Protein AF-A0A954NCM0-F1 (afdb_monomer)

Secondary structure (DSSP, 8-state):
------PPPP---------PPPP--------THHHHHHHHHTTT--S-----S--S--EESS---SHHHHHHHHHH---BPEEPPTTSBS-EEEEEEEEEEEEEEEETTEEEEEEEEEEEEEEEEEEEEEEE-HHHHHHS-TTTHHHHHHHHHHEEEEEEEEEEEETTT--EEE-SS-EEEEEETT-TTB-B---HHHHHHHHTEEEEEEE--TTPPP-TGGG-EEEEEEEEEEEPTTS-TT-SS--EEEEEEEEEEEEEEETTEEEEEEEEE-TTS-EEEEPPPP---SSGGGSSEEEEEEEEEE-GGG-SEEEEEEEEEEE--SEEEEHHHHHHHHHHTT-SS-TTTTHHHHHHHHHTT-SPPP---

pLDDT: mean 81.49, std 21.38, range [25.62, 98.56]

Nearest PDB structures (foldseek):
  7wno-assembly1_X  TM=2.733E-01  e=5.184E+00  Arthrobacter globiformis
  3loy-assembly1_B  TM=1.652E-01  e=6.825E+00  Ogataea angusta

Foldseek 3Di:
DDDDDDDDDDDDDDDDDDDDDDDDDDDDDDDPVVVVVVVCVVVPPPDPPPPDPWDPFQEDAFDDQDPVSLVVLLVPFPQFAAEDDFFPFLWFQDLPDKDWDWIFDQDPNDTDTDIFIKRKIKAFAFKEAEAADPLLLVVADPVQSVVVHCDSWFKMKTKIWIWIAGPPPRQIATHQHIHIFIATLVGRGTGHDDDLANVVQRRQKGWSTFHAHPPDDDDRQSRQKTKIKHKAKAFDPPFPPPDLDGDIDIAIKIKIWGWDDDPPDIFIWIWIAGSNRFKIFTFDGDDRHNGSVSGQKYFHKHANDADPPSNGGNDIHTHDMDGHGPAMAGQVQQQVVCVVVVHPDGNRSVVNVSVVCVVVVVRPGDPDD

Structure (mmCIF, N/CA/C/O backbone):
data_AF-A0A954NCM0-F1
#
_entry.id   AF-A0A954NCM0-F1
#
loop_
_atom_site.group_PDB
_atom_site.id
_atom_site.type_symbol
_atom_site.label_atom_id
_atom_site.label_alt_id
_atom_site.label_comp_id
_atom_site.label_asym_id
_atom_site.label_entity_id
_atom_site.label_seq_id
_atom_site.pdbx_PDB_ins_code
_atom_site.Cartn_x
_atom_site.Cartn_y
_atom_site.Cartn_z
_atom_site.occupancy
_atom_site.B_iso_or_equiv
_atom_site.auth_seq_id
_atom_site.auth_comp_id
_atom_site.auth_asym_id
_atom_site.auth_atom_id
_atom_site.pdbx_PDB_model_num
ATOM 1 N N . MET A 1 1 ? -19.992 -26.447 -50.970 1.00 34.94 1 MET A N 1
ATOM 2 C CA . MET A 1 1 ? -20.204 -27.895 -50.757 1.00 34.94 1 MET A CA 1
ATOM 3 C C . MET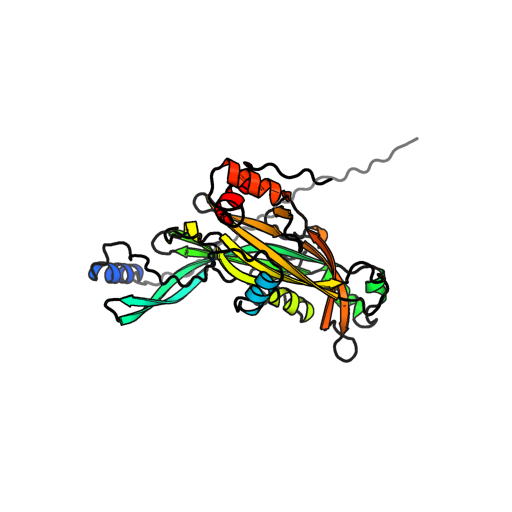 A 1 1 ? -19.363 -28.318 -49.555 1.00 34.94 1 MET A C 1
ATOM 5 O O . MET A 1 1 ? -18.172 -28.056 -49.584 1.00 34.94 1 MET A O 1
ATOM 9 N N . THR A 1 2 ? -20.029 -28.846 -48.510 1.00 35.53 2 THR A N 1
ATOM 10 C CA . THR A 1 2 ? -19.521 -29.652 -47.358 1.00 35.53 2 THR A CA 1
ATOM 11 C C . THR A 1 2 ? -18.282 -29.116 -46.613 1.00 35.53 2 THR A C 1
ATOM 13 O O . THR A 1 2 ? -17.170 -29.298 -47.083 1.00 35.53 2 THR A O 1
ATOM 16 N N . SER A 1 3 ? -18.378 -28.344 -45.519 1.00 29.38 3 SER A N 1
ATOM 17 C CA . SER A 1 3 ? -18.835 -28.668 -44.143 1.00 29.38 3 SER A CA 1
ATOM 18 C C . SER A 1 3 ? -18.188 -29.921 -43.532 1.00 29.38 3 SER A C 1
ATOM 20 O O . SER A 1 3 ? -18.550 -31.034 -43.903 1.00 29.38 3 SER A O 1
ATOM 22 N N . ALA A 1 4 ? -17.287 -29.726 -42.562 1.00 32.03 4 ALA A N 1
ATOM 23 C CA . ALA A 1 4 ? -16.857 -30.749 -41.608 1.00 32.03 4 ALA A CA 1
ATOM 24 C C . ALA A 1 4 ? -16.573 -30.094 -40.245 1.00 32.03 4 ALA A C 1
ATOM 26 O O . ALA A 1 4 ? -15.524 -29.503 -39.999 1.00 32.03 4 ALA A O 1
ATOM 27 N N . THR A 1 5 ? -17.572 -30.170 -39.374 1.00 33.75 5 THR A N 1
ATOM 28 C CA . THR A 1 5 ? -17.563 -29.792 -37.961 1.00 33.75 5 THR A CA 1
ATOM 29 C C . THR A 1 5 ? -16.962 -30.927 -37.132 1.00 33.75 5 THR A C 1
ATOM 31 O O . THR A 1 5 ? -17.543 -32.008 -37.051 1.00 33.75 5 THR A O 1
ATOM 34 N N . HIS A 1 6 ? -15.838 -30.682 -36.456 1.00 39.09 6 HIS A N 1
ATOM 35 C CA . HIS A 1 6 ? -15.326 -31.592 -35.429 1.00 39.09 6 HIS A CA 1
ATOM 36 C C . HIS A 1 6 ? -15.861 -31.195 -34.048 1.00 39.09 6 HIS A C 1
ATOM 38 O O . HIS A 1 6 ? -15.503 -30.164 -33.484 1.00 39.09 6 HIS A O 1
ATOM 44 N N . ARG A 1 7 ? -16.750 -32.041 -33.514 1.00 31.66 7 ARG A N 1
ATOM 45 C CA . ARG A 1 7 ? -17.196 -32.043 -32.115 1.00 31.66 7 ARG A CA 1
ATOM 46 C C . ARG A 1 7 ? -16.129 -32.711 -31.244 1.00 31.66 7 ARG A C 1
ATOM 48 O O . ARG A 1 7 ? -15.760 -33.851 -31.516 1.00 31.66 7 ARG A O 1
ATOM 55 N N . PHE A 1 8 ? -15.709 -32.048 -30.170 1.00 35.81 8 PHE A N 1
ATOM 56 C CA . PHE A 1 8 ? -14.968 -32.671 -29.072 1.00 35.81 8 PHE A CA 1
ATOM 57 C C . PHE A 1 8 ? -15.938 -33.121 -27.967 1.00 35.81 8 PHE A C 1
ATOM 59 O O . PHE A 1 8 ? -16.833 -32.353 -27.604 1.00 35.81 8 PHE A O 1
ATOM 66 N N . PRO A 1 9 ? -15.799 -34.344 -27.425 1.00 38.16 9 PRO A N 1
ATOM 67 C CA . PRO A 1 9 ? -16.656 -34.827 -26.355 1.00 38.16 9 PRO A CA 1
ATOM 68 C C . PRO A 1 9 ? -16.172 -34.353 -24.980 1.00 38.16 9 PRO A C 1
ATOM 70 O O . PRO A 1 9 ? -15.002 -34.462 -24.616 1.00 38.16 9 PRO A O 1
ATOM 73 N N . SER A 1 10 ? -17.135 -33.885 -24.192 1.00 35.75 10 SER A N 1
ATOM 74 C CA . SER A 1 10 ? -17.049 -33.635 -22.758 1.00 35.75 10 SER A CA 1
ATOM 75 C C . SER A 1 10 ? -16.755 -34.925 -21.984 1.00 35.75 10 SER A C 1
ATOM 77 O O . SER A 1 10 ? -17.568 -35.850 -21.990 1.00 35.75 10 SER A O 1
ATOM 79 N N . GLY A 1 11 ? -15.635 -34.961 -21.262 1.00 31.36 11 GLY A N 1
ATOM 80 C CA . GLY A 1 11 ? -15.284 -36.039 -20.339 1.00 31.36 11 GLY A CA 1
ATOM 81 C C . GLY A 1 11 ? -14.932 -35.493 -18.960 1.00 31.36 11 GLY A C 1
ATOM 82 O O . GLY A 1 11 ? -13.777 -35.187 -18.687 1.00 31.36 11 GLY A O 1
ATOM 83 N N . ARG A 1 12 ? -15.931 -35.392 -18.073 1.00 32.34 12 ARG A N 1
ATOM 84 C CA . ARG A 1 12 ? -15.729 -35.205 -16.629 1.00 32.34 12 ARG A CA 1
ATOM 85 C C . ARG A 1 12 ? -15.003 -36.432 -16.063 1.00 32.34 12 ARG A C 1
ATOM 87 O O . ARG A 1 12 ? -15.534 -37.538 -16.136 1.00 32.34 12 ARG A O 1
ATOM 94 N N . ARG A 1 13 ? -13.850 -36.241 -15.418 1.00 32.62 13 ARG A N 1
ATOM 95 C CA . ARG A 1 13 ? -13.312 -37.185 -14.424 1.00 32.62 13 ARG A CA 1
ATOM 96 C C . ARG A 1 13 ? -13.144 -36.461 -13.095 1.00 32.62 13 ARG A C 1
ATOM 98 O O . ARG A 1 13 ? -12.235 -35.663 -12.916 1.00 32.62 13 ARG A O 1
ATOM 105 N N . ALA A 1 14 ? -14.056 -36.758 -12.175 1.00 34.06 14 ALA A N 1
ATOM 106 C CA . ALA A 1 14 ? -13.925 -36.427 -10.767 1.00 34.06 14 ALA A CA 1
ATOM 107 C C . ALA A 1 14 ? -12.834 -37.318 -10.154 1.00 34.06 14 ALA A C 1
ATOM 109 O O . ALA A 1 14 ? -12.996 -38.536 -10.065 1.00 34.06 14 ALA A O 1
ATOM 110 N N . SER A 1 15 ? -11.720 -36.711 -9.752 1.00 31.41 15 SER A N 1
ATOM 111 C CA . SER A 1 15 ? -10.678 -37.372 -8.969 1.00 31.41 15 SER A CA 1
ATOM 112 C C . SER A 1 15 ? -11.069 -37.339 -7.493 1.00 31.41 15 SER A C 1
ATOM 114 O O . SER A 1 15 ? -10.966 -36.307 -6.834 1.00 31.41 15 SER A O 1
ATOM 116 N N . LYS A 1 16 ? -11.546 -38.476 -6.978 1.00 30.36 16 LYS A N 1
ATOM 117 C CA . LYS A 1 16 ? -11.738 -38.719 -5.545 1.00 30.36 16 LYS A CA 1
ATOM 118 C C . LYS A 1 16 ? -10.370 -38.960 -4.902 1.00 30.36 16 LYS A C 1
ATOM 120 O O . LYS A 1 16 ? -9.824 -40.049 -5.043 1.00 30.36 16 LYS A O 1
ATOM 125 N N . TYR A 1 17 ? -9.846 -37.986 -4.164 1.00 31.41 17 TYR A N 1
ATOM 126 C CA . TYR A 1 17 ? -8.801 -38.246 -3.174 1.00 31.41 17 TYR A CA 1
ATOM 127 C C . TYR A 1 17 ? -9.465 -38.474 -1.816 1.00 31.41 17 TYR A C 1
ATOM 129 O O . TYR A 1 17 ? -9.871 -37.542 -1.131 1.00 31.41 17 TYR A O 1
ATOM 137 N N . SER A 1 18 ? -9.615 -39.746 -1.452 1.00 29.08 18 SER A N 1
ATOM 138 C CA . SER A 1 18 ? -9.920 -40.174 -0.091 1.00 29.08 18 SER A CA 1
ATOM 139 C C . SER A 1 18 ? -8.616 -40.222 0.704 1.00 29.08 18 SER A C 1
ATOM 141 O O . SER A 1 18 ? -7.805 -41.127 0.505 1.00 29.08 18 SER A O 1
ATOM 143 N N . VAL A 1 19 ? -8.405 -39.256 1.596 1.00 32.16 19 VAL A N 1
ATOM 144 C CA . VAL A 1 19 ? -7.328 -39.315 2.589 1.00 32.16 19 VAL A CA 1
ATOM 145 C C . VAL A 1 19 ? -7.885 -39.980 3.842 1.00 32.16 19 VAL A C 1
ATOM 147 O O . VAL A 1 19 ? -8.681 -39.404 4.577 1.00 32.16 19 VAL A O 1
ATOM 150 N N . THR A 1 20 ? -7.481 -41.225 4.067 1.00 31.56 20 THR A N 1
ATOM 151 C CA . THR A 1 20 ? -7.734 -41.964 5.305 1.00 31.56 20 THR A CA 1
ATOM 152 C C . THR A 1 20 ? -6.746 -41.487 6.375 1.00 31.56 20 THR A C 1
ATOM 154 O O . THR A 1 20 ? -5.538 -41.601 6.153 1.00 31.56 20 THR A O 1
ATOM 157 N N . PRO A 1 21 ? -7.180 -40.993 7.548 1.00 31.78 21 PRO A N 1
ATOM 158 C CA . PRO A 1 21 ? -6.246 -40.680 8.620 1.00 31.78 21 PRO A CA 1
ATOM 159 C C . PRO A 1 21 ? -5.777 -41.972 9.305 1.00 31.78 21 PRO A C 1
ATOM 161 O O . PRO A 1 21 ? -6.575 -42.788 9.772 1.00 31.78 21 PRO A O 1
ATOM 164 N N . ARG A 1 22 ? -4.453 -42.155 9.378 1.00 30.08 22 ARG A N 1
ATOM 165 C CA . ARG A 1 22 ? -3.818 -43.181 10.213 1.00 30.08 22 ARG A CA 1
ATOM 166 C C . ARG A 1 22 ? -4.046 -42.850 11.691 1.00 30.08 22 ARG A C 1
ATOM 168 O O . ARG A 1 22 ? -3.637 -41.796 12.167 1.00 30.08 22 ARG A O 1
ATOM 175 N N . ARG A 1 23 ? -4.649 -43.797 12.416 1.00 31.08 23 ARG A N 1
ATOM 176 C CA . ARG A 1 23 ? -4.617 -43.884 13.883 1.00 31.08 23 ARG A CA 1
ATOM 177 C C . ARG A 1 23 ? -3.172 -44.033 14.371 1.00 31.08 23 ARG A C 1
ATOM 179 O O . ARG A 1 23 ? -2.457 -44.911 13.896 1.00 31.08 23 ARG A O 1
ATOM 186 N N . ALA A 1 24 ? -2.810 -43.251 15.382 1.00 33.38 24 ALA A N 1
ATOM 187 C CA . ALA A 1 24 ? -1.694 -43.502 16.291 1.00 33.38 24 ALA A CA 1
ATOM 188 C C . ALA A 1 24 ? -2.201 -43.352 17.746 1.00 33.38 24 ALA A C 1
ATOM 190 O O . ALA A 1 24 ? -3.268 -42.769 17.953 1.00 33.38 24 ALA A O 1
ATOM 191 N N . PRO A 1 25 ? -1.528 -43.975 18.729 1.00 34.59 25 PRO A N 1
ATOM 192 C CA . PRO A 1 25 ? -2.187 -44.612 19.862 1.00 34.59 25 PRO A CA 1
ATOM 193 C C . PRO A 1 25 ? -2.404 -43.698 21.072 1.00 34.59 25 PRO A C 1
ATOM 195 O O . PRO A 1 25 ? -1.716 -42.704 21.279 1.00 34.59 25 PRO A O 1
ATOM 198 N N . ASN A 1 26 ? -3.363 -44.125 21.894 1.00 34.56 26 ASN A N 1
ATOM 199 C CA . ASN A 1 26 ? -3.680 -43.606 23.218 1.00 34.56 26 ASN A CA 1
ATOM 200 C C . ASN A 1 26 ? -2.426 -43.463 24.096 1.00 34.56 26 ASN A C 1
ATOM 202 O O . ASN A 1 26 ? -1.798 -44.459 24.453 1.00 34.56 26 ASN A O 1
ATOM 206 N N . GLY A 1 27 ? -2.130 -42.232 24.508 1.00 30.23 27 GLY A N 1
ATOM 207 C CA . GLY A 1 27 ? -1.216 -41.909 25.597 1.00 30.23 27 GLY A CA 1
ATOM 208 C C . GLY A 1 27 ? -1.910 -40.936 26.543 1.00 30.23 27 GLY A C 1
ATOM 209 O O . GLY A 1 27 ? -2.242 -39.819 26.155 1.00 30.23 27 GLY A O 1
ATOM 210 N N . PHE A 1 28 ? -2.177 -41.391 27.765 1.00 41.56 28 PHE A N 1
ATOM 211 C CA . PHE A 1 28 ? -2.739 -40.604 28.859 1.00 41.56 28 PHE A CA 1
ATOM 212 C C . PHE A 1 28 ? -1.936 -39.313 29.084 1.00 41.56 28 PHE A C 1
ATOM 214 O O . PHE A 1 28 ? -0.751 -39.360 29.403 1.00 41.56 28 PHE A O 1
ATOM 221 N N . GLY A 1 29 ? -2.602 -38.164 28.976 1.00 31.03 29 GLY A N 1
ATOM 222 C CA . GLY A 1 29 ? -2.065 -36.858 29.344 1.00 31.03 29 GLY A CA 1
ATOM 223 C C . GLY A 1 29 ? -3.167 -36.006 29.962 1.00 31.03 29 GLY A C 1
ATOM 224 O O . GLY A 1 29 ? -4.102 -35.601 29.278 1.00 31.03 29 GLY A O 1
ATOM 225 N N . PHE A 1 30 ? -3.069 -35.768 31.270 1.00 36.75 30 PHE A N 1
ATOM 226 C CA . PHE A 1 30 ? -3.935 -34.869 32.038 1.00 36.75 30 PHE A CA 1
ATOM 227 C C . PHE A 1 30 ? -4.064 -33.478 31.375 1.00 36.75 30 PHE A C 1
ATOM 229 O O . PHE A 1 30 ? -3.100 -32.987 30.777 1.00 36.75 30 PHE A O 1
ATOM 236 N N . PRO A 1 31 ? -5.212 -32.783 31.494 1.00 36.78 31 PRO A N 1
ATOM 237 C CA . PRO A 1 31 ? -5.439 -31.545 30.764 1.00 36.78 31 PRO A CA 1
ATOM 238 C C . PRO A 1 31 ? -4.680 -30.372 31.404 1.00 36.78 31 PRO A C 1
ATOM 240 O O . PRO A 1 31 ? -5.103 -29.802 32.408 1.00 36.78 31 PRO A O 1
ATOM 243 N N . ARG A 1 32 ? -3.603 -29.919 30.747 1.00 40.22 32 ARG A N 1
ATOM 244 C CA . ARG A 1 32 ? -2.910 -28.642 31.035 1.00 40.22 32 ARG A CA 1
ATOM 245 C C . ARG A 1 32 ? -3.802 -27.393 30.896 1.00 40.22 32 ARG A C 1
ATOM 247 O O . ARG A 1 32 ? -3.394 -26.316 31.313 1.00 40.22 32 ARG A O 1
ATOM 254 N N . ARG A 1 33 ? -5.021 -27.516 30.355 1.00 39.34 33 ARG A N 1
ATOM 255 C CA . ARG A 1 33 ? -5.956 -26.393 30.144 1.00 39.34 33 ARG A CA 1
ATOM 256 C C . ARG A 1 33 ? -6.640 -25.879 31.417 1.00 39.34 33 ARG A C 1
ATOM 258 O O . ARG A 1 33 ? -7.105 -24.748 31.415 1.00 39.34 33 ARG A O 1
ATOM 265 N N . LEU A 1 34 ? -6.663 -26.648 32.508 1.00 34.34 34 LEU A N 1
ATOM 266 C CA . LEU A 1 34 ? -7.304 -26.210 33.760 1.00 34.34 34 LEU A CA 1
ATOM 267 C C . LEU A 1 34 ? -6.379 -25.407 34.690 1.00 34.34 34 LEU A C 1
ATOM 269 O O . LEU A 1 34 ? -6.869 -24.685 35.551 1.00 34.34 34 LEU A O 1
ATOM 273 N N . LEU A 1 35 ? -5.058 -25.452 34.487 1.00 30.91 35 LEU A N 1
ATOM 274 C CA . LEU A 1 35 ? -4.107 -24.703 35.321 1.00 30.91 35 LEU A CA 1
ATOM 275 C C . LEU A 1 35 ? -3.866 -23.257 34.857 1.00 30.91 35 LEU A C 1
ATOM 277 O O . LEU A 1 35 ? -3.466 -22.431 35.670 1.00 30.91 35 LEU A O 1
ATOM 281 N N . GLN A 1 36 ? -4.154 -22.916 33.596 1.00 34.28 36 GLN A N 1
ATOM 282 C CA . GLN A 1 36 ? -4.037 -21.530 33.117 1.00 34.28 36 GLN A CA 1
ATOM 283 C C . GLN A 1 36 ? -5.257 -20.672 33.478 1.00 34.28 36 GLN A C 1
ATOM 285 O O . GLN A 1 36 ? -5.088 -19.513 33.841 1.00 34.28 36 GLN A O 1
ATOM 290 N N . ALA A 1 37 ? -6.466 -21.242 33.472 1.00 33.94 37 ALA A N 1
ATOM 291 C CA . ALA A 1 37 ? -7.672 -20.522 33.887 1.00 33.94 37 ALA A CA 1
ATOM 292 C C . ALA A 1 37 ? -7.696 -20.242 35.405 1.00 33.94 37 ALA A C 1
ATOM 294 O O . ALA A 1 37 ? -8.155 -19.188 35.841 1.00 33.94 37 ALA A O 1
ATOM 295 N N . ALA A 1 38 ? -7.150 -21.154 36.217 1.00 29.25 38 ALA A N 1
ATOM 296 C CA . ALA A 1 38 ? -7.147 -21.009 37.672 1.00 29.25 38 ALA A CA 1
ATOM 297 C C . ALA A 1 38 ? -6.177 -19.925 38.178 1.00 29.25 38 ALA A C 1
ATOM 299 O O . ALA A 1 38 ? -6.487 -19.265 39.169 1.00 29.25 38 ALA A O 1
ATOM 300 N N . LEU A 1 39 ? -5.048 -19.692 37.491 1.00 30.30 39 LEU A N 1
ATOM 301 C CA . LEU A 1 39 ? -4.078 -18.660 37.886 1.00 30.30 39 LEU A CA 1
ATOM 302 C C . LEU A 1 39 ? -4.578 -17.227 37.605 1.00 30.30 39 LEU A C 1
ATOM 304 O O . LEU A 1 39 ? -4.189 -16.294 38.301 1.00 30.30 39 LEU A O 1
ATOM 308 N N . VAL A 1 40 ? -5.468 -17.050 36.622 1.00 33.03 40 VAL A N 1
ATOM 309 C CA . VAL A 1 40 ? -6.081 -15.746 36.300 1.00 33.03 40 VAL A CA 1
ATOM 310 C C . VAL A 1 40 ? -7.220 -15.411 37.275 1.00 33.03 40 VAL A C 1
ATOM 312 O O . VAL A 1 40 ? -7.366 -14.263 37.692 1.00 33.03 40 VAL A O 1
ATOM 315 N N . ALA A 1 41 ? -7.978 -16.416 37.724 1.00 30.98 41 ALA A N 1
ATOM 316 C CA . ALA A 1 41 ? -9.113 -16.222 38.629 1.00 30.98 41 ALA A CA 1
ATOM 317 C C . ALA A 1 41 ? -8.717 -15.945 40.096 1.00 30.98 41 ALA A C 1
ATOM 319 O O . ALA A 1 41 ? -9.462 -15.276 40.810 1.00 30.98 41 ALA A O 1
ATOM 320 N N . THR A 1 42 ? -7.548 -16.407 40.565 1.00 31.81 42 THR A N 1
ATOM 321 C CA . THR A 1 42 ? -7.132 -16.235 41.979 1.00 31.81 42 THR A CA 1
ATOM 322 C C . THR A 1 42 ? -6.492 -14.880 42.296 1.00 31.81 42 THR A C 1
ATOM 324 O O . THR A 1 42 ? -6.242 -14.585 43.462 1.00 31.81 42 THR A O 1
ATOM 327 N N . LEU A 1 43 ? -6.282 -14.022 41.292 1.00 33.38 43 LEU A N 1
ATOM 328 C CA . LEU A 1 43 ? -5.711 -12.679 41.457 1.00 33.38 43 LEU A CA 1
ATOM 329 C C . LEU A 1 43 ? -6.751 -11.549 41.463 1.00 33.38 43 LEU A C 1
ATOM 331 O O . LEU A 1 43 ? -6.372 -10.381 41.437 1.00 33.38 43 LEU A O 1
ATOM 335 N N . GLY A 1 44 ? -8.052 -11.859 41.488 1.00 25.62 44 GLY A N 1
ATOM 336 C CA . GLY A 1 44 ? -9.079 -10.813 41.507 1.00 25.62 44 GLY A CA 1
ATOM 337 C C . GLY A 1 44 ? -9.055 -9.915 40.261 1.00 25.62 44 GLY A C 1
ATOM 338 O O . GLY A 1 44 ? -9.477 -8.766 40.328 1.00 25.62 44 GLY A O 1
ATOM 339 N N . LEU A 1 45 ? -8.603 -10.433 39.111 1.00 35.03 45 LEU A N 1
ATOM 340 C CA . LEU A 1 45 ? -8.663 -9.768 37.797 1.00 35.03 45 LEU A CA 1
ATOM 341 C C . LEU A 1 45 ? -10.086 -9.812 37.199 1.00 35.03 45 LEU A C 1
ATOM 343 O O . LEU A 1 45 ? -10.281 -9.928 35.994 1.00 35.03 45 LEU A O 1
ATOM 347 N N . GLY A 1 46 ? -11.103 -9.739 38.059 1.00 28.47 46 GLY A N 1
ATOM 348 C CA . GLY A 1 46 ? -12.501 -9.565 37.688 1.00 28.47 46 GLY A CA 1
ATOM 349 C C . GLY A 1 46 ? -12.787 -8.088 37.474 1.00 28.47 46 GLY A C 1
ATOM 350 O O . GLY A 1 46 ? -13.456 -7.462 38.284 1.00 28.47 46 GLY A O 1
ATOM 351 N N . SER A 1 47 ? -12.197 -7.514 36.435 1.00 31.61 47 SER A N 1
ATOM 352 C CA . SER A 1 47 ? -12.486 -6.194 35.872 1.00 31.61 47 SER A CA 1
ATOM 353 C C . SER A 1 47 ? -11.648 -6.114 34.611 1.00 31.61 47 SER A C 1
ATOM 355 O O . SER A 1 47 ? -10.453 -6.395 34.681 1.00 31.61 47 SER A O 1
ATOM 357 N N . ALA A 1 48 ? -12.271 -5.772 33.481 1.00 34.34 48 ALA A N 1
ATOM 358 C CA . ALA A 1 48 ? -11.597 -5.428 32.237 1.00 34.34 48 ALA A CA 1
ATOM 359 C C . ALA A 1 48 ? -10.245 -4.775 32.541 1.00 34.34 48 ALA A C 1
ATOM 361 O O . ALA A 1 48 ? -10.217 -3.774 33.262 1.00 34.34 48 ALA A O 1
ATOM 362 N N . VAL A 1 49 ? -9.140 -5.358 32.060 1.00 36.41 49 VAL A N 1
ATOM 363 C CA . VAL A 1 49 ? -7.845 -4.675 32.096 1.00 36.41 49 VAL A CA 1
ATOM 364 C C . VAL A 1 49 ? -8.122 -3.300 31.515 1.00 36.41 49 VAL A C 1
ATOM 366 O O . VAL A 1 49 ? -8.519 -3.197 30.362 1.00 36.41 49 VAL A O 1
ATOM 369 N N . ALA A 1 50 ? -8.057 -2.255 32.339 1.00 37.31 50 ALA A N 1
ATOM 370 C CA . ALA A 1 50 ? -8.222 -0.901 31.857 1.00 37.31 50 ALA A CA 1
ATOM 371 C C . ALA A 1 50 ? -7.095 -0.706 30.842 1.00 37.31 50 ALA A C 1
ATOM 373 O O . ALA A 1 50 ? -5.923 -0.667 31.219 1.00 37.31 50 ALA A O 1
ATOM 374 N N . TRP A 1 51 ? -7.462 -0.727 29.560 1.00 47.56 51 TRP A N 1
ATOM 375 C CA . TRP A 1 51 ? -6.587 -0.639 28.399 1.00 47.56 51 TRP A CA 1
ATOM 376 C C . TRP A 1 51 ? -5.939 0.749 28.403 1.00 47.56 51 TRP A C 1
ATOM 378 O O . TRP A 1 51 ? -6.406 1.662 27.731 1.00 47.56 51 TRP A O 1
ATOM 388 N N . GLY A 1 52 ? -4.943 0.948 29.266 1.00 40.06 52 GLY A N 1
ATOM 389 C CA . GLY A 1 52 ? -4.257 2.224 29.434 1.00 40.06 52 GLY A CA 1
ATOM 390 C C . GLY A 1 52 ? -3.458 2.625 28.193 1.00 40.06 52 GLY A C 1
ATOM 391 O O . GLY A 1 52 ? -3.322 1.851 27.245 1.00 40.06 52 GLY A O 1
ATOM 392 N N . ASP A 1 53 ? -2.869 3.822 28.248 1.00 40.94 53 ASP A N 1
ATOM 393 C CA . ASP A 1 53 ? -2.128 4.545 27.191 1.00 40.94 53 ASP A CA 1
ATOM 394 C C . ASP A 1 53 ? -0.897 3.825 26.585 1.00 40.94 53 ASP A C 1
ATOM 396 O O . ASP A 1 53 ? -0.079 4.433 25.901 1.00 40.94 53 ASP A O 1
ATOM 400 N N . THR A 1 54 ? -0.716 2.530 26.837 1.00 50.97 54 THR A N 1
ATOM 401 C CA . THR A 1 54 ? 0.452 1.736 26.429 1.00 50.97 54 THR A CA 1
ATOM 402 C C . THR A 1 54 ? 0.025 0.570 25.544 1.00 50.97 54 THR A C 1
ATOM 404 O O . THR A 1 54 ? 0.225 -0.596 25.866 1.00 50.97 54 THR A O 1
ATOM 407 N N . TRP A 1 55 ? -0.582 0.877 24.398 1.00 57.81 55 TRP A N 1
ATOM 408 C CA . TRP A 1 55 ? -0.709 -0.107 23.323 1.00 57.81 55 TRP A CA 1
ATOM 409 C C . TRP A 1 55 ? 0.651 -0.274 22.623 1.00 57.81 55 TRP A C 1
ATOM 411 O O . TRP A 1 55 ? 1.313 0.731 22.354 1.00 57.81 55 TRP A O 1
ATOM 421 N N . PRO A 1 56 ? 1.075 -1.496 22.243 1.00 65.88 56 PRO A N 1
ATOM 422 C CA . PRO A 1 56 ? 2.249 -1.712 21.394 1.00 65.88 56 PRO A CA 1
ATOM 423 C C . PRO A 1 56 ? 1.941 -1.360 19.928 1.00 65.88 56 PRO A C 1
ATOM 425 O O . PRO A 1 56 ? 2.336 -2.071 19.007 1.00 65.88 56 PRO A O 1
ATOM 428 N N . VAL A 1 57 ? 1.180 -0.290 19.704 1.00 77.12 57 VAL A N 1
ATOM 429 C CA . VAL A 1 57 ? 0.773 0.178 18.385 1.00 77.12 57 VAL A CA 1
ATOM 430 C C . VAL A 1 57 ? 1.363 1.551 18.153 1.00 77.12 57 VAL A C 1
ATOM 432 O O . VAL A 1 57 ? 1.336 2.428 19.014 1.00 77.12 57 VAL A O 1
ATOM 435 N N . ARG A 1 58 ? 1.918 1.738 16.964 1.00 87.38 58 ARG A N 1
ATOM 436 C CA . ARG A 1 58 ? 2.324 3.055 16.506 1.00 87.38 58 ARG A CA 1
ATOM 437 C C . ARG A 1 58 ? 1.124 3.713 15.851 1.00 87.38 58 ARG A C 1
ATOM 439 O O . ARG A 1 58 ? 0.586 3.160 14.895 1.00 87.38 58 ARG A O 1
ATOM 446 N N . VAL A 1 59 ? 0.726 4.868 16.366 1.00 91.62 59 VAL A N 1
ATOM 447 C CA . VAL A 1 59 ? -0.404 5.641 15.847 1.00 91.62 59 VAL A CA 1
ATOM 448 C C . VAL A 1 59 ? 0.067 6.936 15.207 1.00 91.62 59 VAL A C 1
ATOM 450 O O . VAL A 1 59 ? 1.109 7.473 15.586 1.00 91.62 59 VAL A O 1
ATOM 453 N N . ILE A 1 60 ? -0.727 7.445 14.273 1.00 93.69 60 ILE A N 1
ATOM 454 C CA . ILE A 1 60 ? -0.648 8.821 13.787 1.00 93.69 60 ILE A CA 1
ATOM 455 C C . ILE A 1 60 ? -1.991 9.507 14.033 1.00 93.69 60 ILE A C 1
ATOM 457 O O . ILE A 1 60 ? -3.038 8.860 13.986 1.00 93.69 60 ILE A O 1
ATOM 461 N N . ARG A 1 61 ? -1.947 10.805 14.329 1.00 91.81 61 ARG A N 1
ATOM 462 C CA . ARG A 1 61 ? -3.143 11.634 14.551 1.00 91.81 61 ARG A CA 1
ATOM 463 C C . ARG A 1 61 ? -3.572 12.387 13.301 1.00 91.81 61 ARG A C 1
ATOM 465 O O . ARG A 1 61 ? -4.748 12.664 13.121 1.00 91.81 61 ARG A O 1
ATOM 472 N N . GLU A 1 62 ? -2.610 12.655 12.432 1.00 93.12 62 GLU A N 1
ATOM 473 C CA . GLU A 1 62 ? -2.772 13.445 11.225 1.00 93.12 62 GLU A CA 1
ATOM 474 C C . GLU A 1 62 ? -2.070 12.736 10.066 1.00 93.12 62 GLU A C 1
ATOM 476 O O . GLU A 1 62 ? -1.019 12.108 10.247 1.00 93.12 62 GLU A O 1
ATOM 481 N N . VAL A 1 63 ? -2.673 12.812 8.882 1.00 95.38 63 VAL A N 1
ATOM 482 C CA . VAL A 1 63 ? -2.088 12.298 7.643 1.00 95.38 63 VAL A CA 1
ATOM 483 C C . VAL A 1 63 ? -1.206 13.399 7.046 1.00 95.38 63 VAL A C 1
ATOM 485 O O . VAL A 1 63 ? -1.709 14.493 6.814 1.00 95.38 63 VAL A O 1
ATOM 488 N N . PRO A 1 64 ? 0.089 13.159 6.773 1.00 94.69 64 PRO A N 1
ATOM 489 C CA . PRO A 1 64 ? 0.918 14.162 6.111 1.00 94.69 64 PRO A CA 1
ATOM 490 C C . PRO A 1 64 ? 0.465 14.336 4.655 1.00 94.69 64 PRO A C 1
ATOM 492 O O . PRO A 1 64 ? 0.412 13.357 3.916 1.00 94.69 64 PRO A O 1
ATOM 495 N N . LEU A 1 65 ? 0.152 15.568 4.238 1.00 92.19 65 LEU A N 1
ATOM 496 C CA . LEU A 1 65 ? -0.391 15.849 2.896 1.00 92.19 65 LEU A CA 1
ATOM 497 C C . LEU A 1 65 ? 0.581 16.583 1.960 1.00 92.19 65 LEU A C 1
ATOM 499 O O . LEU A 1 65 ? 0.443 16.486 0.737 1.00 92.19 65 LEU A O 1
ATOM 503 N N . THR A 1 66 ? 1.568 17.312 2.491 1.00 94.31 66 THR A N 1
ATOM 504 C CA . THR A 1 66 ? 2.591 17.974 1.661 1.00 94.31 66 THR A CA 1
ATOM 505 C C . THR A 1 66 ? 3.734 17.018 1.337 1.00 94.31 66 THR A C 1
ATOM 507 O O . THR A 1 66 ? 4.031 16.109 2.115 1.00 94.31 66 THR A O 1
ATOM 510 N N . THR A 1 67 ? 4.402 17.232 0.204 1.00 94.06 67 THR A N 1
ATOM 511 C CA . THR A 1 67 ? 5.520 16.389 -0.234 1.00 94.06 67 THR A CA 1
ATOM 512 C C . THR A 1 67 ? 6.631 16.368 0.820 1.00 94.06 67 THR A C 1
ATOM 514 O O . THR A 1 67 ? 7.157 15.309 1.156 1.00 94.06 67 THR A O 1
ATOM 517 N N . GLU A 1 68 ? 6.935 17.520 1.421 1.00 95.62 68 GLU A N 1
ATOM 518 C CA . GLU A 1 68 ? 7.964 17.670 2.454 1.00 95.62 68 GLU A CA 1
ATOM 519 C C . GLU A 1 68 ? 7.578 16.937 3.742 1.00 95.62 68 GLU A C 1
ATOM 521 O O . GLU A 1 68 ? 8.409 16.248 4.338 1.00 95.62 68 GLU A O 1
ATOM 526 N N . ALA A 1 69 ? 6.313 17.050 4.164 1.00 95.81 69 ALA A N 1
ATOM 527 C CA . ALA A 1 69 ? 5.807 16.367 5.348 1.00 95.81 69 ALA A CA 1
ATOM 528 C C . ALA A 1 69 ? 5.828 14.843 5.163 1.00 95.81 69 ALA A C 1
ATOM 530 O O . ALA A 1 69 ? 6.228 14.116 6.076 1.00 95.81 69 ALA A O 1
ATOM 531 N N . ILE A 1 70 ? 5.454 14.356 3.976 1.00 95.88 70 ILE A N 1
ATOM 532 C CA . ILE A 1 70 ? 5.486 12.929 3.646 1.00 95.88 70 ILE A CA 1
ATOM 533 C C . ILE A 1 70 ? 6.930 12.421 3.599 1.00 95.88 70 ILE A C 1
ATOM 535 O O . ILE A 1 70 ? 7.233 11.399 4.218 1.00 95.88 70 ILE A O 1
ATOM 539 N N . ALA A 1 71 ? 7.840 13.145 2.944 1.00 95.56 71 ALA A N 1
ATOM 540 C CA . ALA A 1 71 ? 9.256 12.789 2.889 1.00 95.56 71 ALA A CA 1
ATOM 541 C C . ALA A 1 71 ? 9.881 12.723 4.294 1.00 95.56 71 ALA A C 1
ATOM 543 O O . ALA A 1 71 ? 10.573 11.755 4.627 1.00 95.56 71 ALA A O 1
ATOM 544 N N . ALA A 1 72 ? 9.585 13.705 5.152 1.00 95.56 72 ALA A N 1
ATOM 545 C CA . ALA A 1 72 ? 10.029 13.711 6.543 1.00 95.56 72 ALA A CA 1
ATOM 546 C C . ALA A 1 72 ? 9.447 12.526 7.334 1.00 95.56 72 ALA A C 1
ATOM 548 O O . ALA A 1 72 ? 10.185 11.834 8.041 1.00 95.56 72 ALA A O 1
ATOM 549 N N . ALA A 1 73 ? 8.148 12.248 7.186 1.00 94.56 73 ALA A N 1
ATOM 550 C CA . ALA A 1 73 ? 7.486 11.126 7.845 1.00 94.56 73 ALA A CA 1
ATOM 551 C C . ALA A 1 73 ? 8.048 9.768 7.385 1.00 94.56 73 ALA A C 1
ATOM 553 O O . ALA A 1 73 ? 8.277 8.881 8.213 1.00 94.56 73 ALA A O 1
ATOM 554 N N . HIS A 1 74 ? 8.335 9.611 6.088 1.00 94.75 74 HIS A N 1
ATOM 555 C CA . HIS A 1 74 ? 8.964 8.416 5.515 1.00 94.75 74 HIS A CA 1
ATOM 556 C C . HIS A 1 74 ? 10.377 8.200 6.065 1.00 94.75 74 HIS A C 1
ATOM 558 O O . HIS A 1 74 ? 10.694 7.106 6.546 1.00 94.75 74 HIS A O 1
ATOM 564 N N . ALA A 1 75 ? 11.196 9.256 6.087 1.00 92.62 75 ALA A N 1
ATOM 565 C CA . ALA A 1 75 ? 12.559 9.213 6.614 1.00 92.62 75 ALA A CA 1
ATOM 566 C C . ALA A 1 75 ? 12.599 8.870 8.115 1.00 92.62 75 ALA A C 1
ATOM 568 O O . ALA A 1 75 ? 13.452 8.098 8.557 1.00 92.62 75 ALA A O 1
ATOM 569 N N . GLN A 1 76 ? 11.655 9.400 8.898 1.00 91.12 76 GLN A N 1
ATOM 570 C CA . GLN A 1 76 ? 11.524 9.114 10.332 1.00 91.12 76 GLN A CA 1
ATOM 571 C C . GLN A 1 76 ? 10.881 7.750 10.622 1.00 91.12 76 GLN A C 1
ATOM 573 O O . GLN A 1 76 ? 11.033 7.198 11.722 1.00 91.12 76 GLN A O 1
ATOM 578 N N . SER A 1 77 ? 10.133 7.189 9.670 1.00 89.69 77 SER A N 1
ATOM 579 C CA . SER A 1 77 ? 9.549 5.868 9.836 1.00 89.69 77 SER A CA 1
ATOM 580 C C . SER A 1 77 ? 10.621 4.787 9.754 1.00 89.69 77 SER A C 1
ATOM 582 O O . SER A 1 77 ? 11.302 4.611 8.749 1.00 89.69 77 SER A O 1
ATOM 584 N N . LYS A 1 78 ? 10.717 4.006 10.832 1.00 86.81 78 LYS A N 1
ATOM 585 C CA . LYS A 1 78 ? 11.538 2.792 10.911 1.00 86.81 78 LYS A CA 1
ATOM 586 C C . LYS A 1 78 ? 10.732 1.531 10.584 1.00 86.81 78 LYS A C 1
ATOM 588 O O . LYS A 1 78 ? 11.264 0.432 10.681 1.00 86.81 78 LYS A O 1
ATOM 593 N N . ASN A 1 79 ? 9.452 1.676 10.231 1.00 85.88 79 ASN A N 1
ATOM 594 C CA . ASN A 1 79 ? 8.544 0.548 10.017 1.00 85.88 79 ASN A CA 1
ATOM 595 C C . ASN A 1 79 ? 8.473 0.200 8.526 1.00 85.88 79 ASN A C 1
ATOM 597 O O . ASN A 1 79 ? 7.399 0.223 7.920 1.00 85.88 79 ASN A O 1
ATOM 601 N N . ALA A 1 80 ? 9.628 -0.091 7.928 1.00 87.50 80 ALA A N 1
ATOM 602 C CA . ALA A 1 80 ? 9.649 -0.709 6.610 1.00 87.50 80 ALA A CA 1
ATOM 603 C C . ALA A 1 80 ? 8.910 -2.056 6.649 1.00 87.50 80 ALA A C 1
ATOM 605 O O . ALA A 1 80 ? 8.835 -2.713 7.703 1.00 87.50 80 ALA A O 1
ATOM 606 N N . CYS A 1 81 ? 8.365 -2.447 5.499 1.00 91.19 81 CYS A N 1
ATOM 607 C CA . CYS A 1 81 ? 7.782 -3.766 5.307 1.00 91.19 81 CYS A CA 1
ATOM 608 C C . CYS A 1 81 ? 8.746 -4.859 5.779 1.00 91.19 81 CYS A C 1
ATOM 610 O O . CYS A 1 81 ? 9.915 -4.895 5.391 1.00 91.19 81 CYS A O 1
ATOM 612 N N . HIS A 1 82 ? 8.251 -5.766 6.617 1.00 91.69 82 HIS A N 1
ATOM 613 C CA . HIS A 1 82 ? 9.008 -6.959 6.963 1.00 91.69 82 HIS A CA 1
ATOM 614 C C . HIS A 1 82 ? 8.938 -7.958 5.807 1.00 91.69 82 HIS A C 1
ATOM 616 O O . HIS A 1 82 ? 7.849 -8.323 5.365 1.00 91.69 82 HIS A O 1
ATOM 622 N N . GLN A 1 83 ? 10.090 -8.402 5.318 1.00 93.69 83 GLN A N 1
ATOM 623 C CA . GLN A 1 83 ? 10.151 -9.393 4.251 1.00 93.69 83 GLN A CA 1
ATOM 624 C C . GLN A 1 83 ? 9.728 -10.763 4.782 1.00 93.69 83 GLN A C 1
ATOM 626 O O . GLN A 1 83 ? 10.209 -11.220 5.819 1.00 93.69 83 GLN A O 1
ATOM 631 N N . VAL A 1 84 ? 8.805 -11.411 4.082 1.00 93.62 84 VAL A N 1
ATOM 632 C CA . VAL A 1 84 ? 8.412 -12.790 4.372 1.00 93.62 84 VAL A CA 1
ATOM 633 C C . VAL A 1 84 ? 9.499 -13.733 3.856 1.00 93.62 84 VAL A C 1
ATOM 635 O O . VAL A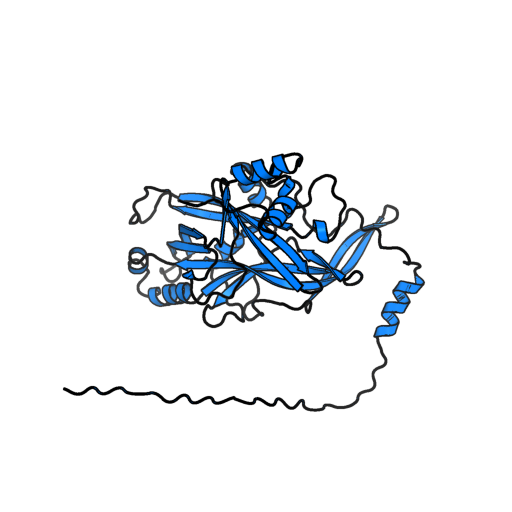 1 84 ? 9.987 -13.562 2.741 1.00 93.62 84 VAL A O 1
ATOM 638 N N . ALA A 1 85 ? 9.881 -14.718 4.671 1.00 92.81 85 ALA A N 1
ATOM 639 C CA . ALA A 1 85 ? 10.922 -15.678 4.318 1.00 92.81 85 ALA A CA 1
ATOM 640 C C . ALA A 1 85 ? 10.499 -16.547 3.129 1.00 92.81 85 ALA A C 1
ATOM 642 O O . ALA A 1 85 ? 9.315 -16.808 2.945 1.00 92.81 85 ALA A O 1
ATOM 643 N N . VAL A 1 86 ? 11.464 -17.017 2.338 1.00 94.69 86 VAL A N 1
ATOM 644 C CA . VAL A 1 86 ? 11.220 -17.879 1.170 1.00 94.69 86 VAL A CA 1
ATOM 645 C C . VAL A 1 86 ? 10.544 -19.187 1.580 1.00 94.69 86 VAL A C 1
ATOM 647 O O . VAL A 1 86 ? 10.952 -19.835 2.543 1.00 94.69 86 VAL A O 1
ATOM 650 N N . GLY A 1 87 ? 9.534 -19.602 0.816 1.00 94.19 87 GLY A N 1
ATOM 651 C CA . GLY A 1 87 ? 8.807 -20.852 1.024 1.00 94.19 87 GLY A CA 1
ATOM 652 C C . GLY A 1 87 ? 7.719 -20.800 2.100 1.00 94.19 87 GLY A C 1
ATOM 653 O O . GLY A 1 87 ? 6.940 -21.757 2.190 1.00 94.19 87 GLY A O 1
ATOM 654 N N . ASP A 1 88 ? 7.623 -19.707 2.864 1.00 93.69 88 ASP A N 1
ATOM 655 C CA . ASP A 1 88 ? 6.492 -19.455 3.756 1.00 93.69 88 ASP A CA 1
ATOM 656 C C . ASP A 1 88 ? 5.186 -19.324 2.948 1.00 93.69 88 ASP A C 1
ATOM 658 O O . ASP A 1 88 ? 5.200 -18.961 1.765 1.00 93.69 88 ASP A O 1
ATOM 662 N N . PRO A 1 89 ? 4.021 -19.589 3.567 1.00 93.62 89 PRO A N 1
ATOM 663 C CA . PRO A 1 89 ? 2.734 -19.339 2.929 1.00 93.62 89 PRO A CA 1
ATOM 664 C C . PRO A 1 89 ? 2.603 -17.877 2.503 1.00 93.62 89 PRO A C 1
ATOM 666 O O . PRO A 1 89 ? 2.910 -16.983 3.293 1.00 93.62 89 PRO A O 1
ATOM 669 N N . MET A 1 90 ? 2.090 -17.615 1.300 1.00 93.75 90 MET A N 1
ATOM 670 C CA . MET A 1 90 ? 1.848 -16.240 0.848 1.00 93.75 90 MET A CA 1
ATOM 671 C C . MET A 1 90 ? 0.941 -15.500 1.831 1.00 93.75 90 MET A C 1
ATOM 673 O O . MET A 1 90 ? 1.309 -14.452 2.353 1.00 93.75 90 MET A O 1
ATOM 677 N N . GLN A 1 91 ? -0.189 -16.106 2.186 1.00 93.00 91 GLN A N 1
ATOM 678 C CA . GLN A 1 91 ? -1.099 -15.603 3.207 1.00 93.00 91 GLN A CA 1
ATOM 679 C C . GLN A 1 91 ? -1.258 -16.605 4.348 1.00 93.00 91 GLN A C 1
ATOM 681 O O . GLN A 1 91 ? -1.119 -17.816 4.173 1.00 93.00 91 GLN A O 1
ATOM 686 N N . ILE A 1 92 ? -1.590 -16.086 5.525 1.00 92.00 92 ILE A N 1
ATOM 687 C CA . ILE A 1 92 ? -2.045 -16.866 6.675 1.00 92.00 92 ILE A CA 1
ATOM 688 C C . ILE A 1 92 ? -3.461 -16.371 6.944 1.00 92.00 92 ILE A C 1
ATOM 690 O O . ILE A 1 92 ? -3.617 -15.359 7.618 1.00 92.00 92 ILE A O 1
ATOM 694 N N . ALA A 1 93 ? -4.464 -17.008 6.336 1.00 85.94 93 ALA A N 1
ATOM 695 C CA . ALA A 1 93 ? -5.849 -16.535 6.388 1.00 85.94 93 ALA A CA 1
ATOM 696 C C . ALA A 1 93 ? -6.462 -16.697 7.787 1.00 85.94 93 ALA A C 1
ATOM 698 O O . ALA A 1 93 ? -7.061 -15.769 8.328 1.00 85.94 93 ALA A O 1
ATOM 699 N N . ASP A 1 94 ? -6.236 -17.858 8.399 1.00 86.06 94 ASP A N 1
ATOM 700 C CA . ASP A 1 94 ? -6.716 -18.141 9.742 1.00 86.06 94 ASP A CA 1
ATOM 701 C C . ASP A 1 94 ? -5.894 -17.392 10.793 1.00 86.06 94 ASP A C 1
ATOM 703 O O . ASP A 1 94 ? -4.696 -17.147 10.630 1.00 86.06 94 ASP A O 1
ATOM 707 N N . PHE A 1 95 ? -6.507 -17.120 11.945 1.00 83.00 95 PHE A N 1
ATOM 708 C CA . PHE A 1 95 ? -5.821 -16.659 13.158 1.00 83.00 95 PHE A CA 1
ATOM 709 C C . PHE A 1 95 ? -4.985 -17.789 13.801 1.00 83.00 95 PHE A C 1
ATOM 711 O O . PHE A 1 95 ? -5.098 -18.072 14.995 1.00 83.00 95 PHE A O 1
ATOM 718 N N . ALA A 1 96 ? -4.189 -18.478 12.982 1.00 71.56 96 ALA A N 1
ATOM 719 C CA . ALA A 1 96 ? -3.412 -19.664 13.320 1.00 71.56 96 ALA A CA 1
ATOM 720 C C . ALA A 1 96 ? -2.055 -19.322 13.947 1.00 71.56 96 ALA A C 1
ATOM 722 O O . ALA A 1 96 ? -1.478 -20.148 14.655 1.00 71.56 96 ALA A O 1
ATOM 723 N N . GLY A 1 97 ? -1.535 -18.119 13.693 1.00 66.25 97 GLY A N 1
ATOM 724 C CA . GLY A 1 97 ? -0.284 -17.662 14.281 1.00 66.25 97 GLY A CA 1
ATOM 725 C C . GLY A 1 97 ? -0.493 -17.152 15.702 1.00 66.25 97 GLY A C 1
ATOM 726 O O . GLY A 1 97 ? -1.410 -16.374 15.947 1.00 66.25 97 GLY A O 1
ATOM 727 N N . GLU A 1 98 ? 0.385 -17.531 16.629 1.00 75.56 98 GLU A N 1
ATOM 728 C CA . GLU A 1 98 ? 0.475 -16.904 17.950 1.00 75.56 98 GLU A CA 1
ATOM 729 C C . GLU A 1 98 ? 1.696 -15.980 17.995 1.00 75.56 98 GLU A C 1
ATOM 731 O O . GLU A 1 98 ? 2.805 -16.359 17.615 1.00 75.56 98 GLU A O 1
ATOM 736 N N . A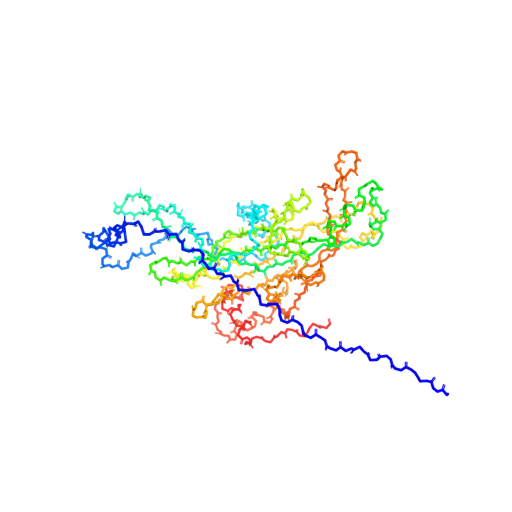LA A 1 99 ? 1.494 -14.747 18.447 1.00 71.00 99 ALA A N 1
ATOM 737 C CA . ALA A 1 99 ? 2.551 -13.779 18.697 1.00 71.00 99 ALA A CA 1
ATOM 738 C C . ALA A 1 99 ? 2.455 -13.308 20.146 1.00 71.00 99 ALA A C 1
ATOM 740 O O . ALA A 1 99 ? 1.365 -13.044 20.644 1.00 71.00 99 ALA A O 1
ATOM 741 N N . VAL A 1 100 ? 3.591 -13.178 20.828 1.00 73.88 100 VAL A N 1
ATOM 742 C CA . VAL A 1 100 ? 3.634 -12.655 22.197 1.00 73.88 100 VAL A CA 1
ATOM 743 C C . VAL A 1 100 ? 4.414 -11.353 22.195 1.00 73.88 100 VAL A C 1
ATOM 745 O O . VAL A 1 100 ? 5.607 -11.343 21.897 1.00 73.88 100 VAL A O 1
ATOM 748 N N . TYR A 1 101 ? 3.749 -10.261 22.556 1.00 70.12 101 TYR A N 1
ATOM 749 C CA . TYR A 1 101 ? 4.386 -8.953 22.685 1.00 70.12 101 TYR A CA 1
ATOM 750 C C . TYR A 1 101 ? 4.698 -8.686 24.145 1.00 70.12 101 TYR A C 1
ATOM 752 O O . TYR A 1 101 ? 3.908 -9.008 25.028 1.00 70.12 101 TYR A O 1
ATOM 760 N N . THR A 1 102 ? 5.857 -8.090 24.403 1.00 72.50 102 THR A N 1
ATOM 761 C CA . THR A 1 102 ? 6.214 -7.619 25.740 1.00 72.50 102 THR A CA 1
ATOM 762 C C . THR A 1 102 ? 5.956 -6.123 25.791 1.00 72.50 102 THR A C 1
ATOM 764 O O . THR A 1 102 ? 6.606 -5.366 25.074 1.00 72.50 102 THR A O 1
ATOM 767 N N . VAL A 1 103 ? 4.988 -5.709 26.603 1.00 70.75 103 VAL A N 1
ATOM 768 C CA . VAL A 1 103 ? 4.528 -4.321 26.677 1.00 70.75 103 VAL A CA 1
ATOM 769 C C . VAL A 1 103 ? 4.866 -3.745 28.050 1.00 70.75 103 VAL A C 1
ATOM 771 O O . VAL A 1 103 ? 4.582 -4.396 29.061 1.00 70.75 103 VAL A O 1
ATOM 774 N N . PRO A 1 104 ? 5.481 -2.551 28.123 1.00 69.69 104 PRO A N 1
ATOM 775 C CA . PRO A 1 104 ? 5.667 -1.862 29.388 1.00 69.69 104 PRO A CA 1
ATOM 776 C C . PRO A 1 104 ? 4.317 -1.329 29.877 1.00 69.69 104 PRO A C 1
ATOM 778 O O . PRO A 1 104 ? 3.691 -0.510 29.215 1.00 69.69 104 PRO A O 1
ATOM 781 N N . VAL A 1 105 ? 3.885 -1.768 31.052 1.00 70.62 105 VAL A N 1
ATOM 782 C CA . VAL A 1 105 ? 2.665 -1.313 31.717 1.00 70.62 105 VAL A CA 1
ATOM 783 C C . VAL A 1 105 ? 3.063 -0.586 32.992 1.00 70.62 105 VAL A C 1
ATOM 785 O O . VAL A 1 105 ? 3.861 -1.085 33.788 1.00 70.62 105 VAL A O 1
ATOM 788 N N . LYS A 1 106 ? 2.520 0.613 33.205 1.00 67.56 106 LYS A N 1
ATOM 789 C CA . LYS A 1 106 ? 2.729 1.351 34.452 1.00 67.56 106 LYS A CA 1
ATOM 790 C C . LYS A 1 106 ? 1.660 0.937 35.459 1.00 67.56 106 LYS A C 1
ATOM 792 O O . LYS A 1 106 ? 0.494 1.275 35.291 1.00 67.56 106 LYS A O 1
ATOM 797 N N . LYS A 1 107 ? 2.059 0.224 36.511 1.00 68.81 107 LYS A N 1
ATOM 798 C CA . LYS A 1 107 ? 1.188 -0.166 37.627 1.00 68.81 107 LYS A CA 1
ATOM 799 C C . LYS A 1 107 ? 1.769 0.386 38.924 1.00 68.81 107 LYS A C 1
ATOM 801 O O . LYS A 1 107 ? 2.950 0.188 39.204 1.00 68.81 107 LYS A O 1
ATOM 806 N N . ASP A 1 108 ? 0.966 1.139 39.673 1.00 75.56 108 ASP A N 1
ATOM 807 C CA . ASP A 1 108 ? 1.354 1.748 40.956 1.00 75.56 108 ASP A CA 1
ATOM 808 C C . ASP A 1 108 ? 2.650 2.581 40.875 1.00 75.56 108 ASP A C 1
ATOM 810 O O . ASP A 1 108 ? 3.528 2.518 41.734 1.00 75.56 108 ASP A O 1
ATOM 814 N N . GLY A 1 109 ? 2.820 3.332 39.781 1.00 75.25 109 GLY A N 1
ATOM 815 C CA . GLY A 1 109 ? 4.007 4.162 39.547 1.00 75.25 109 GLY A CA 1
ATOM 816 C C . GLY A 1 109 ? 5.253 3.407 39.066 1.00 75.25 109 GLY A C 1
ATOM 817 O O . GLY A 1 109 ? 6.217 4.058 38.663 1.00 75.25 109 GLY A O 1
ATOM 818 N N . LYS A 1 110 ? 5.236 2.068 39.029 1.00 73.00 110 LYS A N 1
ATOM 819 C CA . LYS A 1 110 ? 6.330 1.230 38.513 1.00 73.00 110 LYS A CA 1
ATOM 820 C C . LYS A 1 110 ? 6.033 0.753 37.095 1.00 73.00 110 LYS A C 1
ATOM 822 O O . LYS A 1 110 ? 4.911 0.364 36.789 1.00 73.00 110 LYS A O 1
ATOM 827 N N . VAL A 1 111 ? 7.049 0.758 36.234 1.00 76.81 111 VAL A N 1
ATOM 828 C CA . VAL A 1 111 ? 6.963 0.162 34.895 1.00 76.81 111 VAL A CA 1
ATOM 829 C C . VAL A 1 111 ? 7.292 -1.323 35.016 1.00 76.81 111 VAL A C 1
ATOM 831 O O . VAL A 1 111 ? 8.416 -1.686 35.358 1.00 76.81 111 VAL A O 1
ATOM 834 N N . THR A 1 112 ? 6.310 -2.181 34.764 1.00 76.31 112 THR A N 1
ATOM 835 C CA . THR A 1 112 ? 6.480 -3.635 34.664 1.00 76.31 112 THR A CA 1
ATOM 836 C C . THR A 1 112 ? 6.277 -4.074 33.219 1.00 76.31 112 THR A C 1
ATOM 838 O O . THR A 1 112 ? 5.655 -3.374 32.432 1.00 76.31 112 THR A O 1
ATOM 841 N N . SER A 1 113 ? 6.843 -5.213 32.826 1.00 77.25 113 SER A N 1
ATOM 842 C CA . SER A 1 113 ? 6.633 -5.773 31.486 1.00 77.25 113 SER A CA 1
ATOM 843 C C . SER A 1 113 ? 5.581 -6.873 31.539 1.00 77.25 113 SER A C 1
ATOM 845 O O . SER A 1 113 ? 5.723 -7.820 32.313 1.00 77.25 113 SER A O 1
ATOM 847 N N . VAL A 1 114 ? 4.546 -6.764 30.709 1.00 73.25 114 VAL A N 1
ATOM 848 C CA . VAL A 1 114 ? 3.490 -7.774 30.570 1.00 73.25 114 VAL A CA 1
ATOM 849 C C . VAL A 1 114 ? 3.619 -8.442 29.208 1.00 73.25 114 VAL A C 1
ATOM 851 O O . VAL A 1 114 ? 3.827 -7.774 28.197 1.00 73.25 114 VAL A O 1
ATOM 854 N N . LYS A 1 115 ? 3.515 -9.774 29.182 1.00 75.88 115 LYS A N 1
ATOM 855 C CA . LYS A 1 115 ? 3.443 -10.547 27.941 1.00 75.88 115 LYS A CA 1
ATOM 856 C C . LYS A 1 115 ? 1.989 -10.663 27.509 1.00 75.88 115 LYS A C 1
ATOM 858 O O . LYS A 1 115 ? 1.192 -11.240 28.241 1.00 75.88 115 LYS A O 1
ATOM 863 N N . LEU A 1 116 ? 1.673 -10.147 26.330 1.00 68.19 116 LEU A N 1
ATOM 864 C CA . LEU A 1 116 ? 0.338 -10.189 25.748 1.00 68.19 116 LEU A CA 1
ATOM 865 C C . LEU A 1 116 ? 0.335 -11.171 24.568 1.00 68.19 116 LEU A C 1
ATOM 867 O O . LEU A 1 116 ? 1.057 -10.930 23.592 1.00 68.19 116 LEU A O 1
ATOM 871 N N . PRO A 1 117 ? -0.394 -12.299 24.666 1.00 74.56 117 PRO A N 1
ATOM 872 C CA . PRO A 1 117 ? -0.557 -13.227 23.560 1.00 74.56 117 PRO A CA 1
ATOM 873 C C . PRO A 1 117 ? -1.617 -12.706 22.586 1.00 74.56 117 PRO A C 1
ATOM 875 O O . PRO A 1 117 ? -2.712 -12.322 22.986 1.00 74.56 117 PRO A O 1
ATOM 878 N N . PHE A 1 118 ? -1.313 -12.761 21.298 1.00 80.25 118 PHE A N 1
ATOM 879 C CA . PHE A 1 118 ? -2.244 -12.434 20.228 1.00 80.25 118 PHE A CA 1
ATOM 880 C C . PHE A 1 118 ? -2.283 -13.564 19.234 1.00 80.25 118 PHE A C 1
ATOM 882 O O . PHE A 1 118 ? -1.248 -14.150 18.900 1.00 80.25 118 PHE A O 1
ATOM 889 N N . ARG A 1 119 ? -3.476 -13.800 18.701 1.00 88.06 119 ARG A N 1
ATOM 890 C CA . ARG A 1 119 ? -3.590 -14.550 17.465 1.00 88.06 119 ARG A CA 1
ATOM 891 C C . ARG A 1 119 ? -3.492 -13.590 16.300 1.00 88.06 119 ARG A C 1
ATOM 893 O O . ARG A 1 119 ? -3.967 -12.457 16.390 1.00 88.06 119 ARG A O 1
ATOM 900 N N . TYR A 1 120 ? -2.880 -14.026 15.212 1.00 90.50 120 TYR A N 1
ATOM 901 C CA . TYR A 1 120 ? -2.768 -13.195 14.028 1.00 90.50 120 TYR A CA 1
ATOM 902 C C . TYR A 1 120 ? -3.008 -13.973 12.743 1.00 90.50 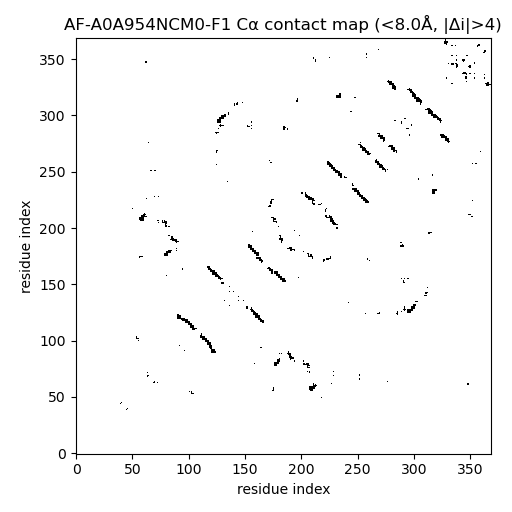120 TYR A C 1
ATOM 904 O O . TYR A 1 120 ? -2.708 -15.165 12.654 1.00 90.50 120 TYR A O 1
ATOM 912 N N . SER A 1 121 ? -3.518 -13.243 11.760 1.00 92.88 121 SER A N 1
ATOM 913 C CA . SER A 1 121 ? -3.522 -13.600 10.347 1.00 92.88 121 SER A CA 1
ATOM 914 C C . SER A 1 121 ? -2.615 -12.625 9.581 1.00 92.88 121 SER A C 1
ATOM 916 O O . SER A 1 121 ? -2.228 -11.563 10.091 1.00 92.88 121 SER A O 1
ATOM 918 N N . ARG A 1 122 ? -2.213 -13.002 8.368 1.00 94.06 122 ARG A N 1
ATOM 919 C CA . ARG A 1 122 ? -1.419 -12.178 7.445 1.00 94.06 122 ARG A CA 1
ATOM 920 C C . ARG A 1 122 ? -2.099 -12.212 6.087 1.00 94.06 122 ARG A C 1
ATOM 922 O O . ARG A 1 122 ? -2.120 -13.259 5.446 1.00 94.06 122 ARG A O 1
ATOM 929 N N . LEU A 1 123 ? -2.647 -11.076 5.676 1.00 95.94 123 LEU A N 1
ATOM 930 C CA . LEU A 1 123 ? -3.513 -10.965 4.506 1.00 95.94 123 LEU A CA 1
ATOM 931 C C . LEU A 1 123 ? -2.920 -9.975 3.503 1.00 95.94 123 LEU A C 1
ATOM 933 O O . LEU A 1 123 ? -2.402 -8.928 3.895 1.00 95.94 123 LEU A O 1
ATOM 937 N N . GLY A 1 124 ? -2.996 -10.309 2.218 1.00 96.25 124 GLY A N 1
ATOM 938 C CA . GLY A 1 124 ? -2.600 -9.427 1.125 1.00 96.25 124 GLY A CA 1
ATOM 939 C C . GLY A 1 124 ? -3.548 -8.243 0.988 1.00 96.25 124 GLY A C 1
ATOM 940 O O . GLY A 1 124 ? -4.749 -8.369 1.213 1.00 96.25 124 GLY A O 1
ATOM 941 N N . VAL A 1 125 ? -2.989 -7.085 0.645 1.00 96.69 125 VAL A N 1
ATOM 942 C CA . VAL A 1 125 ? -3.743 -5.829 0.488 1.00 96.69 125 VAL A CA 1
ATOM 943 C C . VAL A 1 125 ? -3.463 -5.136 -0.833 1.00 96.69 125 VAL A C 1
ATOM 945 O O . VAL A 1 125 ? -4.334 -4.444 -1.349 1.00 96.69 125 VAL A O 1
ATOM 948 N N . LEU A 1 126 ? -2.255 -5.308 -1.364 1.00 95.31 126 LEU A N 1
ATOM 949 C CA . LEU A 1 126 ? -1.788 -4.630 -2.562 1.00 95.31 126 LEU A CA 1
ATOM 950 C C . LEU A 1 126 ? -0.805 -5.529 -3.308 1.00 95.31 126 LEU A C 1
ATOM 952 O O . LEU A 1 126 ? -0.022 -6.252 -2.682 1.00 95.31 126 LEU A O 1
ATOM 956 N N . THR A 1 127 ? -0.831 -5.465 -4.633 1.00 96.56 127 THR A N 1
ATOM 957 C CA . THR A 1 127 ? 0.098 -6.173 -5.518 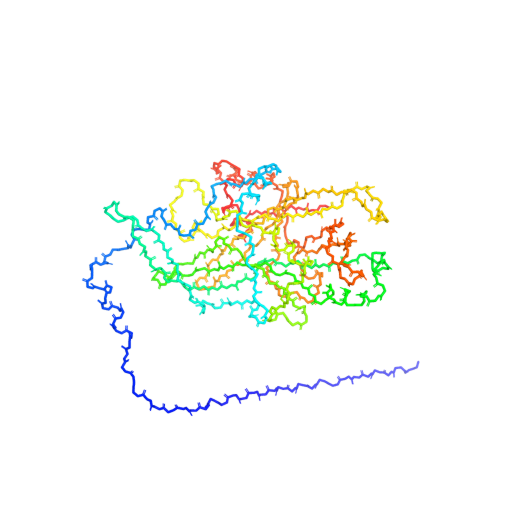1.00 96.56 127 THR A CA 1
ATOM 958 C C . THR A 1 127 ? 0.781 -5.209 -6.479 1.00 96.56 127 THR A C 1
ATOM 960 O O . THR A 1 127 ? 0.147 -4.298 -7.009 1.00 96.56 127 THR A O 1
ATOM 963 N N . PHE A 1 128 ? 2.075 -5.433 -6.701 1.00 95.38 128 PHE A N 1
ATOM 964 C CA . PHE A 1 128 ? 2.898 -4.702 -7.655 1.00 95.38 128 PHE A CA 1
ATOM 965 C C . PHE A 1 128 ? 3.434 -5.661 -8.717 1.00 95.38 128 PHE A C 1
ATOM 967 O O . PHE A 1 128 ? 4.208 -6.573 -8.406 1.00 95.38 128 PHE A O 1
ATOM 974 N N . GLY A 1 129 ? 3.028 -5.435 -9.963 1.00 94.94 129 GLY A N 1
ATOM 975 C CA . GLY A 1 129 ? 3.614 -6.033 -11.155 1.00 94.94 129 GLY A CA 1
ATOM 976 C C . GLY A 1 129 ? 4.704 -5.132 -11.730 1.00 94.94 129 GLY A C 1
ATOM 977 O O . GLY A 1 129 ? 4.680 -3.912 -11.561 1.00 94.94 129 GLY A O 1
ATOM 978 N N . MET A 1 130 ? 5.671 -5.732 -12.418 1.00 93.75 130 MET A N 1
ATOM 979 C CA . MET A 1 130 ? 6.724 -5.003 -13.125 1.00 93.75 130 MET A CA 1
ATOM 980 C C . MET A 1 130 ? 6.711 -5.378 -14.601 1.00 93.75 130 MET A C 1
ATOM 982 O O . MET A 1 130 ? 6.450 -6.528 -14.948 1.00 93.75 130 MET A O 1
ATOM 986 N N . GLN A 1 131 ? 7.029 -4.414 -15.459 1.00 93.75 131 GLN A N 1
ATOM 987 C CA . GLN A 1 131 ? 7.169 -4.615 -16.899 1.00 93.75 131 GLN A CA 1
ATOM 988 C C . GLN A 1 131 ? 8.344 -3.801 -17.449 1.00 93.75 131 GLN A C 1
ATOM 990 O O . GLN A 1 131 ? 8.757 -2.804 -16.860 1.00 93.75 131 GLN A O 1
ATOM 995 N N . LEU A 1 132 ? 8.879 -4.224 -18.596 1.00 92.38 132 LEU A N 1
ATOM 996 C CA . LEU A 1 132 ? 9.894 -3.497 -19.363 1.00 92.38 132 LEU A CA 1
ATOM 997 C C . LEU A 1 132 ? 9.334 -3.148 -20.739 1.00 92.38 132 LEU A C 1
ATOM 999 O O . LEU A 1 132 ? 8.727 -4.007 -21.387 1.00 92.38 132 LEU A O 1
ATOM 1003 N N . GLN A 1 133 ? 9.621 -1.944 -21.234 1.00 90.81 133 GLN A N 1
ATOM 1004 C CA . GLN A 1 133 ? 9.311 -1.602 -22.623 1.00 90.81 133 GLN A CA 1
ATOM 1005 C C . GLN A 1 133 ? 10.161 -2.432 -23.596 1.00 90.81 133 GLN A C 1
ATOM 1007 O O . GLN A 1 133 ? 11.305 -2.762 -23.274 1.00 90.81 133 GLN A O 1
ATOM 1012 N N . PRO A 1 134 ? 9.671 -2.737 -24.814 1.00 91.00 134 PRO A N 1
ATOM 1013 C CA . PRO A 1 134 ? 10.436 -3.508 -25.796 1.00 91.00 134 PRO A CA 1
ATOM 1014 C C . PRO A 1 134 ? 11.836 -2.942 -26.099 1.00 91.00 134 PRO A C 1
ATOM 1016 O O . PRO A 1 134 ? 12.786 -3.709 -26.265 1.00 91.00 134 PRO A O 1
ATOM 1019 N N . SER A 1 135 ? 11.981 -1.614 -26.129 1.00 87.69 135 SER A N 1
ATOM 1020 C CA . SER A 1 135 ? 13.267 -0.920 -26.296 1.00 87.69 135 SER A CA 1
ATOM 1021 C C . SER A 1 135 ? 14.236 -1.214 -25.144 1.00 87.69 135 SER A C 1
ATOM 1023 O O . SER A 1 135 ? 15.396 -1.549 -25.385 1.00 87.69 135 SER A O 1
ATOM 1025 N N . ASP A 1 136 ? 13.762 -1.190 -23.899 1.00 88.69 136 ASP A N 1
ATOM 1026 C CA . ASP A 1 136 ? 14.567 -1.509 -22.715 1.00 88.69 136 ASP A CA 1
ATOM 1027 C C . ASP A 1 136 ? 14.943 -2.997 -22.668 1.00 88.69 136 ASP A C 1
ATOM 1029 O O . ASP A 1 136 ? 16.085 -3.349 -22.363 1.00 88.69 136 ASP A O 1
ATOM 1033 N N . GLN A 1 137 ? 14.031 -3.888 -23.074 1.00 92.44 137 GLN A N 1
ATOM 1034 C CA . GLN A 1 137 ? 14.322 -5.322 -23.201 1.00 92.44 137 GLN A CA 1
ATOM 1035 C C . GLN A 1 137 ? 15.433 -5.599 -24.228 1.00 92.44 137 GLN A C 1
ATOM 1037 O O . GLN A 1 137 ? 16.216 -6.544 -24.079 1.00 92.44 137 GLN A O 1
ATOM 1042 N N . ALA A 1 138 ? 15.516 -4.802 -25.299 1.00 89.56 138 ALA A N 1
ATOM 1043 C CA . ALA A 1 138 ? 16.577 -4.912 -26.300 1.00 89.56 138 ALA A CA 1
ATOM 1044 C C . ALA A 1 138 ? 17.954 -4.492 -25.756 1.00 89.56 138 ALA A C 1
ATOM 1046 O O . ALA A 1 138 ? 18.968 -4.995 -26.239 1.00 89.56 138 ALA A O 1
ATOM 1047 N N . ARG A 1 139 ? 17.986 -3.631 -24.731 1.00 87.19 139 ARG A N 1
ATOM 1048 C CA . ARG A 1 139 ? 19.207 -3.102 -24.102 1.00 87.19 139 ARG A CA 1
ATOM 1049 C C . ARG A 1 139 ? 19.753 -3.971 -22.964 1.00 87.19 139 ARG A C 1
ATOM 1051 O O . ARG A 1 139 ? 20.848 -3.694 -22.474 1.00 87.19 139 ARG A O 1
ATOM 1058 N N . LEU A 1 140 ? 19.024 -5.007 -22.545 1.00 90.38 140 LEU A N 1
ATOM 1059 C CA . LEU A 1 140 ? 19.473 -5.919 -21.491 1.00 90.38 140 LEU A CA 1
ATOM 1060 C C . LEU A 1 140 ? 20.777 -6.647 -21.878 1.00 90.38 140 LEU A C 1
ATOM 1062 O O . LEU A 1 140 ? 20.959 -7.002 -23.049 1.00 90.38 140 LEU A O 1
ATOM 1066 N N . PRO A 1 141 ? 21.671 -6.936 -20.913 1.00 90.00 141 PRO A N 1
ATOM 1067 C CA . PRO A 1 141 ? 22.890 -7.697 -21.165 1.00 90.00 141 PRO A CA 1
ATOM 1068 C C . PRO A 1 141 ? 22.587 -9.069 -21.773 1.00 90.00 141 PRO A C 1
ATOM 1070 O O . PRO A 1 141 ? 21.800 -9.838 -21.231 1.00 90.00 141 PRO A O 1
ATOM 1073 N N . ALA A 1 142 ? 23.245 -9.407 -22.886 1.00 89.69 142 ALA A N 1
ATOM 1074 C CA . ALA A 1 142 ? 22.923 -10.606 -23.665 1.00 89.69 142 ALA A CA 1
ATOM 1075 C C . ALA A 1 142 ? 22.969 -11.916 -22.854 1.00 89.69 142 ALA A C 1
ATOM 1077 O O . ALA A 1 142 ? 22.185 -12.819 -23.121 1.00 89.69 142 ALA A O 1
ATOM 1078 N N . VAL A 1 143 ? 23.870 -12.010 -21.870 1.00 88.62 143 VAL A N 1
ATOM 1079 C CA . VAL A 1 143 ? 24.075 -13.226 -21.064 1.00 88.62 143 VAL A CA 1
ATOM 1080 C C . VAL A 1 143 ? 22.962 -13.440 -20.034 1.00 88.62 143 VAL A C 1
ATOM 1082 O O . VAL A 1 143 ? 22.588 -14.581 -19.798 1.00 88.62 143 VAL A O 1
ATOM 1085 N N . SER A 1 144 ? 22.420 -12.373 -19.441 1.00 89.75 144 SER A N 1
ATOM 1086 C CA . SER A 1 144 ? 21.409 -12.457 -18.374 1.00 89.75 144 SER A CA 1
ATOM 1087 C C . SER A 1 144 ? 20.011 -12.019 -18.802 1.00 89.75 144 SER A C 1
ATOM 1089 O O . SER A 1 144 ? 19.064 -12.109 -18.025 1.00 89.75 144 SER A O 1
ATOM 1091 N N . LYS A 1 145 ? 19.850 -11.571 -20.052 1.00 92.12 145 LYS A N 1
ATOM 1092 C CA . LYS A 1 145 ? 18.589 -11.060 -20.595 1.00 92.12 145 LYS A CA 1
ATOM 1093 C C . LYS A 1 145 ? 17.411 -12.006 -20.367 1.00 92.12 145 LYS A C 1
ATOM 1095 O O . LYS A 1 145 ? 16.372 -11.542 -19.915 1.00 92.12 145 LYS A O 1
ATOM 1100 N N . SER A 1 146 ? 17.547 -13.295 -20.686 1.00 91.94 146 SER A N 1
ATOM 1101 C CA . SER A 1 146 ? 16.443 -14.252 -20.526 1.00 91.94 146 SER A CA 1
ATOM 1102 C C . SER A 1 146 ? 16.041 -14.408 -19.064 1.00 91.94 146 SER A C 1
ATOM 1104 O O . SER A 1 146 ? 14.866 -14.316 -18.754 1.00 91.94 146 SER A O 1
ATOM 1106 N N . GLU A 1 147 ? 17.013 -14.541 -18.161 1.00 91.00 147 GLU A N 1
ATOM 1107 C CA . GLU A 1 147 ? 16.762 -14.696 -16.726 1.00 91.00 147 GLU A CA 1
ATOM 1108 C C . GLU A 1 147 ? 16.074 -13.462 -16.126 1.00 91.00 147 GLU A C 1
ATOM 1110 O O . GLU A 1 147 ? 15.111 -13.587 -15.373 1.00 91.00 147 GLU A O 1
ATOM 1115 N N . ILE A 1 148 ? 16.520 -12.261 -16.511 1.00 90.69 148 ILE A N 1
ATOM 1116 C CA . ILE A 1 148 ? 15.907 -10.999 -16.082 1.00 90.69 148 ILE A CA 1
ATOM 1117 C C . ILE A 1 148 ? 14.454 -10.909 -16.565 1.00 90.69 148 ILE A C 1
ATOM 1119 O O . ILE A 1 148 ? 13.568 -10.556 -15.787 1.00 90.69 148 ILE A O 1
ATOM 1123 N N . LEU A 1 149 ? 14.201 -11.213 -17.842 1.00 93.06 149 LEU A N 1
ATOM 1124 C CA . LEU A 1 149 ? 12.856 -11.153 -18.419 1.00 93.06 149 LEU A CA 1
ATOM 1125 C C . LEU A 1 149 ? 11.929 -12.198 -17.806 1.00 93.06 149 LEU A C 1
ATOM 1127 O O . LEU A 1 149 ? 10.811 -11.853 -17.426 1.00 93.06 149 LEU A O 1
ATOM 1131 N N . ASP A 1 150 ? 12.407 -13.432 -17.663 1.00 92.31 150 ASP A N 1
ATOM 1132 C CA . ASP A 1 150 ? 11.658 -14.521 -17.043 1.00 92.31 150 ASP A CA 1
ATOM 1133 C C . ASP A 1 150 ? 11.266 -14.137 -15.614 1.00 92.31 150 ASP A C 1
ATOM 1135 O O . ASP A 1 150 ? 10.100 -14.265 -15.255 1.00 92.31 150 ASP A O 1
ATOM 1139 N N . ARG A 1 151 ? 12.193 -13.556 -14.836 1.00 89.12 151 ARG A N 1
ATOM 1140 C CA . ARG A 1 151 ? 11.932 -13.100 -13.462 1.00 89.12 151 ARG A CA 1
ATOM 1141 C C . ARG A 1 151 ? 10.841 -12.035 -13.391 1.00 89.12 151 ARG A C 1
ATOM 1143 O O . ARG A 1 151 ? 9.955 -12.115 -12.543 1.00 89.12 151 ARG A O 1
ATOM 1150 N N . ILE A 1 152 ? 10.908 -11.023 -14.254 1.00 91.75 152 ILE A N 1
ATOM 1151 C CA . ILE A 1 152 ? 9.901 -9.951 -14.303 1.00 91.75 152 ILE A CA 1
ATOM 1152 C C . ILE A 1 152 ? 8.537 -10.525 -14.700 1.00 91.75 152 ILE A C 1
ATOM 1154 O O . ILE A 1 152 ? 7.522 -10.179 -14.100 1.00 91.75 152 ILE A O 1
ATOM 1158 N N . ALA A 1 153 ? 8.518 -11.438 -15.673 1.00 92.69 153 ALA A N 1
ATOM 1159 C CA . ALA A 1 153 ? 7.299 -12.063 -16.168 1.00 92.69 153 ALA A CA 1
ATOM 1160 C C . ALA A 1 153 ? 6.710 -13.113 -15.211 1.00 92.69 153 ALA A C 1
ATOM 1162 O O . ALA A 1 153 ? 5.525 -13.421 -15.324 1.00 92.69 153 ALA A O 1
ATOM 1163 N N . SER A 1 154 ? 7.499 -13.672 -14.284 1.00 94.12 154 SER A N 1
ATOM 1164 C CA . SER A 1 154 ? 7.050 -14.727 -13.368 1.00 94.12 154 SER A CA 1
ATOM 1165 C C . SER A 1 154 ? 6.659 -14.243 -11.979 1.00 94.12 154 SER A C 1
ATOM 1167 O O . SER A 1 154 ? 5.955 -14.980 -11.285 1.00 94.12 154 SER A O 1
ATOM 1169 N N . ASN A 1 155 ? 7.092 -13.052 -11.557 1.00 95.19 155 ASN A N 1
ATOM 1170 C CA . ASN A 1 155 ? 6.964 -12.605 -10.172 1.00 95.19 155 ASN A CA 1
ATOM 1171 C C . ASN A 1 155 ? 6.188 -11.292 -10.000 1.00 95.19 155 ASN A C 1
ATOM 1173 O O . ASN A 1 155 ? 6.225 -10.394 -10.839 1.00 95.19 155 ASN A O 1
ATOM 1177 N N . TYR A 1 156 ? 5.563 -11.163 -8.831 1.00 95.50 156 TYR A N 1
ATOM 1178 C CA . TYR A 1 156 ? 4.959 -9.930 -8.325 1.00 95.50 156 TYR A CA 1
ATOM 1179 C C . TYR A 1 156 ? 5.368 -9.698 -6.871 1.00 95.50 156 TYR A C 1
ATOM 1181 O O . TYR A 1 156 ? 5.798 -10.622 -6.176 1.00 95.50 156 TYR A O 1
ATOM 1189 N N . ILE A 1 157 ? 5.209 -8.468 -6.388 1.00 95.62 157 ILE A N 1
ATOM 1190 C CA . ILE A 1 157 ? 5.366 -8.139 -4.967 1.00 95.62 157 ILE A CA 1
ATOM 1191 C C . ILE A 1 157 ? 3.975 -7.993 -4.355 1.00 95.62 157 ILE A C 1
ATOM 1193 O O . ILE A 1 157 ? 3.143 -7.247 -4.858 1.00 95.62 157 ILE A O 1
ATOM 1197 N N . SER A 1 158 ? 3.724 -8.676 -3.245 1.00 96.56 158 SER A N 1
ATOM 1198 C CA . SER A 1 158 ? 2.528 -8.514 -2.426 1.00 96.56 158 SER A CA 1
ATOM 1199 C C . SER A 1 158 ? 2.873 -7.727 -1.169 1.00 96.56 158 SER A C 1
ATOM 1201 O O . SER A 1 158 ? 3.715 -8.163 -0.385 1.00 96.56 158 SER A O 1
ATOM 1203 N N . ILE A 1 159 ? 2.192 -6.604 -0.940 1.00 96.88 159 ILE A N 1
ATOM 1204 C CA . ILE A 1 159 ? 2.146 -5.974 0.382 1.00 96.88 159 ILE A CA 1
ATOM 1205 C C . ILE A 1 159 ? 1.006 -6.604 1.161 1.00 96.88 159 ILE A C 1
ATOM 1207 O O . ILE A 1 159 ? -0.089 -6.837 0.638 1.00 96.88 159 ILE A O 1
ATOM 1211 N N . GLN A 1 160 ? 1.285 -6.893 2.422 1.00 96.56 160 GLN A N 1
ATOM 1212 C CA . GLN A 1 160 ? 0.396 -7.621 3.305 1.00 96.56 160 GLN A CA 1
ATOM 1213 C C . GLN A 1 160 ? 0.327 -6.917 4.650 1.00 96.56 160 GLN A C 1
ATOM 1215 O O . GLN A 1 160 ? 1.290 -6.296 5.105 1.00 96.56 160 GLN A O 1
ATOM 1220 N N . VAL A 1 161 ? -0.802 -7.050 5.327 1.00 95.94 161 VAL A N 1
ATOM 1221 C CA . VAL A 1 161 ? -0.976 -6.540 6.685 1.00 95.94 161 VAL A CA 1
ATOM 1222 C C . VAL A 1 161 ? -1.197 -7.696 7.638 1.00 95.94 161 VAL A C 1
ATOM 1224 O O . VAL A 1 161 ? -1.812 -8.713 7.308 1.00 95.94 161 VAL A O 1
ATOM 1227 N N . ARG A 1 162 ? -0.678 -7.535 8.852 1.00 93.94 162 ARG A N 1
ATOM 1228 C CA . ARG A 1 162 ? -0.999 -8.436 9.951 1.00 93.94 162 ARG A CA 1
ATOM 1229 C C . ARG A 1 162 ? -2.278 -7.947 10.610 1.00 93.94 162 ARG A C 1
ATOM 1231 O O . ARG A 1 162 ? -2.340 -6.804 11.064 1.00 93.94 162 ARG A O 1
ATOM 1238 N N . VAL A 1 163 ? -3.260 -8.832 10.704 1.00 94.06 163 VAL A N 1
ATOM 1239 C CA . VAL A 1 163 ? -4.482 -8.600 11.470 1.00 94.06 163 VAL A CA 1
ATOM 1240 C C . VAL A 1 163 ? -4.334 -9.329 12.794 1.00 94.06 163 VAL A C 1
ATOM 1242 O O . VAL A 1 163 ? -3.948 -10.496 12.829 1.00 94.06 163 VAL A O 1
ATOM 1245 N N . GLN A 1 164 ? -4.596 -8.635 13.891 1.00 91.88 164 GLN A N 1
ATOM 1246 C CA . GLN A 1 164 ? -4.499 -9.178 15.238 1.00 91.88 164 GLN A CA 1
ATOM 1247 C C . GLN A 1 164 ? -5.891 -9.406 15.801 1.00 91.88 164 GLN A C 1
ATOM 1249 O O . GLN A 1 164 ? -6.791 -8.591 15.601 1.00 91.88 164 GLN A O 1
ATOM 1254 N N . ARG A 1 165 ? -6.046 -10.513 16.521 1.00 89.56 165 ARG A N 1
ATOM 1255 C CA . ARG A 1 165 ? -7.223 -10.809 17.324 1.00 89.56 165 ARG A CA 1
ATOM 1256 C C . ARG A 1 165 ? -6.781 -10.963 18.766 1.00 89.56 165 ARG A C 1
ATOM 1258 O O . ARG A 1 165 ? -5.941 -11.812 19.084 1.00 89.56 165 ARG A O 1
ATOM 1265 N N . ASP A 1 166 ? -7.343 -10.115 19.613 1.00 83.38 166 ASP A N 1
ATOM 1266 C CA . ASP A 1 166 ? -7.144 -10.199 21.048 1.00 83.38 166 ASP A CA 1
ATOM 1267 C C . ASP A 1 166 ? -7.668 -11.542 21.575 1.00 83.38 166 ASP A C 1
ATOM 1269 O O . ASP A 1 166 ? -8.772 -11.972 21.232 1.00 83.38 166 ASP A O 1
ATOM 1273 N N . ALA A 1 167 ? -6.855 -12.233 22.371 1.00 79.50 167 ALA A N 1
ATOM 1274 C CA . ALA A 1 167 ? -7.158 -13.597 22.793 1.00 79.50 167 ALA A CA 1
ATOM 1275 C C . ALA A 1 167 ? -8.302 -13.676 23.818 1.00 79.50 167 ALA A C 1
ATOM 1277 O O . ALA A 1 167 ? -8.949 -14.720 23.909 1.00 79.50 167 ALA A O 1
ATOM 1278 N N . GLU A 1 168 ? -8.544 -12.606 24.581 1.00 80.19 168 GLU A N 1
ATOM 1279 C CA . GLU A 1 168 ? -9.554 -12.573 25.643 1.00 80.19 168 GLU A CA 1
ATOM 1280 C C . GLU A 1 168 ? -10.902 -12.069 25.124 1.00 80.19 168 GLU A C 1
ATOM 1282 O O . GLU A 1 168 ? -11.938 -12.692 25.346 1.00 80.19 168 GLU A O 1
ATOM 1287 N N . THR A 1 169 ? -10.885 -10.944 24.413 1.00 83.31 169 THR A N 1
ATOM 1288 C CA . THR A 1 169 ? -12.085 -10.252 23.926 1.00 83.31 169 THR A CA 1
ATOM 1289 C C . THR A 1 169 ? -12.499 -10.681 22.524 1.00 83.31 169 THR A C 1
ATOM 1291 O O . THR A 1 169 ? -13.622 -10.407 22.108 1.00 83.31 169 THR A O 1
ATOM 1294 N N . GLY A 1 170 ? -11.600 -11.315 21.765 1.00 85.94 170 GLY A N 1
ATOM 1295 C CA . GLY A 1 170 ? -11.817 -11.614 20.350 1.00 85.94 170 GLY A CA 1
ATOM 1296 C C . GLY A 1 170 ? -11.807 -10.375 19.451 1.00 85.94 170 GLY A C 1
ATOM 1297 O O . GLY A 1 170 ? -12.093 -10.493 18.261 1.00 85.94 170 GLY A O 1
ATOM 1298 N N . ALA A 1 171 ? -11.484 -9.195 19.987 1.00 89.56 171 ALA A N 1
ATOM 1299 C CA . ALA A 1 171 ? -11.513 -7.952 19.237 1.00 89.56 171 ALA A CA 1
ATOM 1300 C C . ALA A 1 171 ? -10.418 -7.929 18.162 1.00 89.56 171 ALA A C 1
ATOM 1302 O O . ALA A 1 171 ? -9.253 -8.232 18.428 1.00 89.56 171 ALA A O 1
ATOM 1303 N N . VAL A 1 172 ? -10.804 -7.552 16.942 1.00 91.31 172 VAL A N 1
ATOM 1304 C CA . VAL A 1 172 ? -9.919 -7.539 15.772 1.00 91.31 172 VAL A CA 1
ATOM 1305 C C . VAL A 1 172 ? -9.452 -6.122 15.446 1.00 91.31 172 VAL A C 1
ATOM 1307 O O . VAL A 1 172 ? -10.273 -5.198 15.411 1.00 91.31 172 VAL A O 1
ATOM 1310 N N . TYR A 1 173 ? -8.156 -5.965 15.176 1.00 92.25 173 TYR A N 1
ATOM 1311 C CA . TYR A 1 173 ? -7.511 -4.707 14.787 1.00 92.25 173 TYR A CA 1
ATOM 1312 C C . TYR A 1 173 ? -6.257 -4.958 13.931 1.00 92.25 173 TYR A C 1
ATOM 1314 O O . TYR A 1 173 ? -5.794 -6.094 13.803 1.00 92.25 173 TYR A O 1
ATOM 1322 N N . LEU A 1 174 ? -5.712 -3.915 13.300 1.00 94.69 174 LEU A N 1
ATOM 1323 C CA . LEU A 1 174 ? -4.522 -4.036 12.456 1.00 94.69 174 LEU A CA 1
ATOM 1324 C C . LEU A 1 174 ? -3.237 -3.880 13.269 1.00 94.69 174 LEU A C 1
ATOM 1326 O O . LEU A 1 174 ? -3.165 -3.114 14.226 1.00 94.69 174 LEU A O 1
ATOM 1330 N N . HIS A 1 175 ? -2.182 -4.566 12.841 1.00 92.94 175 HIS A N 1
ATOM 1331 C CA . HIS A 1 175 ? -0.829 -4.250 13.274 1.00 92.94 175 HIS A CA 1
ATOM 1332 C C . HIS A 1 175 ? -0.273 -3.092 12.438 1.00 92.94 175 HIS A C 1
ATOM 1334 O O . HIS A 1 175 ? -0.492 -3.023 11.230 1.00 92.94 175 HIS A O 1
ATOM 1340 N N . TYR A 1 176 ? 0.504 -2.206 13.063 1.00 91.88 176 TYR A N 1
ATOM 1341 C CA . TYR A 1 176 ? 1.063 -1.043 12.372 1.00 91.88 176 TYR A CA 1
ATOM 1342 C C . TYR A 1 176 ? 2.150 -1.416 11.357 1.00 91.88 176 TYR A C 1
ATOM 1344 O O . TYR A 1 176 ? 2.352 -0.679 10.406 1.00 91.88 176 TYR A O 1
ATOM 1352 N N . GLN A 1 177 ? 2.884 -2.515 11.544 1.00 91.94 177 GLN A N 1
ATOM 1353 C CA . GLN A 1 177 ? 3.955 -2.905 10.621 1.00 91.94 177 GLN A CA 1
ATOM 1354 C C . GLN A 1 177 ? 3.439 -3.860 9.529 1.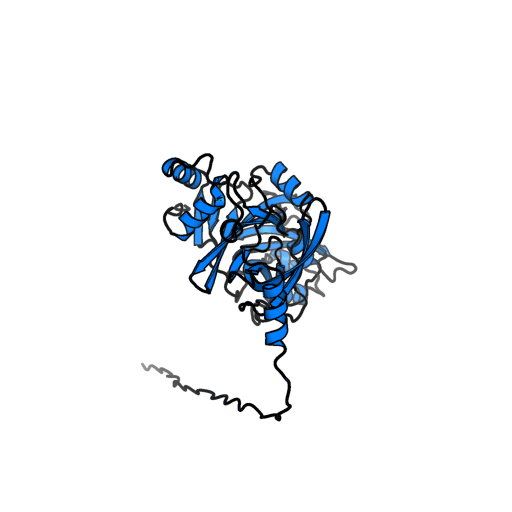00 9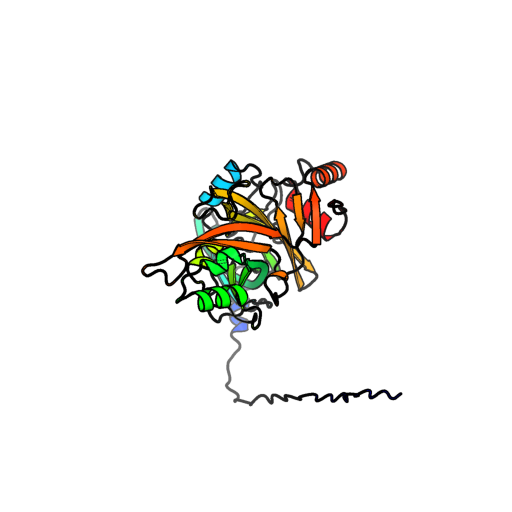1.94 177 GLN A C 1
ATOM 1356 O O . GLN A 1 177 ? 2.964 -4.947 9.886 1.00 91.94 177 GLN A O 1
ATOM 1361 N N . PRO A 1 178 ? 3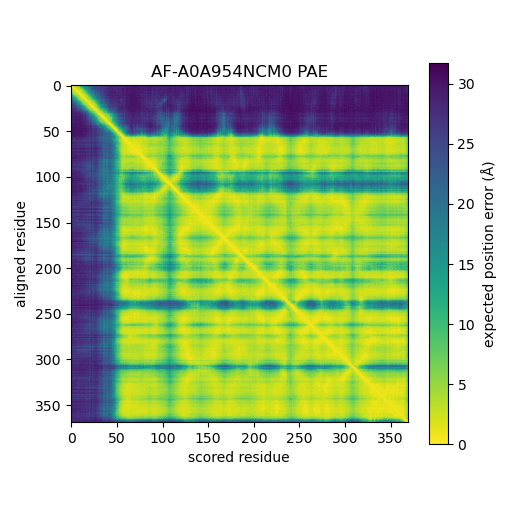.550 -3.487 8.240 1.00 94.69 178 PRO A N 1
ATOM 1362 C CA . PRO A 1 178 ? 3.197 -4.337 7.111 1.00 94.69 178 PRO A CA 1
ATOM 1363 C C . PRO A 1 178 ? 4.307 -5.343 6.784 1.00 94.69 178 PRO A C 1
ATOM 1365 O O . PRO A 1 178 ? 5.429 -5.273 7.296 1.00 94.69 178 PRO A O 1
ATOM 1368 N N . PHE A 1 179 ? 3.975 -6.272 5.899 1.00 95.19 179 PHE A N 1
ATOM 1369 C CA . PHE A 1 179 ? 4.870 -7.267 5.330 1.00 95.19 179 PHE A CA 1
ATOM 1370 C C . PHE A 1 179 ? 4.945 -7.081 3.824 1.00 95.19 179 PHE A C 1
ATOM 1372 O O . PHE A 1 179 ? 4.011 -6.566 3.208 1.00 95.19 179 PHE A O 1
ATOM 1379 N N . ALA A 1 180 ? 6.031 -7.562 3.240 1.00 96.38 180 ALA A N 1
ATOM 1380 C CA . ALA A 1 180 ? 6.108 -7.775 1.812 1.00 96.38 180 ALA A CA 1
ATOM 1381 C C . ALA A 1 180 ? 6.530 -9.209 1.520 1.00 96.38 180 ALA A C 1
ATOM 1383 O O . ALA A 1 180 ? 7.381 -9.771 2.212 1.00 96.38 180 ALA A O 1
ATOM 1384 N N . ALA A 1 181 ? 5.963 -9.775 0.467 1.00 95.88 181 ALA A N 1
ATOM 1385 C CA . ALA A 1 181 ? 6.303 -11.090 -0.047 1.00 95.88 181 ALA A CA 1
ATOM 1386 C C . ALA A 1 181 ? 6.493 -11.012 -1.562 1.00 95.88 181 ALA A C 1
ATOM 1388 O O . ALA A 1 181 ? 5.753 -10.296 -2.234 1.00 95.88 181 ALA A O 1
ATOM 1389 N N . VAL A 1 182 ? 7.450 -11.761 -2.105 1.00 95.88 182 VAL A N 1
ATOM 1390 C CA . VAL A 1 182 ? 7.509 -12.010 -3.549 1.00 95.88 182 VAL A CA 1
ATOM 1391 C C . VAL A 1 182 ? 6.649 -13.228 -3.845 1.00 95.88 182 VAL A C 1
ATOM 1393 O O . VAL A 1 182 ? 6.848 -14.276 -3.236 1.00 95.88 182 VAL A O 1
ATOM 1396 N N . GLY A 1 183 ? 5.686 -13.091 -4.748 1.00 95.12 183 GLY A N 1
ATOM 1397 C CA . GLY A 1 183 ? 4.877 -14.195 -5.255 1.00 95.12 183 GLY A CA 1
ATOM 1398 C C . GLY A 1 183 ? 5.260 -14.574 -6.674 1.00 95.12 183 GLY A C 1
ATOM 1399 O O . GLY A 1 183 ? 5.934 -13.811 -7.370 1.00 95.12 183 GLY A O 1
ATOM 1400 N N . MET A 1 184 ? 4.819 -15.755 -7.100 1.00 95.38 184 MET A N 1
ATOM 1401 C CA . MET A 1 184 ? 4.907 -16.202 -8.488 1.00 95.38 184 MET A CA 1
ATOM 1402 C C . MET A 1 184 ? 3.506 -16.248 -9.088 1.00 95.38 184 MET A C 1
ATOM 1404 O O . MET A 1 184 ? 2.636 -16.898 -8.514 1.00 95.38 184 MET A O 1
ATOM 1408 N N . TYR A 1 185 ? 3.286 -15.641 -10.254 1.00 94.19 185 TYR A N 1
ATOM 1409 C CA . TYR A 1 185 ? 1.949 -15.579 -10.863 1.00 94.19 185 TYR A CA 1
ATOM 1410 C C . TYR A 1 185 ? 1.317 -16.967 -11.079 1.00 94.19 185 TYR A C 1
ATOM 1412 O O . TYR A 1 185 ? 0.136 -17.184 -10.831 1.00 94.19 185 TYR A O 1
ATOM 1420 N N . GLN A 1 186 ? 2.117 -17.951 -11.504 1.00 89.38 186 GLN A N 1
ATOM 1421 C CA . GLN A 1 186 ? 1.641 -19.316 -11.771 1.00 89.38 186 GLN A CA 1
ATOM 1422 C C . GLN A 1 186 ? 1.620 -20.220 -10.528 1.00 89.38 186 GLN A C 1
ATOM 1424 O O . GLN A 1 186 ? 1.140 -21.352 -10.595 1.00 89.38 186 GLN A O 1
ATOM 1429 N N . ASN A 1 187 ? 2.161 -19.756 -9.399 1.00 89.88 187 ASN A N 1
ATOM 1430 C CA . ASN A 1 187 ? 2.214 -20.513 -8.150 1.00 89.88 187 ASN A CA 1
ATOM 1431 C C . ASN A 1 187 ? 2.205 -19.568 -6.931 1.00 89.88 187 ASN A C 1
ATOM 1433 O O . ASN A 1 187 ? 3.191 -19.499 -6.191 1.00 89.88 187 ASN A O 1
ATOM 1437 N N . PRO A 1 188 ? 1.105 -18.833 -6.703 1.00 88.31 188 PRO A N 1
ATOM 1438 C CA . PRO A 1 188 ? 1.078 -17.746 -5.727 1.00 88.31 188 PRO A CA 1
ATOM 1439 C C . PRO A 1 188 ? 1.044 -18.229 -4.272 1.00 88.31 188 PRO A C 1
ATOM 1441 O O . PRO A 1 188 ? 1.196 -17.431 -3.360 1.00 88.31 188 PRO A O 1
ATOM 1444 N N . GLY A 1 189 ? 0.873 -19.532 -4.014 1.00 90.25 189 GLY A N 1
ATOM 1445 C CA . GLY A 1 189 ? 0.659 -20.056 -2.659 1.00 90.25 189 GLY A CA 1
ATOM 1446 C C . GLY A 1 189 ? 1.870 -19.970 -1.722 1.00 90.25 189 GLY A C 1
ATOM 1447 O O . GLY A 1 189 ? 1.711 -20.119 -0.506 1.00 90.25 189 GLY A O 1
ATOM 1448 N N . LYS A 1 190 ? 3.074 -19.740 -2.254 1.00 92.62 190 LYS A N 1
ATOM 1449 C CA . LYS A 1 190 ? 4.313 -19.632 -1.475 1.00 92.62 190 LYS A CA 1
ATOM 1450 C C . LYS A 1 190 ? 5.114 -18.411 -1.883 1.00 92.62 190 LYS A C 1
ATOM 1452 O O . LYS A 1 190 ? 5.062 -17.972 -3.028 1.00 92.62 190 LYS A O 1
ATOM 1457 N N . THR A 1 191 ? 5.873 -17.903 -0.928 1.00 94.38 191 THR A N 1
ATOM 1458 C CA . THR A 1 191 ? 6.799 -16.801 -1.144 1.00 94.38 191 THR A CA 1
ATOM 1459 C C . THR A 1 191 ? 8.081 -17.258 -1.831 1.00 94.38 191 THR A C 1
ATOM 1461 O O . THR A 1 191 ? 8.559 -18.379 -1.635 1.00 94.38 191 THR A O 1
ATOM 1464 N N . ASP A 1 192 ? 8.648 -16.354 -2.615 1.00 94.06 192 ASP A N 1
ATOM 1465 C CA . ASP A 1 192 ? 9.904 -16.503 -3.340 1.00 94.06 192 ASP A CA 1
ATOM 1466 C C . ASP A 1 192 ? 10.955 -15.503 -2.813 1.00 94.06 192 ASP A C 1
ATOM 1468 O O . ASP A 1 192 ? 10.664 -14.656 -1.964 1.00 94.06 192 ASP A O 1
ATOM 1472 N N . GLU A 1 193 ? 12.194 -15.619 -3.282 1.00 91.50 193 GLU A N 1
ATOM 1473 C CA . GLU A 1 193 ? 13.323 -14.796 -2.847 1.00 91.50 193 GLU A CA 1
ATOM 1474 C C . GLU A 1 193 ? 13.189 -13.322 -3.257 1.00 91.50 193 GLU A C 1
ATOM 1476 O O . GLU A 1 193 ? 12.879 -12.982 -4.405 1.00 91.50 193 GLU A O 1
ATOM 1481 N N . PHE A 1 194 ? 13.501 -12.428 -2.317 1.00 87.56 194 PHE A N 1
ATOM 1482 C CA . PHE A 1 194 ? 13.755 -11.029 -2.626 1.00 87.56 194 PHE A CA 1
ATOM 1483 C C . PHE A 1 194 ? 15.111 -10.899 -3.306 1.00 87.56 194 PHE A C 1
ATOM 1485 O O . PHE A 1 194 ? 16.150 -10.942 -2.662 1.00 87.56 194 PHE A O 1
ATOM 1492 N N . GLN A 1 195 ? 15.102 -10.717 -4.622 1.00 81.44 195 GLN A N 1
ATOM 1493 C CA . GLN A 1 195 ? 16.315 -10.299 -5.314 1.00 81.44 195 GLN A CA 1
ATOM 1494 C C . GLN A 1 195 ? 16.612 -8.825 -5.003 1.00 81.44 195 GLN A C 1
ATOM 1496 O O . GLN A 1 195 ? 15.664 -8.076 -4.742 1.00 81.44 195 GLN A O 1
ATOM 1501 N N . PRO A 1 196 ? 17.879 -8.371 -5.103 1.00 78.88 196 PRO A N 1
ATOM 1502 C CA . PRO A 1 196 ? 18.267 -6.994 -4.777 1.00 78.88 196 PRO A CA 1
ATOM 1503 C C . PRO A 1 196 ? 17.343 -5.929 -5.388 1.00 78.88 196 PRO A C 1
ATOM 1505 O O . PRO A 1 196 ? 16.916 -4.999 -4.713 1.00 78.88 196 PRO A O 1
ATOM 1508 N N . LEU A 1 197 ? 16.916 -6.140 -6.636 1.00 77.12 197 LEU A N 1
ATOM 1509 C CA . LEU A 1 197 ? 15.993 -5.258 -7.350 1.00 77.12 197 LEU A CA 1
ATOM 1510 C C . LEU A 1 197 ? 14.608 -5.094 -6.689 1.00 77.12 197 LEU A C 1
ATOM 1512 O O . LEU A 1 197 ? 13.966 -4.049 -6.810 1.00 77.12 197 LEU A O 1
ATOM 1516 N N . MET A 1 198 ? 14.097 -6.159 -6.074 1.00 81.44 198 MET A N 1
ATOM 1517 C CA . MET A 1 198 ? 12.796 -6.175 -5.402 1.00 81.44 198 MET A CA 1
ATOM 1518 C C . MET A 1 198 ? 12.919 -5.712 -3.949 1.00 81.44 198 MET A C 1
ATOM 1520 O O . MET A 1 198 ? 11.965 -5.145 -3.416 1.00 81.44 198 MET A O 1
ATOM 1524 N N . GLU A 1 199 ? 14.078 -5.928 -3.315 1.00 79.62 199 GLU A N 1
ATOM 1525 C CA . GLU A 1 199 ? 14.334 -5.485 -1.943 1.00 79.62 199 GLU A CA 1
ATOM 1526 C C . GLU A 1 199 ? 14.146 -3.979 -1.784 1.00 79.62 199 GLU A C 1
ATOM 1528 O O . GLU A 1 199 ? 13.477 -3.553 -0.840 1.00 79.62 199 GLU A O 1
ATOM 1533 N N . ASP A 1 200 ? 14.695 -3.182 -2.701 1.00 74.12 200 ASP A N 1
ATOM 1534 C CA . ASP A 1 200 ? 14.621 -1.723 -2.612 1.00 74.12 200 ASP A CA 1
ATOM 1535 C C . ASP A 1 200 ? 13.175 -1.229 -2.722 1.00 74.12 200 ASP A C 1
ATOM 1537 O O . ASP A 1 200 ? 12.719 -0.460 -1.875 1.00 74.12 200 ASP A O 1
ATOM 1541 N N . SER A 1 201 ? 12.393 -1.793 -3.650 1.00 73.88 201 SER A N 1
ATOM 1542 C CA . SER A 1 201 ? 10.958 -1.489 -3.770 1.00 73.88 201 SER A CA 1
ATOM 1543 C C . SER A 1 201 ? 10.165 -1.816 -2.505 1.00 73.88 201 SER A C 1
ATOM 1545 O O . SER A 1 201 ? 9.191 -1.139 -2.191 1.00 73.88 201 SER A O 1
ATOM 1547 N N . VAL A 1 202 ? 10.581 -2.830 -1.746 1.00 82.38 202 VAL A N 1
ATOM 1548 C CA . VAL A 1 202 ? 9.947 -3.174 -0.468 1.00 82.38 202 VAL A CA 1
ATOM 1549 C C . VAL A 1 202 ? 10.387 -2.261 0.669 1.00 82.38 202 VAL A C 1
ATOM 1551 O O . VAL A 1 202 ? 9.566 -1.905 1.518 1.00 82.38 202 VAL A O 1
ATOM 1554 N N . ARG A 1 203 ? 11.666 -1.873 0.708 1.00 82.62 203 ARG A N 1
ATOM 1555 C CA . ARG A 1 203 ? 12.214 -0.958 1.727 1.00 82.62 203 ARG A CA 1
ATOM 1556 C C . ARG A 1 203 ? 11.607 0.440 1.643 1.00 82.62 203 ARG A C 1
ATOM 1558 O O . ARG A 1 203 ? 11.557 1.153 2.656 1.00 82.62 203 ARG A O 1
ATOM 1565 N N . ASP A 1 204 ? 11.154 0.809 0.454 1.00 89.31 204 ASP A N 1
ATOM 1566 C CA . ASP A 1 204 ? 10.539 2.096 0.177 1.00 89.31 204 ASP A CA 1
ATOM 1567 C C . ASP A 1 204 ? 9.049 2.164 0.530 1.00 89.31 204 ASP A C 1
ATOM 1569 O O . ASP A 1 204 ? 8.522 3.270 0.674 1.00 89.31 204 ASP A O 1
ATOM 1573 N N . VAL A 1 205 ? 8.400 1.028 0.809 1.00 94.56 205 VAL A N 1
ATOM 1574 C CA . VAL A 1 205 ? 7.075 0.998 1.440 1.00 94.56 205 VAL A CA 1
ATOM 1575 C C . VAL A 1 205 ? 7.230 0.989 2.961 1.00 94.56 205 VAL A C 1
ATOM 1577 O O . VAL A 1 205 ? 7.720 0.030 3.569 1.00 94.56 205 VAL A O 1
ATOM 1580 N N . ARG A 1 206 ? 6.792 2.073 3.607 1.00 95.12 206 ARG A N 1
ATOM 1581 C CA . ARG A 1 206 ? 6.921 2.265 5.058 1.00 95.12 206 ARG A CA 1
ATOM 1582 C C . ARG A 1 206 ? 5.599 2.636 5.689 1.00 95.12 206 ARG A C 1
ATOM 1584 O O . ARG A 1 206 ? 4.943 3.585 5.276 1.00 95.12 206 ARG A O 1
ATOM 1591 N N . SER A 1 207 ? 5.243 1.942 6.762 1.00 95.81 207 SER A N 1
ATOM 1592 C CA . SER A 1 207 ? 4.093 2.342 7.568 1.00 95.81 207 SER A CA 1
ATOM 1593 C C . SER A 1 207 ? 4.410 3.559 8.424 1.00 95.81 207 SER A C 1
ATOM 1595 O O . SER A 1 207 ? 5.427 3.592 9.125 1.00 95.81 207 SER A O 1
ATOM 1597 N N . LEU A 1 208 ? 3.515 4.541 8.418 1.00 95.88 208 LEU A N 1
ATOM 1598 C CA . LEU A 1 208 ? 3.557 5.670 9.342 1.00 95.88 208 LEU A CA 1
ATOM 1599 C C . LEU A 1 208 ? 2.950 5.288 10.698 1.00 95.88 208 LEU A C 1
ATOM 1601 O O . LEU A 1 208 ? 3.483 5.669 11.747 1.00 95.88 208 LEU A O 1
ATOM 1605 N N . GLY A 1 209 ? 1.895 4.473 10.673 1.00 95.06 209 GLY A N 1
ATOM 1606 C CA . GLY A 1 209 ? 1.191 3.969 11.845 1.00 95.06 209 GLY A CA 1
ATOM 1607 C C . GLY A 1 209 ? -0.283 3.693 11.557 1.00 95.06 209 GLY A C 1
ATOM 1608 O O . GLY A 1 209 ? -0.738 3.754 10.416 1.00 95.06 209 GLY A O 1
ATOM 1609 N N . LEU A 1 210 ? -1.035 3.394 12.611 1.00 96.12 210 LEU A N 1
ATOM 1610 C CA . LEU A 1 210 ? -2.490 3.310 12.566 1.00 96.12 210 LEU A CA 1
ATOM 1611 C C . LEU A 1 210 ? -3.083 4.711 12.744 1.00 96.12 210 LEU A C 1
ATOM 1613 O O . LEU A 1 210 ? -2.700 5.426 13.672 1.00 96.12 210 LEU A O 1
ATOM 1617 N N . PHE A 1 211 ? -4.000 5.113 11.872 1.00 96.19 211 PHE A N 1
ATOM 1618 C CA . PHE A 1 211 ? -4.691 6.389 12.011 1.00 96.19 211 PHE A CA 1
ATOM 1619 C C . PHE A 1 211 ? -5.642 6.335 13.206 1.00 96.19 211 PHE A C 1
ATOM 1621 O O . PHE A 1 211 ? -6.552 5.506 13.242 1.00 96.19 211 PHE A O 1
ATOM 1628 N N . PHE A 1 212 ? -5.423 7.215 14.179 1.00 91.81 212 PHE A N 1
ATOM 1629 C CA . PHE A 1 212 ? -6.211 7.290 15.400 1.00 91.81 212 PHE A CA 1
ATOM 1630 C C . PHE A 1 212 ? -6.627 8.747 15.641 1.00 91.81 212 PHE A C 1
ATOM 1632 O O . PHE A 1 212 ? -5.821 9.518 16.164 1.00 91.81 212 PHE A O 1
ATOM 1639 N N . PRO A 1 213 ? -7.854 9.145 15.263 1.00 81.44 213 PRO A N 1
ATOM 1640 C CA . PRO A 1 213 ? -8.254 10.547 15.293 1.00 81.44 213 PRO A CA 1
ATOM 1641 C C . PRO A 1 213 ? -8.227 11.128 16.711 1.00 81.44 213 PRO A C 1
ATOM 1643 O O . PRO A 1 213 ? -8.402 10.413 17.708 1.00 81.44 213 PRO A O 1
ATOM 1646 N N . ASP A 1 214 ? -7.990 12.433 16.807 1.00 82.00 214 ASP A N 1
ATOM 1647 C CA . ASP A 1 214 ? -7.936 13.138 18.086 1.00 82.00 214 ASP A CA 1
ATOM 1648 C C . ASP A 1 214 ? -9.271 13.060 18.839 1.00 82.00 214 ASP A C 1
ATOM 1650 O O . ASP A 1 214 ? -10.349 12.951 18.259 1.00 82.00 214 ASP A O 1
ATOM 1654 N N . GLY A 1 215 ? -9.196 13.030 20.171 1.00 82.31 215 GLY A N 1
ATOM 1655 C CA . GLY A 1 215 ? -10.368 12.900 21.045 1.00 82.31 215 GLY A CA 1
ATOM 1656 C C . GLY A 1 215 ? -11.041 11.518 21.051 1.00 82.31 215 GLY A C 1
ATOM 1657 O O . GLY A 1 215 ? -11.884 11.260 21.912 1.00 82.31 215 GLY A O 1
ATOM 1658 N N . SER A 1 216 ? -10.656 10.602 20.156 1.00 84.69 216 SER A N 1
ATOM 1659 C CA . SER A 1 216 ? -11.190 9.238 20.142 1.00 84.69 216 SER A CA 1
ATOM 1660 C C . SER A 1 216 ? -10.671 8.412 21.316 1.00 84.69 216 SER A C 1
ATOM 1662 O O . SER A 1 216 ? -9.526 8.552 21.750 1.00 84.69 216 SER A O 1
ATOM 1664 N N . LYS A 1 217 ? -11.512 7.507 21.829 1.00 85.88 217 LYS A N 1
ATOM 1665 C CA . LYS A 1 217 ? -11.105 6.546 22.862 1.00 85.88 217 LYS A CA 1
ATOM 1666 C C . LYS A 1 217 ? -10.373 5.362 22.220 1.00 85.88 217 LYS A C 1
ATOM 1668 O O . LYS A 1 217 ? -10.861 4.848 21.209 1.00 85.88 217 LYS A O 1
ATOM 1673 N N . PRO A 1 218 ? -9.250 4.893 22.795 1.00 84.38 218 PRO A N 1
ATOM 1674 C CA . PRO A 1 218 ? -8.574 3.696 22.311 1.00 84.38 218 PRO A CA 1
ATOM 1675 C C . PRO A 1 218 ? -9.524 2.497 22.306 1.00 84.38 218 PRO A C 1
ATOM 1677 O O . PRO A 1 218 ? -10.142 2.172 23.319 1.00 84.38 218 PRO A O 1
ATOM 1680 N N . SER A 1 219 ? -9.655 1.850 21.153 1.00 86.69 219 SER A N 1
ATOM 1681 C CA . SER A 1 219 ? -10.456 0.641 20.967 1.00 86.69 219 SER A CA 1
ATOM 1682 C C . SER A 1 219 ? -9.922 -0.136 19.769 1.00 86.69 219 SER A C 1
ATOM 1684 O O . SER A 1 219 ? -9.297 0.444 18.884 1.00 86.69 219 SER A O 1
ATOM 1686 N N . ALA A 1 220 ? -10.193 -1.441 19.705 1.00 88.44 220 ALA A N 1
ATOM 1687 C CA . ALA A 1 220 ? -9.793 -2.251 18.555 1.00 88.44 220 ALA A CA 1
ATOM 1688 C C . ALA A 1 220 ? -10.341 -1.688 17.229 1.00 88.44 220 ALA A C 1
ATOM 1690 O O . ALA A 1 220 ? -9.640 -1.681 16.224 1.00 88.44 220 ALA A O 1
ATOM 1691 N N . GLU A 1 221 ? -11.565 -1.155 17.233 1.00 89.69 221 GLU A N 1
ATOM 1692 C CA . GLU A 1 221 ? -12.182 -0.528 16.061 1.00 89.69 221 GLU A CA 1
ATOM 1693 C C . GLU A 1 221 ? -11.428 0.719 15.583 1.00 89.69 221 GLU A C 1
ATOM 1695 O O . GLU A 1 221 ? -11.201 0.889 14.381 1.00 89.69 221 GLU A O 1
ATOM 1700 N N . ALA A 1 222 ? -10.973 1.549 16.524 1.00 90.31 222 ALA A N 1
ATOM 1701 C CA . ALA A 1 222 ? -10.189 2.741 16.223 1.00 90.31 222 ALA A CA 1
ATOM 1702 C C . ALA A 1 222 ? -8.809 2.415 15.614 1.00 90.31 222 ALA A C 1
ATOM 1704 O O . ALA A 1 222 ? -8.197 3.276 14.993 1.00 90.31 222 ALA A O 1
ATOM 1705 N N . PHE A 1 223 ? -8.337 1.170 15.736 1.00 93.50 223 PHE A N 1
ATOM 1706 C CA . PHE A 1 223 ? -7.044 0.694 15.232 1.00 93.50 223 PHE A CA 1
ATOM 1707 C C . PHE A 1 223 ? -7.160 -0.165 13.960 1.00 93.50 223 PHE A C 1
ATOM 1709 O O . PHE A 1 223 ? -6.322 -1.027 13.691 1.00 93.50 223 PHE A O 1
ATOM 1716 N N . ARG A 1 224 ? -8.205 0.055 13.155 1.00 96.00 224 ARG A N 1
ATOM 1717 C CA . ARG A 1 224 ? -8.466 -0.679 11.899 1.00 96.00 224 ARG A CA 1
ATOM 1718 C C . ARG A 1 224 ? -8.078 0.073 10.626 1.00 96.00 224 ARG A C 1
ATOM 1720 O O . ARG A 1 224 ? -8.420 -0.379 9.537 1.00 96.00 224 ARG A O 1
ATOM 1727 N N . THR A 1 225 ? -7.378 1.197 10.747 1.00 98.00 225 THR A N 1
ATOM 1728 C CA . THR A 1 225 ? -6.937 2.004 9.602 1.00 98.00 225 THR A CA 1
ATOM 1729 C C . THR A 1 225 ? -5.422 2.149 9.643 1.00 98.00 225 THR A C 1
ATOM 1731 O O . THR A 1 225 ? -4.894 2.823 10.521 1.00 98.00 225 THR A O 1
ATOM 1734 N N . LEU A 1 226 ? -4.716 1.501 8.722 1.00 98.06 226 LEU A N 1
ATOM 1735 C CA . LEU A 1 226 ? -3.267 1.616 8.555 1.00 98.06 226 LEU A CA 1
ATOM 1736 C C . LEU A 1 226 ? -2.953 2.688 7.511 1.00 98.06 226 LEU A C 1
ATOM 1738 O O . LEU A 1 226 ? -3.589 2.724 6.459 1.00 98.06 226 LEU A O 1
ATOM 1742 N N . VAL A 1 227 ? -1.933 3.503 7.784 1.00 98.06 227 VAL A N 1
ATOM 1743 C CA . VAL A 1 227 ? -1.385 4.484 6.843 1.00 98.06 227 VAL A CA 1
ATOM 1744 C C . VAL A 1 227 ? 0.069 4.148 6.552 1.00 98.06 227 VAL A C 1
ATOM 1746 O O . VAL A 1 227 ? 0.892 4.015 7.465 1.00 98.06 227 VAL A O 1
ATOM 1749 N N . ALA A 1 228 ? 0.389 4.022 5.273 1.00 97.50 228 ALA A N 1
ATOM 1750 C CA . ALA A 1 228 ? 1.728 3.784 4.767 1.00 97.50 228 ALA A CA 1
ATOM 1751 C C . ALA A 1 228 ? 2.066 4.760 3.637 1.00 97.50 228 ALA A C 1
ATOM 1753 O O . ALA A 1 228 ? 1.196 5.427 3.086 1.00 97.50 228 ALA A O 1
ATOM 1754 N N . VAL A 1 229 ? 3.352 4.849 3.324 1.00 96.88 229 VAL A N 1
ATOM 1755 C CA . VAL A 1 229 ? 3.898 5.649 2.232 1.00 96.88 229 VAL A CA 1
ATOM 1756 C C . VAL A 1 229 ? 4.713 4.723 1.348 1.00 96.88 229 VAL A C 1
ATOM 1758 O O . VAL A 1 229 ? 5.554 3.979 1.859 1.00 96.88 229 VAL A O 1
ATOM 1761 N N . SER A 1 230 ? 4.472 4.789 0.045 1.00 95.00 230 SER A N 1
ATOM 1762 C CA . SER A 1 230 ? 5.359 4.266 -0.987 1.00 95.00 230 SER A CA 1
ATOM 1763 C C . SER A 1 230 ? 6.236 5.404 -1.488 1.00 95.00 230 SER A C 1
ATOM 1765 O O . SER A 1 230 ? 5.730 6.477 -1.816 1.00 95.00 230 SER A O 1
ATOM 1767 N N . LYS A 1 231 ? 7.547 5.182 -1.520 1.00 94.31 231 LYS A N 1
ATOM 1768 C CA . LYS A 1 231 ? 8.501 6.070 -2.182 1.00 94.31 231 LYS A CA 1
ATOM 1769 C C . LYS A 1 231 ? 8.912 5.423 -3.502 1.00 94.31 231 LYS A C 1
ATOM 1771 O O . LYS A 1 231 ? 9.195 4.232 -3.539 1.00 94.31 231 LYS A O 1
ATOM 1776 N N . SER A 1 232 ? 8.953 6.194 -4.578 1.00 91.81 232 SER A N 1
ATOM 1777 C CA . SER A 1 232 ? 9.438 5.714 -5.874 1.00 91.81 232 SER A CA 1
ATOM 1778 C C . SER A 1 232 ? 10.343 6.746 -6.525 1.00 91.81 232 SER A C 1
ATOM 1780 O O . SER A 1 232 ? 10.161 7.945 -6.344 1.00 91.81 232 SER A O 1
ATOM 1782 N N . THR A 1 233 ? 11.325 6.274 -7.289 1.00 91.19 233 THR A N 1
ATOM 1783 C CA . THR A 1 233 ? 12.101 7.118 -8.199 1.00 91.19 233 THR A CA 1
ATOM 1784 C C . THR A 1 233 ? 11.523 6.962 -9.596 1.00 91.19 233 THR A C 1
ATOM 1786 O O . THR A 1 233 ? 11.487 5.847 -10.129 1.00 91.19 233 THR A O 1
ATOM 1789 N N . VAL A 1 234 ? 11.063 8.068 -10.172 1.00 90.81 234 VAL A N 1
ATOM 1790 C CA . VAL A 1 234 ? 10.435 8.107 -11.496 1.00 90.81 234 VAL A CA 1
ATOM 1791 C C . VAL A 1 234 ? 11.267 8.939 -12.461 1.00 90.81 234 VAL A C 1
ATOM 1793 O O . VAL A 1 234 ? 11.979 9.853 -12.046 1.00 90.81 234 VAL A O 1
ATOM 1796 N N . ALA A 1 235 ? 11.206 8.607 -13.746 1.00 88.56 235 ALA A N 1
ATOM 1797 C CA . ALA A 1 235 ? 11.781 9.435 -14.797 1.00 88.56 235 ALA A CA 1
ATOM 1798 C C . ALA A 1 235 ? 10.923 10.698 -14.985 1.00 88.56 235 ALA A C 1
ATOM 1800 O O . ALA A 1 235 ? 9.702 10.604 -15.049 1.00 88.56 235 ALA A O 1
ATOM 1801 N N . VAL A 1 236 ? 11.563 11.863 -15.087 1.00 87.25 236 VAL A N 1
ATOM 1802 C CA . VAL A 1 236 ? 10.892 13.154 -15.290 1.00 87.25 236 VAL A CA 1
ATOM 1803 C C . VAL A 1 236 ? 10.293 13.215 -16.693 1.00 87.25 236 VAL A C 1
ATOM 1805 O O . VAL A 1 236 ? 10.980 12.924 -17.684 1.00 87.25 236 VAL A O 1
ATOM 1808 N N . ASP A 1 237 ? 9.036 13.656 -16.770 1.00 70.00 237 ASP A N 1
ATOM 1809 C CA . ASP A 1 237 ? 8.302 13.854 -18.020 1.00 70.00 237 ASP A CA 1
ATOM 1810 C C . ASP A 1 237 ? 9.074 14.752 -19.000 1.00 70.00 237 ASP A C 1
ATOM 1812 O O . ASP A 1 237 ? 9.570 15.827 -18.659 1.00 70.00 237 ASP A O 1
ATOM 1816 N N . GLY A 1 238 ? 9.179 14.302 -20.252 1.00 64.88 238 GLY A N 1
ATOM 1817 C CA . GLY A 1 238 ? 9.925 14.995 -21.309 1.00 64.88 238 GLY A CA 1
ATOM 1818 C C . GLY A 1 238 ? 11.387 14.563 -21.457 1.00 64.88 238 GLY A C 1
ATOM 1819 O O . GLY A 1 238 ? 12.021 14.932 -22.449 1.00 64.88 238 GLY A O 1
ATOM 1820 N N . SER A 1 239 ? 11.908 13.730 -20.551 1.00 65.69 239 SER A N 1
ATOM 1821 C CA . SER A 1 239 ? 13.119 12.955 -20.837 1.00 65.69 239 SER A CA 1
ATOM 1822 C C . SER A 1 239 ? 12.845 12.053 -22.043 1.00 65.69 239 SER A C 1
ATOM 1824 O O . SER A 1 239 ? 11.771 11.451 -22.136 1.00 65.69 239 SER A O 1
ATOM 1826 N N . SER A 1 240 ? 13.783 11.965 -22.991 1.00 65.75 240 SER A N 1
ATOM 1827 C CA . SER A 1 240 ? 13.604 11.064 -24.133 1.00 65.75 240 SER A CA 1
ATOM 1828 C C . SER A 1 240 ? 13.351 9.646 -23.605 1.00 65.75 240 SER A C 1
ATOM 1830 O O . SER A 1 240 ? 14.109 9.188 -22.748 1.00 65.75 240 SER A O 1
ATOM 1832 N N . PRO A 1 241 ? 12.335 8.914 -24.100 1.00 60.97 241 PRO A N 1
ATOM 1833 C CA . PRO A 1 241 ? 12.143 7.512 -23.737 1.00 60.97 241 PRO A CA 1
ATOM 1834 C C . PRO A 1 241 ? 13.411 6.683 -23.985 1.00 60.97 241 PRO A C 1
ATOM 1836 O O . PRO A 1 241 ? 13.676 5.722 -23.268 1.00 60.97 241 PRO A O 1
ATOM 1839 N N . ASP A 1 242 ? 14.229 7.102 -24.949 1.00 65.69 242 ASP A N 1
ATOM 1840 C CA . ASP A 1 242 ? 15.481 6.449 -25.319 1.00 65.69 242 ASP A CA 1
ATOM 1841 C C . ASP A 1 242 ? 16.711 6.985 -24.566 1.00 65.69 242 ASP A C 1
ATOM 1843 O O . ASP A 1 242 ? 17.819 6.494 -24.799 1.00 65.69 242 ASP A O 1
ATOM 1847 N N . ASP A 1 243 ? 16.551 7.967 -23.670 1.00 69.75 243 ASP A N 1
ATOM 1848 C CA . ASP A 1 243 ? 17.656 8.481 -22.859 1.00 69.75 243 ASP A CA 1
ATOM 1849 C C . ASP A 1 243 ? 18.214 7.352 -21.974 1.00 69.75 243 ASP A C 1
ATOM 1851 O O . ASP A 1 243 ? 17.455 6.695 -21.250 1.00 69.75 243 ASP A O 1
ATOM 1855 N N . PRO A 1 244 ? 19.520 7.037 -22.050 1.00 65.88 244 PRO A N 1
ATOM 1856 C CA . PRO A 1 244 ? 20.118 6.059 -21.159 1.00 65.88 244 PRO A CA 1
ATOM 1857 C C . PRO A 1 244 ? 20.171 6.502 -19.696 1.00 65.88 244 PRO A C 1
ATOM 1859 O O . PRO A 1 244 ? 20.328 5.620 -18.852 1.00 65.88 244 PRO A O 1
ATOM 1862 N N . ASP A 1 245 ? 20.049 7.800 -19.414 1.00 73.75 245 ASP A N 1
ATOM 1863 C CA . ASP A 1 245 ? 20.173 8.368 -18.072 1.00 73.75 245 ASP A CA 1
ATOM 1864 C C . ASP A 1 245 ? 19.164 9.522 -17.887 1.00 73.75 245 ASP A C 1
ATOM 1866 O O . ASP A 1 245 ? 19.547 10.693 -17.802 1.00 73.75 245 ASP A O 1
ATOM 1870 N N . PRO A 1 246 ? 17.846 9.225 -17.907 1.00 79.19 246 PRO A N 1
ATOM 1871 C CA . PRO A 1 246 ? 16.829 10.261 -17.832 1.00 79.19 246 PRO A CA 1
ATOM 1872 C C . PRO A 1 246 ? 16.924 10.995 -16.496 1.00 79.19 246 PRO A C 1
ATOM 1874 O O . PRO A 1 246 ? 17.230 10.402 -15.458 1.00 79.19 246 PRO A O 1
ATOM 1877 N N . ALA A 1 247 ? 16.588 12.285 -16.507 1.00 86.50 247 ALA A N 1
ATOM 1878 C CA . ALA A 1 247 ? 16.398 13.017 -15.265 1.00 86.50 247 ALA A CA 1
ATOM 1879 C C . ALA A 1 247 ? 15.355 12.286 -14.409 1.00 86.50 247 ALA A C 1
ATOM 1881 O O . ALA A 1 247 ? 14.358 11.783 -14.930 1.00 86.50 247 ALA A O 1
ATOM 1882 N N . THR A 1 248 ? 15.589 12.210 -13.100 1.00 90.50 248 THR A N 1
ATOM 1883 C CA . THR A 1 248 ? 14.694 11.510 -12.176 1.00 90.50 248 THR A CA 1
ATOM 1884 C C . THR A 1 248 ? 14.199 12.425 -11.075 1.00 90.50 248 THR A C 1
ATOM 1886 O O . THR A 1 248 ? 14.879 13.370 -10.672 1.00 90.50 248 THR A O 1
ATOM 1889 N N . GLU A 1 249 ? 13.019 12.107 -10.562 1.00 92.19 249 GLU A N 1
ATOM 1890 C CA . GLU A 1 249 ? 12.462 12.717 -9.366 1.00 92.19 249 GLU A CA 1
ATOM 1891 C C . GLU A 1 249 ? 11.932 11.653 -8.402 1.00 92.19 249 GLU A C 1
ATOM 1893 O O . GLU A 1 249 ? 11.834 10.467 -8.725 1.00 92.19 249 GLU A O 1
ATOM 1898 N N . THR A 1 250 ? 11.671 12.068 -7.164 1.00 93.31 250 THR A N 1
ATOM 1899 C CA . THR A 1 250 ? 11.108 11.186 -6.139 1.00 93.31 250 THR A CA 1
ATOM 1900 C C . THR A 1 250 ? 9.626 11.471 -5.988 1.00 93.31 250 THR A C 1
ATOM 1902 O O . THR A 1 250 ? 9.249 12.591 -5.650 1.00 93.31 250 THR A O 1
ATOM 1905 N N . GLU A 1 251 ? 8.815 10.435 -6.145 1.00 94.12 251 GLU A N 1
ATOM 1906 C CA . GLU A 1 251 ? 7.387 10.475 -5.866 1.00 94.12 251 GLU A CA 1
ATOM 1907 C C . GLU A 1 251 ? 7.067 9.799 -4.541 1.00 94.12 251 GLU A C 1
ATOM 1909 O O . GLU A 1 251 ? 7.712 8.822 -4.132 1.00 94.12 251 GLU A O 1
ATOM 1914 N N . TYR A 1 252 ? 6.036 10.323 -3.885 1.00 95.12 252 TYR A N 1
ATOM 1915 C CA . TYR A 1 252 ? 5.503 9.761 -2.657 1.00 95.12 252 TYR A CA 1
ATOM 1916 C C . TYR A 1 252 ? 3.998 9.550 -2.785 1.00 95.12 252 TYR A C 1
ATOM 1918 O O . TYR A 1 252 ? 3.234 10.502 -2.939 1.00 95.12 252 TYR A O 1
ATOM 1926 N N . GLU A 1 253 ? 3.569 8.303 -2.635 1.00 95.25 253 GLU A N 1
ATOM 1927 C CA . GLU A 1 253 ? 2.156 7.933 -2.642 1.00 95.25 253 GLU A CA 1
ATOM 1928 C C . GLU A 1 253 ? 1.739 7.442 -1.258 1.00 95.25 253 GLU A C 1
ATOM 1930 O O . GLU A 1 253 ? 2.425 6.628 -0.629 1.00 95.25 253 GLU A O 1
ATOM 1935 N N . LEU A 1 254 ? 0.596 7.922 -0.770 1.00 97.62 254 LEU A N 1
ATOM 1936 C CA . LEU A 1 254 ? -0.009 7.389 0.443 1.00 97.62 254 LEU A CA 1
ATOM 1937 C C . LEU A 1 254 ? -0.768 6.111 0.104 1.00 97.62 254 LEU A C 1
ATOM 1939 O O . LEU A 1 254 ? -1.430 6.010 -0.929 1.00 97.62 254 LEU A O 1
ATOM 1943 N N . ILE A 1 255 ? -0.683 5.141 1.006 1.00 97.94 255 ILE A N 1
ATOM 1944 C CA . ILE A 1 255 ? -1.445 3.899 0.976 1.00 97.94 255 ILE A CA 1
ATOM 1945 C C . ILE A 1 255 ? -2.259 3.837 2.263 1.00 97.94 255 ILE A C 1
ATOM 1947 O O . ILE A 1 255 ? -1.710 3.936 3.364 1.00 97.94 255 ILE A O 1
ATOM 1951 N N . PHE A 1 256 ? -3.562 3.621 2.129 1.00 98.50 256 PHE A N 1
ATOM 1952 C CA . PHE A 1 256 ? -4.461 3.407 3.253 1.00 98.50 256 PHE A CA 1
ATOM 1953 C C . PHE A 1 256 ? -5.027 1.996 3.192 1.00 98.50 256 PHE A C 1
ATOM 1955 O O . PHE A 1 256 ? -5.492 1.557 2.143 1.00 98.50 256 PHE A O 1
ATOM 1962 N N . VAL A 1 257 ? -5.022 1.297 4.325 1.00 98.56 257 VAL A N 1
ATOM 1963 C CA . VAL A 1 257 ? -5.694 0.000 4.462 1.00 98.56 257 VAL A CA 1
ATOM 1964 C C . VAL A 1 257 ? -6.731 0.106 5.566 1.00 98.56 257 VAL A C 1
ATOM 1966 O O . VAL A 1 257 ? -6.389 0.392 6.715 1.00 98.56 257 VAL A O 1
ATOM 1969 N N . ARG A 1 258 ? -7.992 -0.154 5.227 1.00 98.12 258 ARG A N 1
ATOM 1970 C CA . ARG A 1 258 ? -9.126 -0.167 6.153 1.00 98.12 258 ARG A CA 1
ATOM 1971 C C . ARG A 1 258 ? -9.641 -1.592 6.323 1.00 98.12 258 ARG A C 1
ATOM 1973 O O . ARG A 1 258 ? -10.002 -2.240 5.345 1.00 98.12 258 ARG A O 1
ATOM 1980 N N . ALA A 1 259 ? -9.699 -2.069 7.564 1.00 97.81 259 ALA A N 1
ATOM 1981 C CA . ALA A 1 259 ? -10.291 -3.362 7.895 1.00 97.81 259 ALA A CA 1
ATOM 1982 C C . ALA A 1 259 ? -11.773 -3.228 8.276 1.00 97.81 259 ALA A C 1
ATOM 1984 O O . ALA A 1 259 ? -12.120 -2.467 9.184 1.00 97.81 259 ALA A O 1
ATOM 1985 N N . ARG A 1 260 ? -12.629 -4.024 7.631 1.00 96.75 260 ARG A N 1
ATOM 1986 C CA . ARG A 1 260 ? -14.040 -4.233 7.977 1.00 96.75 260 ARG A CA 1
ATOM 1987 C C . ARG A 1 260 ? -14.206 -5.628 8.562 1.00 96.75 260 ARG A C 1
ATOM 1989 O O . ARG A 1 260 ? -13.627 -6.585 8.058 1.00 96.75 260 ARG A O 1
ATOM 1996 N N . ILE A 1 261 ? -14.961 -5.717 9.651 1.00 94.50 261 ILE A N 1
ATOM 1997 C CA . ILE A 1 261 ? -15.189 -6.966 10.376 1.00 94.50 261 ILE A CA 1
ATOM 1998 C C . ILE A 1 261 ? -16.669 -7.299 10.267 1.00 94.50 261 ILE A C 1
ATOM 2000 O O . ILE A 1 261 ? -17.494 -6.491 10.696 1.00 94.50 261 ILE A O 1
ATOM 2004 N N . ASP A 1 262 ? -16.979 -8.466 9.712 1.00 90.44 262 ASP A N 1
ATOM 2005 C CA . ASP A 1 262 ? -18.332 -9.019 9.656 1.00 90.44 262 ASP A CA 1
ATOM 2006 C C . ASP A 1 262 ? -18.325 -10.409 10.299 1.00 90.44 262 ASP A C 1
ATOM 2008 O O . ASP A 1 262 ? -17.796 -11.374 9.749 1.00 90.44 262 ASP A O 1
ATOM 2012 N N . GLY A 1 263 ? -18.821 -10.495 11.535 1.00 87.69 263 GLY A N 1
ATOM 2013 C CA . GLY A 1 263 ? -18.669 -11.691 12.360 1.00 87.69 263 GLY A CA 1
ATOM 2014 C C . GLY A 1 263 ? -17.195 -12.056 12.566 1.00 87.69 263 GLY A C 1
ATOM 2015 O O . GLY A 1 263 ? -16.453 -11.319 13.218 1.00 87.69 263 GLY A O 1
ATOM 2016 N N . ASP A 1 264 ? -16.787 -13.202 12.021 1.00 84.62 264 ASP A N 1
ATOM 2017 C CA . ASP A 1 264 ? -15.400 -13.674 12.061 1.00 84.62 264 ASP A CA 1
ATOM 2018 C C . ASP A 1 264 ? -14.579 -13.305 10.820 1.00 84.62 264 ASP A C 1
ATOM 2020 O O . ASP A 1 264 ? -13.347 -13.414 10.861 1.00 84.62 264 ASP A O 1
ATOM 2024 N N . ASP A 1 265 ? -15.238 -12.822 9.766 1.00 90.62 265 ASP A N 1
ATOM 2025 C CA . ASP A 1 265 ? -14.605 -12.489 8.500 1.00 90.62 265 ASP A CA 1
ATOM 2026 C C . ASP A 1 265 ? -13.975 -11.096 8.559 1.00 90.62 265 ASP A C 1
ATOM 2028 O O . ASP A 1 265 ? -14.559 -10.117 9.039 1.00 90.62 265 ASP A O 1
ATOM 2032 N N . VAL A 1 266 ? -12.747 -11.010 8.050 1.00 94.81 266 VAL A N 1
ATOM 2033 C CA . VAL A 1 266 ? -11.994 -9.761 7.938 1.00 94.81 266 VAL A CA 1
ATOM 2034 C C . VAL A 1 266 ? -11.860 -9.407 6.469 1.00 94.81 266 VAL A C 1
ATOM 2036 O O . VAL A 1 266 ? -11.195 -10.114 5.715 1.00 94.81 266 VAL A O 1
ATOM 2039 N N . GLN A 1 267 ? -12.444 -8.280 6.079 1.00 96.44 267 GLN A N 1
ATOM 2040 C CA . GLN A 1 267 ? -12.298 -7.713 4.744 1.00 96.44 267 GLN A CA 1
ATOM 2041 C C . GLN A 1 267 ? -11.332 -6.534 4.796 1.00 96.44 267 GLN A C 1
ATOM 2043 O O . GLN A 1 267 ? -11.443 -5.657 5.656 1.00 96.44 267 GLN A O 1
ATOM 2048 N N . LEU A 1 268 ? -10.359 -6.524 3.889 1.00 97.88 268 LEU A N 1
ATOM 2049 C CA . LEU A 1 268 ? -9.370 -5.460 3.787 1.00 97.88 268 LEU A CA 1
ATOM 2050 C C . LEU A 1 268 ? -9.611 -4.655 2.519 1.00 97.88 268 LEU A C 1
ATOM 2052 O O . LEU A 1 268 ? -9.670 -5.202 1.421 1.00 97.88 268 LEU A O 1
ATOM 2056 N N . HIS A 1 269 ? -9.728 -3.348 2.703 1.00 98.44 269 HIS A N 1
ATOM 2057 C CA . HIS A 1 269 ? -9.947 -2.380 1.644 1.00 98.44 269 HIS A CA 1
ATOM 2058 C C . HIS A 1 269 ? -8.712 -1.502 1.524 1.00 98.44 269 HIS A C 1
ATOM 2060 O O . HIS A 1 269 ? -8.234 -0.968 2.528 1.00 98.44 269 HIS A O 1
ATOM 2066 N N . SER A 1 270 ? -8.215 -1.345 0.304 1.00 98.25 270 SER A N 1
ATOM 2067 C CA . SER A 1 270 ? -6.950 -0.667 0.045 1.00 98.25 270 SER A CA 1
ATOM 2068 C C . SER A 1 270 ? -7.181 0.543 -0.845 1.00 98.25 270 SER A C 1
ATOM 2070 O O . SER A 1 270 ? -7.911 0.476 -1.835 1.00 98.25 270 SER A O 1
ATOM 2072 N N . PHE A 1 271 ? -6.533 1.646 -0.497 1.00 98.56 271 PHE A N 1
ATOM 2073 C CA . PHE A 1 271 ? -6.625 2.908 -1.210 1.00 98.56 271 PHE A CA 1
ATOM 2074 C C . PHE A 1 271 ? -5.230 3.463 -1.431 1.00 98.56 271 PHE A C 1
ATOM 2076 O O . PHE A 1 271 ? -4.347 3.268 -0.593 1.00 98.56 271 PHE A O 1
ATOM 2083 N N . THR A 1 272 ? -5.040 4.195 -2.520 1.00 97.56 272 THR A N 1
ATOM 2084 C CA . THR A 1 272 ? -3.792 4.912 -2.774 1.00 97.56 272 THR A CA 1
ATOM 2085 C C . THR A 1 272 ? -4.050 6.295 -3.348 1.00 97.56 272 THR A C 1
ATOM 2087 O O . THR A 1 272 ? -5.059 6.511 -4.017 1.00 97.56 272 THR A O 1
ATOM 2090 N N . THR A 1 273 ? -3.172 7.249 -3.060 1.00 96.50 273 THR A N 1
ATOM 2091 C CA . THR A 1 273 ? -3.226 8.587 -3.657 1.00 96.50 273 THR A CA 1
ATOM 2092 C C . THR A 1 273 ? -2.341 8.671 -4.894 1.00 96.50 273 THR A C 1
ATOM 2094 O O . THR A 1 273 ? -1.391 7.911 -5.023 1.00 96.50 273 THR A O 1
ATOM 2097 N N . GLY A 1 274 ? -2.600 9.636 -5.777 1.00 90.12 274 GLY A N 1
ATOM 2098 C CA . GLY A 1 274 ? -1.573 10.090 -6.723 1.00 90.12 274 GLY A CA 1
ATOM 2099 C C . GLY A 1 274 ? -0.441 10.853 -6.032 1.00 90.12 274 GLY A C 1
ATOM 2100 O O . GLY A 1 274 ? -0.589 11.271 -4.877 1.00 90.12 274 GLY A O 1
ATOM 2101 N N . ASN A 1 275 ? 0.659 11.075 -6.758 1.00 88.38 275 ASN A N 1
ATOM 2102 C CA . ASN A 1 275 ? 1.790 11.873 -6.282 1.00 88.38 275 ASN A CA 1
ATOM 2103 C C . ASN A 1 275 ? 1.398 13.321 -5.971 1.00 88.38 275 ASN A C 1
ATOM 2105 O O . ASN A 1 275 ? 2.008 13.909 -5.101 1.00 88.38 275 ASN A O 1
ATOM 2109 N N . ASP A 1 276 ? 0.365 13.896 -6.589 1.00 91.81 276 ASP A N 1
ATOM 2110 C CA . ASP A 1 276 ? -0.178 15.232 -6.275 1.00 91.81 276 ASP A CA 1
ATOM 2111 C C . ASP A 1 276 ? -1.249 15.215 -5.163 1.00 91.81 276 ASP A C 1
ATOM 2113 O O . ASP A 1 276 ? -1.677 16.262 -4.678 1.00 91.81 276 ASP A O 1
ATOM 2117 N N . ARG A 1 277 ? -1.660 14.010 -4.744 1.00 94.00 277 ARG A N 1
ATOM 2118 C CA . ARG A 1 277 ? -2.677 13.729 -3.727 1.00 94.00 277 ARG A CA 1
ATOM 2119 C C . ARG A 1 277 ? -4.045 14.336 -4.052 1.00 94.00 277 ARG A C 1
ATOM 2121 O O . ARG A 1 277 ? -4.868 14.481 -3.155 1.00 94.00 277 ARG A O 1
ATOM 2128 N N . THR A 1 278 ? -4.331 14.638 -5.318 1.00 95.06 278 THR A N 1
ATOM 2129 C CA . THR A 1 278 ? -5.628 15.207 -5.730 1.00 95.06 278 THR A CA 1
ATOM 2130 C C . THR A 1 278 ? -6.712 14.143 -5.895 1.00 95.06 278 THR A C 1
ATOM 2132 O O . THR A 1 278 ? -7.902 14.450 -5.794 1.00 95.06 278 THR A O 1
ATOM 2135 N N . VAL A 1 279 ? -6.313 12.883 -6.095 1.00 96.12 279 VAL A N 1
ATOM 2136 C CA . VAL A 1 279 ? -7.206 11.736 -6.291 1.00 96.12 279 VAL A CA 1
ATOM 2137 C C . VAL A 1 279 ? -6.892 10.628 -5.288 1.00 96.12 279 VAL A C 1
ATOM 2139 O O . VAL A 1 279 ? -5.736 10.229 -5.134 1.00 96.12 279 VAL A O 1
ATOM 2142 N N . LEU A 1 280 ? -7.940 10.098 -4.650 1.00 97.88 280 LEU A N 1
ATOM 2143 C CA . LEU A 1 280 ? -7.930 8.829 -3.926 1.00 97.88 280 LEU A CA 1
ATOM 2144 C C . LEU A 1 280 ? -8.448 7.722 -4.839 1.00 97.88 280 LEU A C 1
ATOM 2146 O O . LEU A 1 280 ? -9.581 7.772 -5.321 1.00 97.88 280 LEU A O 1
ATOM 2150 N N . ARG A 1 281 ? -7.634 6.695 -5.034 1.00 98.12 281 ARG A N 1
ATOM 2151 C CA . ARG A 1 281 ? -7.970 5.514 -5.822 1.00 98.12 281 ARG A CA 1
ATOM 2152 C C . ARG A 1 281 ? -8.354 4.395 -4.875 1.00 98.12 281 ARG A C 1
ATOM 2154 O O . ARG A 1 281 ? -7.539 3.983 -4.052 1.00 98.12 281 ARG A O 1
ATOM 2161 N N . TYR A 1 282 ? -9.583 3.909 -4.978 1.00 98.25 282 TYR A N 1
ATOM 2162 C CA . TYR A 1 282 ? -10.017 2.695 -4.300 1.00 98.25 282 TYR A CA 1
ATOM 2163 C C . TYR A 1 282 ? -9.653 1.502 -5.179 1.00 98.25 282 TYR A C 1
ATOM 2165 O O . TYR A 1 282 ? -10.023 1.447 -6.355 1.00 98.25 282 TYR A O 1
ATOM 2173 N N . LEU A 1 283 ? -8.888 0.569 -4.622 1.00 97.94 283 LEU A N 1
ATOM 2174 C CA . LEU A 1 283 ? -8.337 -0.561 -5.355 1.00 97.94 283 LEU A CA 1
ATOM 2175 C C . LEU A 1 283 ? -9.265 -1.779 -5.265 1.00 97.94 283 LEU A C 1
ATOM 2177 O O . LEU A 1 283 ? -9.959 -1.937 -4.255 1.00 97.94 283 LEU A O 1
ATOM 2181 N N . PRO A 1 284 ? -9.284 -2.647 -6.294 1.00 96.81 284 PRO A N 1
ATOM 2182 C CA . PRO A 1 284 ? -9.945 -3.940 -6.216 1.00 96.81 284 PRO A CA 1
ATOM 2183 C C . PRO A 1 284 ? -9.451 -4.750 -5.007 1.00 96.81 284 PRO A C 1
ATOM 2185 O O . PRO A 1 284 ? -8.280 -4.619 -4.627 1.00 96.81 284 PRO A O 1
ATOM 2188 N N . PRO A 1 285 ? -10.302 -5.612 -4.419 1.00 95.75 285 PRO A N 1
ATOM 2189 C CA . PRO A 1 285 ? -9.878 -6.541 -3.380 1.00 95.75 285 PRO A CA 1
ATOM 2190 C C . PRO A 1 285 ? -8.664 -7.361 -3.816 1.00 95.75 285 PRO A C 1
ATOM 2192 O O . PRO A 1 285 ? -8.507 -7.677 -4.996 1.00 95.75 285 PRO A O 1
ATOM 2195 N N . TYR A 1 286 ? -7.822 -7.738 -2.855 1.00 95.25 286 TYR A N 1
ATOM 2196 C CA . TYR A 1 286 ? -6.671 -8.582 -3.145 1.00 95.25 286 TYR A CA 1
ATOM 2197 C C . TYR A 1 286 ? -7.121 -9.926 -3.722 1.00 95.25 286 TYR A C 1
ATOM 2199 O O . TYR A 1 286 ? -7.885 -10.665 -3.098 1.00 95.25 286 TYR A O 1
ATOM 2207 N N . VAL A 1 287 ? -6.571 -10.256 -4.883 1.00 94.56 287 VAL A N 1
ATOM 2208 C CA . VAL A 1 287 ? -6.628 -11.575 -5.506 1.00 94.56 287 VAL A CA 1
ATOM 2209 C C . VAL A 1 287 ? -5.210 -11.897 -5.958 1.00 94.56 287 VAL A C 1
ATOM 2211 O O . VAL A 1 287 ? -4.479 -10.994 -6.365 1.00 94.56 287 VAL A O 1
ATOM 2214 N N . ASP A 1 288 ? -4.810 -13.164 -5.862 1.00 94.94 288 ASP A N 1
ATOM 2215 C CA . ASP A 1 288 ? -3.524 -13.595 -6.403 1.00 94.94 288 ASP A CA 1
ATOM 2216 C C . ASP A 1 288 ? -3.500 -13.331 -7.924 1.00 94.94 288 ASP A C 1
ATOM 2218 O O . ASP A 1 288 ? -4.326 -13.902 -8.646 1.00 94.94 288 ASP A O 1
ATOM 2222 N N . PRO A 1 289 ? -2.603 -12.463 -8.426 1.00 96.06 289 PRO A N 1
ATOM 2223 C CA . PRO A 1 289 ? -2.581 -12.096 -9.834 1.00 96.06 289 PRO A CA 1
ATOM 2224 C C . PRO A 1 289 ? -2.063 -13.264 -10.682 1.00 96.06 289 PRO A C 1
ATOM 2226 O O . PRO A 1 289 ? -1.156 -13.990 -10.266 1.00 96.06 289 PRO A O 1
ATOM 2229 N N . ALA A 1 290 ? -2.607 -13.429 -11.891 1.00 95.12 290 ALA A N 1
ATOM 2230 C CA . ALA A 1 290 ? -2.139 -14.430 -12.855 1.00 95.12 290 ALA A CA 1
ATOM 2231 C C . ALA A 1 290 ? -1.106 -13.859 -13.842 1.00 95.12 290 ALA A C 1
ATOM 2233 O O . ALA A 1 290 ? -0.368 -14.615 -14.479 1.00 95.12 290 ALA A O 1
ATOM 2234 N N . THR A 1 291 ? -1.051 -12.535 -13.965 1.00 94.94 291 THR A N 1
ATOM 2235 C CA . THR A 1 291 ? -0.119 -11.769 -14.793 1.00 94.94 291 THR A CA 1
ATOM 2236 C C . THR A 1 291 ? 0.154 -10.402 -14.162 1.00 94.94 291 THR A C 1
ATOM 2238 O O . THR A 1 291 ? -0.544 -9.975 -13.244 1.00 94.94 291 THR A O 1
ATOM 2241 N N . ALA A 1 292 ? 1.151 -9.680 -14.679 1.00 94.56 292 ALA A N 1
ATOM 2242 C CA . ALA A 1 292 ? 1.457 -8.325 -14.221 1.00 94.56 292 ALA A CA 1
ATOM 2243 C C . ALA A 1 292 ? 0.312 -7.319 -14.447 1.00 94.56 292 ALA A C 1
ATOM 2245 O O . ALA A 1 292 ? 0.241 -6.331 -13.720 1.00 94.56 292 ALA A O 1
ATOM 2246 N N . ASP A 1 293 ? -0.572 -7.562 -15.418 1.00 93.94 293 ASP A N 1
ATOM 2247 C CA . ASP A 1 293 ? -1.725 -6.695 -15.704 1.00 93.94 293 ASP A CA 1
ATOM 2248 C C . ASP A 1 293 ? -2.877 -6.915 -14.708 1.00 93.94 293 ASP A C 1
ATOM 2250 O O . ASP A 1 293 ? -3.725 -6.042 -14.533 1.00 93.94 293 ASP A O 1
ATOM 2254 N N . ASP A 1 294 ? -2.886 -8.058 -14.011 1.00 95.69 294 ASP A N 1
ATOM 2255 C CA . ASP A 1 294 ? -3.863 -8.356 -12.958 1.00 95.69 294 ASP A CA 1
ATOM 2256 C C . ASP A 1 294 ? -3.497 -7.698 -11.615 1.00 95.69 294 ASP A C 1
ATOM 2258 O O . ASP A 1 294 ? -4.293 -7.714 -10.674 1.00 95.69 294 ASP A O 1
ATOM 2262 N N . CYS A 1 295 ? -2.290 -7.132 -11.497 1.00 97.19 295 CYS A N 1
ATOM 2263 C CA . CYS A 1 295 ? -1.848 -6.451 -10.286 1.00 97.19 295 CYS A CA 1
ATOM 2264 C C . CYS A 1 295 ? -2.627 -5.149 -10.041 1.00 97.19 295 CYS A C 1
ATOM 2266 O O . CYS A 1 295 ? -3.138 -4.499 -10.953 1.00 97.19 295 CYS A O 1
ATOM 2268 N N . ASN A 1 296 ? -2.674 -4.720 -8.778 1.00 96.88 296 ASN A N 1
ATOM 2269 C CA . ASN A 1 296 ? -3.262 -3.430 -8.412 1.00 96.88 296 ASN A CA 1
ATOM 2270 C C . ASN A 1 296 ? -2.437 -2.256 -8.948 1.00 96.88 296 ASN A C 1
ATOM 2272 O O . ASN A 1 296 ? -2.988 -1.209 -9.280 1.00 96.88 296 ASN A O 1
ATOM 2276 N N . VAL A 1 297 ? -1.117 -2.423 -8.986 1.00 95.50 297 VAL A N 1
ATOM 2277 C CA . VAL A 1 297 ? -0.170 -1.437 -9.493 1.00 95.50 297 VAL A CA 1
ATOM 2278 C C . VAL A 1 297 ? 0.777 -2.138 -10.453 1.00 95.50 297 VAL A C 1
ATOM 2280 O O . VAL A 1 297 ? 1.385 -3.147 -10.100 1.00 95.50 297 VAL A O 1
ATOM 2283 N N . THR A 1 298 ? 0.937 -1.588 -11.649 1.00 95.31 298 THR A N 1
ATOM 2284 C CA . THR A 1 298 ? 1.875 -2.087 -12.653 1.00 95.31 298 THR A CA 1
ATOM 2285 C C . THR A 1 298 ? 2.874 -0.990 -12.965 1.00 95.31 298 THR A C 1
ATOM 2287 O O . THR A 1 298 ? 2.515 0.063 -13.491 1.00 95.31 298 THR A O 1
ATOM 2290 N N . SER A 1 299 ? 4.139 -1.229 -12.629 1.00 92.88 299 SER A N 1
ATOM 2291 C CA . SER A 1 299 ? 5.225 -0.288 -12.894 1.00 92.88 299 SER A CA 1
ATOM 2292 C C . SER A 1 299 ? 5.985 -0.706 -14.146 1.00 92.88 299 SER A C 1
ATOM 2294 O O . SER A 1 299 ? 6.546 -1.803 -14.215 1.00 92.88 299 SER A O 1
ATOM 2296 N N . THR A 1 300 ? 6.046 0.190 -15.126 1.00 92.44 300 THR A N 1
ATOM 2297 C CA . THR A 1 300 ? 6.982 0.063 -16.244 1.00 92.44 300 THR A CA 1
ATOM 2298 C C . THR A 1 300 ? 8.322 0.605 -15.786 1.00 92.44 300 THR A C 1
ATOM 2300 O O . THR A 1 300 ? 8.420 1.776 -15.426 1.00 92.44 300 THR A O 1
ATOM 2303 N N . ILE A 1 301 ? 9.353 -0.230 -15.786 1.00 91.31 301 ILE A N 1
ATOM 2304 C CA . ILE A 1 301 ? 10.679 0.116 -15.270 1.00 91.31 301 ILE A CA 1
ATOM 2305 C C . ILE A 1 301 ? 11.716 0.121 -16.392 1.00 91.31 301 ILE A C 1
ATOM 2307 O O . ILE A 1 301 ? 11.478 -0.398 -17.482 1.00 91.31 301 ILE A O 1
ATOM 2311 N N . PHE A 1 302 ? 12.893 0.659 -16.104 1.00 88.69 302 PHE A N 1
ATOM 2312 C CA . PHE A 1 302 ? 14.121 0.340 -16.829 1.00 88.69 302 PHE A CA 1
ATOM 2313 C C . PHE A 1 302 ? 15.296 0.301 -15.843 1.00 88.69 302 PHE A C 1
ATOM 2315 O O . PHE A 1 302 ? 15.218 0.851 -14.741 1.00 88.69 302 PHE A O 1
ATOM 2322 N N . PHE A 1 303 ? 16.373 -0.390 -16.213 1.00 89.19 303 PHE A N 1
ATOM 2323 C CA . PHE A 1 303 ? 17.545 -0.556 -15.352 1.00 89.19 303 PHE A CA 1
ATOM 2324 C C . PHE A 1 303 ? 18.608 0.490 -15.659 1.00 89.19 303 PHE A C 1
ATOM 2326 O O . PHE A 1 303 ? 19.070 0.583 -16.798 1.00 89.19 303 PHE A O 1
ATOM 2333 N N . THR A 1 304 ? 19.015 1.227 -14.629 1.00 85.94 304 THR A N 1
ATOM 2334 C CA . THR A 1 304 ? 20.079 2.237 -14.702 1.00 85.94 304 THR A CA 1
ATOM 2335 C C . THR A 1 304 ? 21.447 1.637 -14.393 1.00 85.94 304 THR A C 1
ATOM 2337 O O . THR A 1 304 ? 22.445 2.026 -14.993 1.00 85.94 304 THR A O 1
ATOM 2340 N N . GLU A 1 305 ? 21.503 0.630 -13.517 1.00 85.88 305 GLU A N 1
ATOM 2341 C CA . GLU A 1 305 ? 22.755 0.006 -13.094 1.00 85.88 305 GLU A CA 1
ATOM 2342 C C . GLU A 1 305 ? 22.681 -1.520 -13.068 1.00 85.88 305 GLU A C 1
ATOM 2344 O O . GLU A 1 305 ? 21.621 -2.129 -12.888 1.00 85.88 305 GLU A O 1
ATOM 2349 N N . TYR A 1 306 ? 23.856 -2.133 -13.209 1.00 84.56 306 TYR A N 1
ATOM 2350 C CA . TYR A 1 306 ? 24.055 -3.570 -13.105 1.00 84.56 306 TYR A CA 1
ATOM 2351 C C . TYR A 1 306 ? 25.244 -3.873 -12.196 1.00 84.56 306 TYR A C 1
ATOM 2353 O O . TYR A 1 306 ? 26.218 -3.118 -12.138 1.00 84.56 306 TYR A O 1
ATOM 2361 N N . THR A 1 307 ? 25.200 -5.036 -11.555 1.00 81.56 307 THR A N 1
ATOM 2362 C CA . THR A 1 307 ? 26.306 -5.596 -10.782 1.00 81.56 307 THR A CA 1
ATOM 2363 C C . THR A 1 307 ? 27.548 -5.838 -11.650 1.00 81.56 307 THR A C 1
ATOM 2365 O O . THR A 1 307 ? 27.514 -5.769 -12.887 1.00 81.56 307 THR A O 1
ATOM 2368 N N . ALA A 1 308 ? 28.681 -6.136 -11.001 1.00 74.44 308 ALA A N 1
ATOM 2369 C CA . ALA A 1 308 ? 29.931 -6.452 -11.687 1.00 74.44 308 ALA A CA 1
ATOM 2370 C C . ALA A 1 308 ? 29.720 -7.516 -12.786 1.00 74.44 308 ALA A C 1
ATOM 2372 O O . ALA A 1 308 ? 28.971 -8.473 -12.611 1.00 74.44 308 ALA A O 1
ATOM 2373 N N . ALA A 1 309 ? 30.372 -7.321 -13.937 1.00 76.88 309 ALA A N 1
ATOM 2374 C CA . ALA A 1 309 ? 30.188 -8.113 -15.162 1.00 76.88 309 ALA A CA 1
ATOM 2375 C C . ALA A 1 309 ? 28.803 -8.009 -15.842 1.00 76.88 309 ALA A C 1
ATOM 2377 O O . ALA A 1 309 ? 28.527 -8.779 -16.762 1.00 76.88 309 ALA A O 1
ATOM 2378 N N . LYS A 1 310 ? 27.965 -7.030 -15.463 1.00 73.50 310 LYS A N 1
ATOM 2379 C CA . LYS A 1 310 ? 26.639 -6.774 -16.059 1.00 73.50 310 LYS A CA 1
ATOM 2380 C C . LYS A 1 310 ? 25.705 -7.988 -15.988 1.00 73.50 310 LYS A C 1
ATOM 2382 O O . LYS A 1 310 ? 24.923 -8.222 -16.905 1.00 73.50 310 LYS A O 1
ATOM 2387 N N . GLN A 1 311 ? 25.818 -8.786 -14.926 1.00 79.25 311 GLN A N 1
ATOM 2388 C CA . GLN A 1 311 ? 25.054 -10.028 -14.804 1.00 79.25 311 GLN A CA 1
ATOM 2389 C C . GLN A 1 311 ? 23.666 -9.803 -14.207 1.00 79.25 311 GLN A C 1
ATOM 2391 O O . GLN A 1 311 ? 22.714 -10.407 -14.685 1.00 79.25 311 GLN A O 1
ATOM 2396 N N . SER A 1 312 ? 23.508 -8.892 -13.246 1.00 82.00 312 SER A N 1
ATOM 2397 C CA . SER A 1 312 ? 22.215 -8.673 -12.584 1.00 82.00 312 SER A CA 1
ATOM 2398 C C . SER A 1 312 ? 21.916 -7.183 -12.442 1.00 82.00 312 SER A C 1
ATOM 2400 O O . SER A 1 312 ? 22.845 -6.421 -12.179 1.00 82.00 312 SER A O 1
ATOM 2402 N N . PRO A 1 313 ? 20.659 -6.735 -12.598 1.00 85.62 313 PRO A N 1
ATOM 2403 C CA . PRO A 1 313 ? 20.289 -5.356 -12.303 1.00 85.62 313 PRO A CA 1
ATOM 2404 C C . PRO A 1 313 ? 20.543 -5.016 -10.832 1.00 85.62 313 PRO A C 1
ATOM 2406 O O . PRO A 1 313 ? 20.235 -5.821 -9.950 1.00 85.62 313 PRO A O 1
ATOM 2409 N N . SER A 1 314 ? 21.084 -3.827 -10.571 1.00 84.94 314 SER A N 1
ATOM 2410 C CA . SER A 1 314 ? 21.316 -3.310 -9.213 1.00 84.94 314 SER A CA 1
ATOM 2411 C C . SER A 1 314 ? 20.540 -2.035 -8.906 1.00 84.94 314 SER A C 1
ATOM 2413 O O . SER A 1 314 ? 20.345 -1.734 -7.736 1.00 84.94 314 SER A O 1
ATOM 2415 N N . ALA A 1 315 ? 20.072 -1.311 -9.925 1.00 86.12 315 ALA A N 1
ATOM 2416 C CA . ALA A 1 315 ? 19.215 -0.143 -9.757 1.00 86.12 315 ALA A CA 1
ATOM 2417 C C . ALA A 1 315 ? 18.185 -0.053 -10.889 1.00 86.12 315 ALA A C 1
ATOM 2419 O O . ALA A 1 315 ? 18.409 -0.538 -12.005 1.00 86.12 315 ALA A O 1
ATOM 2420 N N . LYS A 1 316 ? 17.043 0.572 -10.592 1.00 88.81 316 LYS A N 1
ATOM 2421 C CA . LYS A 1 316 ? 15.962 0.822 -11.549 1.00 88.81 316 LYS A CA 1
ATOM 2422 C C . LYS A 1 316 ? 15.302 2.167 -11.308 1.00 88.81 316 LYS A C 1
ATOM 2424 O O . LYS A 1 316 ? 15.348 2.701 -10.203 1.00 88.81 316 LYS A O 1
ATOM 2429 N N . VAL A 1 317 ? 14.612 2.631 -12.337 1.00 89.44 317 VAL A N 1
ATOM 2430 C CA . VAL A 1 317 ? 13.738 3.801 -12.300 1.00 89.44 317 VAL A CA 1
ATOM 2431 C C . VAL A 1 317 ? 12.401 3.421 -12.934 1.00 89.44 317 VAL A C 1
ATOM 2433 O O . VAL A 1 317 ? 12.357 2.633 -13.886 1.00 89.44 317 VAL A O 1
ATOM 2436 N N . ASN A 1 318 ? 11.308 3.963 -12.401 1.00 90.12 318 ASN A N 1
ATOM 2437 C CA . ASN A 1 318 ? 9.978 3.804 -12.981 1.00 90.12 318 ASN A CA 1
ATOM 2438 C C . ASN A 1 318 ? 9.791 4.818 -14.121 1.00 90.12 318 ASN A C 1
ATOM 2440 O O . ASN A 1 318 ? 10.013 6.011 -13.940 1.00 90.12 318 ASN A O 1
ATOM 2444 N N . ARG A 1 319 ? 9.361 4.360 -15.296 1.00 88.19 319 ARG A N 1
ATOM 2445 C CA . ARG A 1 319 ? 8.932 5.234 -16.401 1.00 88.19 319 ARG A CA 1
ATOM 2446 C C . ARG A 1 319 ? 7.495 5.686 -16.225 1.00 88.19 319 ARG A C 1
ATOM 2448 O O . ARG A 1 319 ? 7.159 6.824 -16.506 1.00 88.19 319 ARG A O 1
ATOM 2455 N N . SER A 1 320 ? 6.645 4.751 -15.830 1.00 88.31 320 SER A N 1
ATOM 2456 C CA . SER A 1 320 ? 5.229 4.992 -15.625 1.00 88.31 320 SER A CA 1
ATOM 2457 C C . SER A 1 320 ? 4.671 3.960 -14.664 1.00 88.31 320 SER A C 1
ATOM 2459 O O . SER A 1 320 ? 5.182 2.841 -14.543 1.00 88.31 320 SER A O 1
ATOM 2461 N N . THR A 1 321 ? 3.591 4.347 -14.002 1.00 91.44 321 THR A N 1
ATOM 2462 C CA . THR A 1 321 ? 2.834 3.482 -13.111 1.00 91.44 321 THR A CA 1
ATOM 2463 C C . THR A 1 321 ? 1.381 3.514 -13.546 1.00 91.44 321 THR A C 1
ATOM 2465 O O . THR A 1 321 ? 0.785 4.581 -13.682 1.00 91.44 321 THR A O 1
ATOM 2468 N N . VAL A 1 322 ? 0.805 2.338 -13.767 1.00 94.06 322 VAL A N 1
ATOM 2469 C CA . VAL A 1 322 ? -0.629 2.172 -13.994 1.00 94.06 322 VAL A CA 1
ATOM 2470 C C . VAL A 1 322 ? -1.235 1.621 -12.715 1.00 94.06 322 VAL A C 1
ATOM 2472 O O . VAL A 1 322 ? -0.777 0.608 -12.193 1.00 94.06 322 VAL A O 1
ATOM 2475 N N . VAL A 1 323 ? -2.265 2.291 -12.202 1.00 95.31 323 VAL A N 1
ATOM 2476 C CA . VAL A 1 323 ? -3.002 1.841 -11.018 1.00 95.31 323 VAL A CA 1
ATOM 2477 C C . VAL A 1 323 ? -4.353 1.292 -11.460 1.00 95.31 323 VAL A C 1
ATOM 2479 O O . VAL A 1 323 ? -5.212 2.042 -11.930 1.00 95.31 323 VAL A O 1
ATOM 2482 N N . ASN A 1 324 ? -4.553 -0.012 -11.282 1.00 96.06 324 ASN A N 1
ATOM 2483 C CA . ASN A 1 324 ? -5.831 -0.675 -11.495 1.00 96.06 324 ASN A CA 1
ATOM 2484 C C . ASN A 1 324 ? -6.773 -0.311 -10.340 1.00 96.06 324 ASN A C 1
ATOM 2486 O O . ASN A 1 324 ? -6.740 -0.901 -9.259 1.00 96.06 324 ASN A O 1
ATOM 2490 N N . SER A 1 325 ? -7.568 0.733 -10.561 1.00 95.31 325 SER A N 1
ATOM 2491 C CA . SER A 1 325 ? -8.532 1.265 -9.602 1.00 95.31 325 SER A CA 1
ATOM 2492 C C . SER A 1 325 ? -9.938 0.792 -9.958 1.00 95.31 325 SER A C 1
ATOM 2494 O O . SER A 1 325 ? -10.337 0.831 -11.118 1.00 95.31 325 SER A O 1
ATOM 2496 N N . GLN A 1 326 ? -10.712 0.370 -8.956 1.00 96.06 326 GLN A N 1
ATOM 2497 C CA . GLN A 1 326 ? -12.134 0.066 -9.159 1.00 96.06 326 GLN A CA 1
ATOM 2498 C C . GLN A 1 326 ? -13.007 1.323 -9.070 1.00 96.06 326 GLN A C 1
ATOM 2500 O O . GLN A 1 326 ? -14.107 1.357 -9.615 1.00 96.06 326 GLN A O 1
ATOM 2505 N N . ALA A 1 327 ? -12.528 2.354 -8.370 1.00 97.25 327 ALA A N 1
ATOM 2506 C CA . ALA A 1 327 ? -13.176 3.654 -8.279 1.00 97.25 327 ALA A CA 1
ATOM 2507 C C . ALA A 1 327 ? -12.151 4.745 -7.946 1.00 97.25 327 ALA A C 1
ATOM 2509 O O . ALA A 1 327 ? -11.184 4.499 -7.224 1.00 97.25 327 ALA A O 1
ATOM 2510 N N . ASN A 1 328 ? -12.401 5.959 -8.430 1.00 97.44 328 ASN A N 1
ATOM 2511 C CA . ASN A 1 328 ? -11.582 7.140 -8.169 1.00 97.44 328 ASN A CA 1
ATOM 2512 C C . ASN A 1 328 ? -12.439 8.236 -7.536 1.00 97.44 328 ASN A C 1
ATOM 2514 O O . ASN A 1 328 ? -13.605 8.395 -7.892 1.00 97.44 328 ASN A O 1
ATOM 2518 N N . PHE A 1 329 ? -11.858 8.992 -6.609 1.00 97.75 329 PHE A N 1
ATOM 2519 C CA . PHE A 1 329 ? -12.527 10.070 -5.884 1.00 97.75 329 PHE A CA 1
ATOM 2520 C C . PHE A 1 329 ? -11.597 11.273 -5.818 1.00 97.75 329 PHE A C 1
ATOM 2522 O O . PHE A 1 329 ? -10.450 11.132 -5.388 1.00 97.75 329 PHE A O 1
ATOM 2529 N N . THR A 1 330 ? -12.059 12.454 -6.224 1.00 97.19 330 THR A N 1
ATOM 2530 C CA . THR A 1 330 ? -11.240 13.664 -6.066 1.00 97.19 330 THR A CA 1
ATOM 2531 C C . THR A 1 330 ? -11.258 14.116 -4.607 1.00 97.19 330 THR A C 1
ATOM 2533 O O . THR A 1 330 ? -12.265 13.966 -3.913 1.00 97.19 330 THR A O 1
ATOM 2536 N N . MET A 1 331 ? -10.163 14.701 -4.119 1.00 96.56 331 MET A N 1
ATOM 2537 C CA . MET A 1 331 ? -10.128 15.259 -2.760 1.00 96.56 331 MET A CA 1
ATOM 2538 C C . MET A 1 331 ? -11.196 16.328 -2.551 1.00 96.56 331 MET A C 1
ATOM 2540 O O . MET A 1 331 ? -11.771 16.414 -1.472 1.00 96.56 331 MET A O 1
ATOM 2544 N N . GLU A 1 332 ? -11.509 17.106 -3.588 1.00 96.81 332 GLU A N 1
ATOM 2545 C CA . GLU A 1 332 ? -12.595 18.085 -3.554 1.00 96.81 332 GLU A CA 1
ATOM 2546 C C . GLU A 1 332 ? -13.947 17.425 -3.246 1.00 96.81 332 GLU A C 1
ATOM 2548 O O . GLU A 1 332 ? -14.649 17.865 -2.337 1.00 96.81 332 GLU A O 1
ATOM 2553 N N . GLN A 1 333 ? -14.284 16.329 -3.935 1.00 97.25 333 GLN A N 1
ATOM 2554 C CA . GLN A 1 333 ? -15.517 15.576 -3.683 1.00 97.25 333 GLN A CA 1
ATOM 2555 C C . GLN A 1 333 ? -15.559 15.003 -2.266 1.00 97.25 333 GLN A C 1
ATOM 2557 O O . GLN A 1 333 ? -16.591 15.077 -1.598 1.00 97.25 333 GLN A O 1
ATOM 2562 N N . LEU A 1 334 ? -14.442 14.442 -1.796 1.00 98.06 334 LEU A N 1
ATOM 2563 C CA . LEU A 1 334 ? -14.356 13.878 -0.449 1.00 98.06 334 LEU A CA 1
ATOM 2564 C C . LEU A 1 334 ? -14.518 14.964 0.623 1.00 98.06 334 LEU A C 1
ATOM 2566 O O . LEU A 1 334 ? -15.237 14.764 1.601 1.00 98.06 334 LEU A O 1
ATOM 2570 N N . ASN A 1 335 ? -13.900 16.129 0.424 1.00 98.00 335 ASN A N 1
ATOM 2571 C CA . ASN A 1 335 ? -14.004 17.265 1.339 1.00 98.00 335 ASN A CA 1
ATOM 2572 C C . ASN A 1 335 ? -15.415 17.864 1.346 1.00 98.00 335 ASN A C 1
ATOM 2574 O O . ASN A 1 335 ? -15.928 18.202 2.412 1.00 98.00 335 ASN A O 1
ATOM 2578 N N . ALA A 1 336 ? -16.067 17.946 0.183 1.00 97.94 336 ALA A N 1
ATOM 2579 C CA . ALA A 1 336 ? -17.462 18.364 0.086 1.00 97.94 336 ALA A CA 1
ATOM 2580 C C . ALA A 1 336 ? -18.389 17.405 0.850 1.00 97.94 336 ALA A C 1
ATOM 2582 O O . ALA A 1 336 ? -19.246 17.858 1.607 1.00 97.94 336 ALA A O 1
ATOM 2583 N N . PHE A 1 337 ? -18.172 16.091 0.722 1.00 98.25 337 PHE A N 1
ATOM 2584 C CA . PHE A 1 337 ? -18.922 15.093 1.482 1.00 98.25 337 PHE A CA 1
ATOM 2585 C C . PHE A 1 337 ? -18.696 15.233 2.995 1.00 98.25 337 PHE A C 1
ATOM 2587 O O . PHE A 1 337 ? -19.660 15.243 3.756 1.00 98.25 337 PHE A O 1
ATOM 2594 N N . ALA A 1 338 ? -17.447 15.393 3.446 1.00 97.75 338 ALA A N 1
ATOM 2595 C CA . ALA A 1 338 ? -17.142 15.605 4.864 1.00 97.75 338 ALA A CA 1
ATOM 2596 C C . ALA A 1 338 ? -17.861 16.847 5.430 1.00 97.75 338 ALA A C 1
ATOM 2598 O O . ALA A 1 338 ? -18.439 16.788 6.518 1.00 97.75 338 ALA A O 1
ATOM 2599 N N . ALA A 1 339 ? -17.891 17.940 4.660 1.00 98.00 339 ALA A N 1
ATOM 2600 C CA . ALA A 1 339 ? -18.617 19.155 5.019 1.00 98.00 339 ALA A CA 1
ATOM 2601 C C . ALA A 1 339 ? -20.142 18.938 5.074 1.00 98.00 339 ALA A C 1
ATOM 2603 O O . ALA A 1 339 ? -20.787 19.408 6.011 1.00 98.00 339 ALA A O 1
ATOM 2604 N N . GLU A 1 340 ? -20.722 18.195 4.124 1.00 98.00 340 GLU A N 1
ATOM 2605 C CA . GLU A 1 340 ? -22.151 17.835 4.119 1.00 98.00 340 GLU A CA 1
ATOM 2606 C C . GLU A 1 340 ? -22.541 17.002 5.349 1.00 98.00 340 GLU A C 1
ATOM 2608 O O . GLU A 1 340 ? -23.601 17.219 5.937 1.00 98.00 340 GLU A O 1
ATOM 2613 N N . GLN A 1 341 ? -21.667 16.091 5.786 1.00 97.94 341 GLN A N 1
ATOM 2614 C CA . GLN A 1 341 ? -21.867 15.307 7.011 1.00 97.94 341 GLN A CA 1
ATOM 2615 C C . GLN A 1 341 ? -21.675 16.128 8.301 1.00 97.94 341 GLN A C 1
ATOM 2617 O O . GLN A 1 341 ? -21.895 15.609 9.398 1.00 97.94 341 GLN A O 1
ATOM 2622 N N . GLY A 1 342 ? -21.261 17.395 8.195 1.00 96.94 342 GLY A N 1
ATOM 2623 C CA . GLY A 1 342 ? -20.985 18.262 9.339 1.00 96.94 342 GLY A CA 1
ATOM 2624 C C . GLY A 1 342 ? -19.757 17.834 10.145 1.00 96.94 342 GLY A C 1
ATOM 2625 O O . GLY A 1 342 ? -19.681 18.120 11.341 1.00 96.94 342 GLY A O 1
ATOM 2626 N N . TRP A 1 343 ? -18.812 17.118 9.527 1.00 95.31 343 TRP A N 1
ATOM 2627 C CA . TRP A 1 343 ? -17.575 16.718 10.190 1.00 95.31 343 TRP A CA 1
ATOM 2628 C C . TRP A 1 343 ? -16.644 17.916 10.376 1.00 95.31 343 TRP A C 1
ATOM 2630 O O . TRP A 1 343 ? -16.570 18.815 9.540 1.00 95.31 343 TRP A O 1
ATOM 2640 N N . GLN A 1 344 ? -15.915 17.936 11.491 1.00 93.50 344 GLN A N 1
ATOM 2641 C CA . GLN A 1 344 ? -14.905 18.961 11.725 1.00 93.50 344 GLN A CA 1
ATOM 2642 C C . GLN A 1 344 ? -13.641 18.631 10.921 1.00 93.50 344 GLN A C 1
ATOM 2644 O O . GLN A 1 344 ? -13.092 17.539 11.055 1.00 93.50 344 GLN A O 1
ATOM 2649 N N . GLY A 1 345 ? -13.150 19.593 10.138 1.00 93.19 345 GLY A N 1
ATOM 2650 C CA . GLY A 1 345 ? -11.974 19.412 9.284 1.00 93.19 345 GLY A CA 1
ATOM 2651 C C . GLY A 1 345 ? -12.323 18.849 7.906 1.00 93.19 345 GLY A C 1
ATOM 2652 O O . GLY A 1 345 ? -13.472 18.895 7.477 1.00 93.19 345 GLY A O 1
ATOM 2653 N N . ASP A 1 346 ? -11.311 18.358 7.199 1.00 95.69 346 ASP A N 1
ATOM 2654 C CA . ASP A 1 346 ? -11.448 17.821 5.846 1.00 95.69 346 ASP A CA 1
ATOM 2655 C C . ASP A 1 346 ? -11.627 16.288 5.841 1.00 95.69 346 ASP A C 1
ATOM 2657 O O . ASP A 1 346 ? -11.773 15.640 6.888 1.00 95.69 346 ASP A O 1
ATOM 2661 N N . ALA A 1 347 ? -11.637 15.686 4.651 1.00 96.75 347 ALA A N 1
ATOM 2662 C CA . ALA A 1 347 ? -11.806 14.247 4.501 1.00 96.75 347 ALA A CA 1
ATOM 2663 C C . ALA A 1 347 ? -10.656 13.423 5.103 1.00 96.75 347 ALA A C 1
ATOM 2665 O O . ALA A 1 347 ? -10.890 12.286 5.522 1.00 96.75 347 ALA A O 1
ATOM 2666 N N . MET A 1 348 ? -9.437 13.972 5.164 1.00 95.69 348 MET A N 1
ATOM 2667 C CA . MET A 1 348 ? -8.248 13.296 5.698 1.00 95.69 348 MET A CA 1
ATOM 2668 C C . MET A 1 348 ? -8.161 13.415 7.221 1.00 95.69 348 MET A C 1
ATOM 2670 O O . MET A 1 348 ? -7.775 12.453 7.886 1.00 95.69 348 MET A O 1
ATOM 2674 N N . ALA A 1 349 ? -8.625 14.527 7.795 1.00 94.44 349 ALA A N 1
ATOM 2675 C CA . ALA A 1 349 ? -8.874 14.641 9.232 1.00 94.44 349 ALA A CA 1
ATOM 2676 C C . ALA A 1 349 ? -9.926 13.619 9.710 1.00 94.44 349 ALA A C 1
ATOM 2678 O O . ALA A 1 349 ? -9.853 13.115 10.831 1.00 94.44 349 ALA A O 1
ATOM 2679 N N . ASN A 1 350 ? -10.863 13.252 8.829 1.00 95.88 350 ASN A N 1
ATOM 2680 C CA . ASN A 1 350 ? -11.913 12.261 9.072 1.00 95.88 350 ASN A CA 1
ATOM 2681 C C . ASN A 1 350 ? -11.670 10.932 8.334 1.00 95.88 350 ASN A C 1
ATOM 2683 O O . ASN A 1 350 ? -12.626 10.216 8.026 1.00 95.88 350 ASN A O 1
ATOM 2687 N N . LEU A 1 351 ? -10.401 10.576 8.078 1.00 97.06 351 LEU A N 1
ATOM 2688 C CA . LEU A 1 351 ? -10.001 9.478 7.185 1.00 97.06 351 LEU A CA 1
ATOM 2689 C C . LEU A 1 351 ? -10.834 8.205 7.367 1.00 97.06 351 LEU A C 1
ATOM 2691 O O . LEU A 1 351 ? -11.404 7.702 6.406 1.00 97.06 351 LEU A O 1
ATOM 2695 N N . THR A 1 352 ? -10.936 7.682 8.592 1.00 96.31 352 THR A N 1
ATOM 2696 C CA . THR A 1 352 ? -11.667 6.431 8.851 1.00 96.31 352 THR A CA 1
ATOM 2697 C C . THR A 1 352 ? -13.129 6.500 8.400 1.00 96.31 352 THR A C 1
ATOM 2699 O O . THR A 1 352 ? -13.597 5.581 7.729 1.00 96.31 352 THR A O 1
ATOM 2702 N N . ALA A 1 353 ? -13.833 7.589 8.721 1.00 96.62 353 ALA A N 1
ATOM 2703 C CA . ALA A 1 353 ? -15.234 7.763 8.351 1.00 96.62 353 ALA A CA 1
ATOM 2704 C C . ALA A 1 353 ? -15.397 7.979 6.837 1.00 96.62 353 ALA A C 1
ATOM 2706 O O . ALA A 1 353 ? -16.318 7.427 6.234 1.00 96.62 353 ALA A O 1
ATOM 2707 N N . THR A 1 354 ? -14.471 8.713 6.213 1.00 98.19 354 THR A N 1
ATOM 2708 C CA . THR A 1 354 ? -14.414 8.893 4.756 1.00 98.19 354 THR A CA 1
ATOM 2709 C C . THR A 1 354 ? -14.241 7.554 4.034 1.00 98.19 354 THR A C 1
ATOM 2711 O O . THR A 1 354 ? -15.006 7.246 3.122 1.00 98.19 354 THR A O 1
ATOM 2714 N N . LEU A 1 355 ? -13.273 6.727 4.451 1.00 98.44 355 LEU A N 1
ATOM 2715 C CA . LEU A 1 355 ? -13.031 5.415 3.840 1.00 98.44 355 LEU A CA 1
ATOM 2716 C C . LEU A 1 355 ? -14.235 4.484 4.019 1.00 98.44 355 LEU A C 1
ATOM 2718 O O . LEU A 1 355 ? -14.637 3.823 3.065 1.00 98.44 355 LEU A O 1
ATOM 2722 N N . ASP A 1 356 ? -14.845 4.464 5.207 1.00 98.06 356 ASP A N 1
ATOM 2723 C CA . ASP A 1 356 ? -16.059 3.682 5.453 1.00 98.06 356 ASP A CA 1
ATOM 2724 C C . ASP A 1 356 ? -17.226 4.154 4.562 1.00 98.06 356 ASP A C 1
ATOM 2726 O O . ASP A 1 356 ? -17.954 3.324 4.022 1.00 98.06 356 ASP A O 1
ATOM 2730 N N . ALA A 1 357 ? -17.375 5.462 4.324 1.00 98.38 357 ALA A N 1
ATOM 2731 C CA . ALA A 1 357 ? -18.394 5.993 3.418 1.00 98.38 357 ALA A CA 1
ATOM 2732 C C . ALA A 1 357 ? -18.169 5.593 1.948 1.00 98.38 357 ALA A C 1
ATOM 2734 O O . ALA A 1 357 ? -19.141 5.329 1.237 1.00 98.38 357 ALA A O 1
ATOM 2735 N N . ILE A 1 358 ? -16.911 5.505 1.501 1.00 98.44 358 ILE A N 1
ATOM 2736 C CA . ILE A 1 358 ? -16.568 4.977 0.171 1.00 98.44 358 ILE A CA 1
ATOM 2737 C C . ILE A 1 358 ? -16.913 3.486 0.080 1.00 98.44 358 ILE A C 1
ATOM 2739 O O . ILE A 1 358 ? -17.567 3.070 -0.875 1.00 98.44 358 ILE A O 1
ATOM 2743 N N . ILE A 1 359 ? -16.508 2.688 1.075 1.00 98.00 359 ILE A N 1
ATOM 2744 C CA . ILE A 1 359 ? -16.761 1.237 1.116 1.00 98.00 359 ILE A CA 1
ATOM 2745 C C . ILE A 1 359 ? -18.265 0.946 1.114 1.00 98.00 359 ILE A C 1
ATOM 2747 O O . ILE A 1 359 ? -18.720 0.063 0.391 1.00 98.00 359 ILE A O 1
ATOM 2751 N N . ASP A 1 360 ? -19.038 1.722 1.875 1.00 97.75 360 ASP A N 1
ATOM 2752 C CA . ASP A 1 360 ? -20.495 1.605 1.961 1.00 97.75 360 ASP A CA 1
ATOM 2753 C C . ASP A 1 360 ? -21.223 2.166 0.711 1.00 97.75 360 ASP A C 1
ATOM 2755 O O . ASP A 1 360 ? -22.454 2.137 0.655 1.00 97.75 360 ASP A O 1
ATOM 2759 N N . GLY A 1 361 ? -20.505 2.722 -0.276 1.00 97.38 361 GLY A N 1
ATOM 2760 C CA . GLY A 1 361 ? -21.085 3.282 -1.504 1.00 97.38 361 GLY A CA 1
ATOM 2761 C C . GLY A 1 361 ? -21.871 4.586 -1.310 1.00 97.38 361 GLY A C 1
ATOM 2762 O O . GLY A 1 361 ? -22.699 4.940 -2.151 1.00 97.38 361 GLY A O 1
ATOM 2763 N N . LYS A 1 362 ? -21.636 5.306 -0.205 1.00 98.06 362 LYS A N 1
ATOM 2764 C CA . LYS A 1 362 ? -22.298 6.588 0.109 1.00 98.06 362 LYS A CA 1
ATOM 2765 C C . LYS A 1 362 ? -21.729 7.750 -0.702 1.00 98.06 362 LYS A C 1
ATOM 2767 O O . LYS A 1 362 ? -22.440 8.716 -0.961 1.00 98.06 362 LYS A O 1
ATOM 2772 N N . ILE A 1 363 ? -20.468 7.644 -1.116 1.00 97.06 363 ILE A N 1
ATOM 2773 C CA . ILE A 1 363 ? -19.810 8.5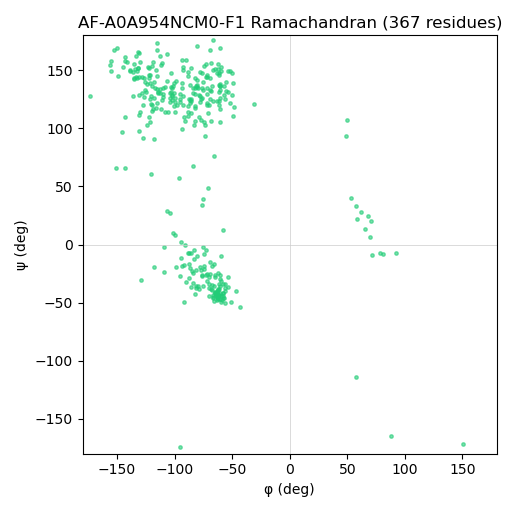97 -2.011 1.00 97.06 363 ILE A CA 1
ATOM 2774 C C . ILE A 1 363 ? -19.776 7.984 -3.409 1.00 97.06 363 ILE A C 1
ATOM 2776 O O . ILE A 1 363 ? -19.327 6.851 -3.586 1.00 97.06 363 ILE A O 1
ATOM 2780 N N . LYS A 1 364 ? -20.252 8.725 -4.411 1.00 95.44 364 LYS A N 1
ATOM 2781 C CA . LYS A 1 364 ? -20.195 8.276 -5.805 1.00 95.44 364 LYS A CA 1
ATOM 2782 C C . LYS A 1 364 ? -18.798 8.532 -6.383 1.00 95.44 364 LYS A C 1
ATOM 2784 O O . LYS A 1 364 ? -18.262 9.612 -6.139 1.00 95.44 364 LYS A O 1
ATOM 2789 N N . PRO A 1 365 ? -18.221 7.585 -7.145 1.00 94.69 365 PRO A N 1
ATOM 2790 C CA . PRO A 1 365 ? -16.946 7.801 -7.817 1.00 94.69 365 PRO A CA 1
ATOM 2791 C C . PRO A 1 365 ? -17.005 8.984 -8.786 1.00 94.69 365 PRO A C 1
ATOM 2793 O O . PRO A 1 365 ? -18.048 9.245 -9.393 1.00 94.69 365 PRO A O 1
ATOM 2796 N N . ALA A 1 366 ? -15.875 9.662 -8.967 1.00 87.62 366 ALA A N 1
ATOM 2797 C CA . ALA A 1 366 ? -15.701 10.604 -10.057 1.00 87.62 366 ALA A CA 1
ATOM 2798 C C . ALA A 1 366 ? -15.832 9.871 -11.397 1.00 87.62 366 ALA A C 1
ATOM 2800 O O . ALA A 1 366 ? -15.258 8.795 -11.588 1.00 87.62 366 ALA A O 1
ATOM 2801 N N . THR A 1 367 ? -16.545 10.478 -12.343 1.00 78.31 367 THR A N 1
ATOM 2802 C CA . THR A 1 367 ? -16.414 10.105 -13.749 1.00 78.31 367 THR A CA 1
ATOM 2803 C C . THR A 1 367 ? -15.023 10.549 -14.179 1.00 78.31 367 THR A C 1
ATOM 2805 O O . THR A 1 367 ? -14.757 11.746 -14.256 1.00 78.31 367 THR A O 1
ATOM 2808 N N . VAL A 1 368 ? -14.109 9.601 -14.352 1.00 59.78 368 VAL A N 1
ATOM 2809 C CA . VAL A 1 368 ? -12.794 9.898 -14.922 1.00 59.78 368 VAL A CA 1
ATOM 2810 C C . VAL A 1 368 ? -13.010 10.005 -16.429 1.00 59.78 368 VAL A C 1
ATOM 2812 O O . VAL A 1 368 ? -13.385 9.007 -17.045 1.00 59.78 368 VAL A O 1
ATOM 2815 N N . GLU A 1 369 ? -12.902 11.218 -16.975 1.00 46.00 369 GLU A N 1
ATOM 2816 C CA . GLU A 1 369 ? -12.880 11.449 -18.429 1.00 46.00 369 GLU A CA 1
ATOM 2817 C C . GLU A 1 369 ? -11.583 10.944 -19.063 1.00 46.00 369 GLU A C 1
ATOM 2819 O O . GLU A 1 369 ? -10.514 11.083 -18.419 1.00 46.00 369 GLU A O 1
#

Solvent-accessible surface area (backbone atoms only — not comparable to full-atom values): 21055 Å² total; per-residue (Å²): 132,84,91,85,85,85,82,81,83,90,76,91,77,88,82,84,81,83,83,78,82,81,87,78,79,96,70,95,73,83,73,74,72,63,62,61,58,52,64,53,64,75,67,70,65,84,56,80,77,78,84,58,102,58,64,98,60,50,62,32,66,71,75,67,82,50,72,67,51,38,52,52,49,54,72,71,39,83,32,38,35,44,72,51,60,64,67,39,62,58,53,38,82,55,66,76,44,77,47,74,46,78,37,68,42,78,56,96,89,40,78,43,77,45,79,48,64,28,27,27,22,33,44,65,47,46,33,38,14,47,46,65,51,74,72,54,62,69,68,42,45,83,90,31,36,65,62,55,50,50,50,42,74,40,37,34,40,34,37,26,40,35,38,35,28,40,72,88,80,62,48,56,27,52,48,38,53,33,30,31,33,30,30,27,34,92,52,47,69,31,22,39,76,74,47,74,65,53,45,54,64,39,58,32,30,27,23,67,11,19,48,42,52,81,94,61,74,94,46,45,73,50,33,21,31,37,36,29,37,39,52,46,50,32,47,43,90,86,45,57,92,82,47,86,76,50,56,68,45,80,44,55,27,48,36,39,38,40,59,46,77,58,92,90,47,77,45,65,46,31,33,35,35,43,70,85,55,54,36,42,31,36,40,59,71,64,65,87,34,72,45,45,86,60,22,43,28,30,34,33,38,47,72,74,39,53,38,86,92,53,57,45,68,63,40,69,36,31,69,47,74,48,69,49,54,74,40,40,36,42,47,68,59,44,31,51,48,27,50,73,71,66,48,78,67,46,29,66,70,38,39,71,62,47,54,51,34,48,76,71,60,74,52,78,61,52,85,81,129

Mean predicted aligned error: 10.71 Å

Sequence (369 aa):
MTSATHRFPSGRRASKYSVTPRRAPNGFGFPRRLLQAALVATLGLGSAVAWGDTWPVRVIREVPLTTEAIAAAHAQSKNACHQVAVGDPMQIADFAGEAVYTVPVKKDGKVTSVKLPFRYSRLGVLTFGMQLQPSDQARLPAVSKSEILDRIASNYISIQVRVQRDAETGAVYLHYQPFAAVGMYQNPGKTDEFQPLMEDSVRDVRSLGLFFPDGSKPSAEAFRTLVAVSKSTVAVDGSSPDDPDPATETEYELIFVRARIDGDDVQLHSFTTGNDRTVLRYLPPYVDPATADDCNVTSTIFFTEYTAAKQSPSAKVNRSTVVNSQANFTMEQLNAFAAEQGWQGDAMANLTATLDAIIDGKIKPATVE

Radius of gyration: 24.83 Å; Cα contacts (8 Å, |Δi|>4): 701; chains: 1; bounding box: 52×64×93 Å